Protein 4IB2 (pdb70)

Foldseek 3Di:
DVLVLQEAEEEEAPPPTVVLVVLLQVVSVVVRHHYHYDHDLADQVRQVCQQVVVGFWYWYFFPLSVVLCCVVVVGQKDFLAFWWAFKKFKFFFLAQAPVPQAAAFEEEWEARQQRNVVVVVQCVVVVQWPFAPPCPRRNDPVRTDGHPRNYHYHYDHQLCQLVCSHPGGIYIHTLSSCVVSPHACVPTGNGIDDCPDPSVVGTTIGIMHGPPSSPRPSNNSSNCSSLDPSSQVVQCVPRVRRMHTDD/DQEAEEEEAPPPTVVLVVLLQVVSVVVRHHYHYDHDLADQVRVVCQQVVVGQWYWYFFVLSVVLNCVVPVADKDFLAFWKAFKKFKFFALAQAPVPQAAAFEEEWEARQQRRLVVVVQCVVVVQFPFAPPQPSRHDPVRTDGHPRNYHYHYDHQLCQLVRSHPGRIYIHTLSSCVVSVHACVPTGNGIDDCPDVSRVRTGIGIIHGPPSSVPPSNVSSNCSSLDPSSQVVQCVPRVRRMHTDD

Solvent-accessible surface area: 21381 Å² total

Organism: Mediterraneibacter gnavus (strain ATCC 29149 / DSM 114966 / JCM 6515 / VPI C7-9) (NCBI:txid411470)

B-factor: mean 30.31, std 15.54, range [9.0, 122.21]

Radius of gyration: 25.21 Å; Cα contacts (8 Å, |Δi|>4): 1062; chains: 2; bounding box: 42×81×56 Å

InterPro domains:
  IPR004872 Lipoprotein NlpA family [PF03180] (39-276)
  IPR004872 Lipoprotein NlpA family [PIRSF002854] (3-276)
  IPR004872 Lipoprotein NlpA family [PTHR30429] (1-276)

Nearest PDB structures (foldseek):
  4ib2-assembly2_B  TM=1.004E+00  e=1.049E-55  Mediterraneibacter gnavus ATCC 29149
  4k3f-assembly1_A  TM=9.818E-01  e=2.567E-34  Pseudomonas aeruginosa PAO1
  1xs5-assembly1_A  TM=9.576E-01  e=7.263E-31  Treponema pallidum
  1p99-assembly1_A  TM=9.564E-01  e=8.613E-27  Staphylococcus aureus subsp. aureus Mu50
  4ntl-assembly1_A-2  TM=8.405E-01  e=6.505E-29  Enterococcus faecalis V583

Sequence (490 aa):
SSEDAKTTIKVAASATPHAEILEQAKSILKKEGYQLEVTVFDDDYVQPNEEVVESGEFDANYFQHVPYLESSFNEEKGTHLVDAGDIHYEPFGIYPGTKKSLDEISEGDKIAVPNDTTNEARALLLLQDDNGIITLKDGAGLNATVNDIEEENPYNVEIVELLEAAQVARVTGETAYVVLNGNYALEAGYSVAKDALAYEKSDSEAAKTYVNIIAVKEGNEKEEKIQALVKALKSDEEIKEYIEKTYDGAVIPFEAKTIKVAASATPHAEILEQAKSILLKKEGYQLEVTVFDDYVQQPNEVVESGEFDANYFQHVPYLESSFFNEEKGTHLVDAGDIHYEPFGIYPGTKKKSSLDEEISEGDKIAVPNDTTNEARALLLLQDNGIITLKDGAAGGLNATVNDIEENPYNVEIVELEAAQVARVTGETAYVVLNGNYALEAGYSVAKDALAYEKSDSEAAKTYVNIIAVKEGNEKEEEKIQALVKALKSDEIKEYIEKTYDGAVIPFE

Structure (mmCIF, N/CA/C/O backbone):
data_4IB2
#
_entry.id   4IB2
#
_cell.length_a   40.099
_cell.length_b   52.454
_cell.length_c   54.908
_cell.angle_alpha   99.810
_cell.angle_beta   87.500
_cell.angle_gamma   94.960
#
_symmetry.space_group_name_H-M   'P 1'
#
loop_
_entity.id
_entity.type
_entity.pdbx_description
1 polymer 'Putative Lipoprotein'
2 non-polymer 'CHLORIDE ION'
3 non-polymer METHIONINE
4 non-polymer GLYCEROL
5 water water
#
loop_
_atom_site.group_PDB
_atom_site.id
_atom_site.type_symbol
_atom_site.label_atom_id
_atom_site.label_alt_id
_atom_site.label_comp_id
_atom_site.label_asym_id
_atom_site.label_entity_id
_atom_site.label_seq_id
_atom_site.pdbx_PDB_ins_code
_atom_site.Cartn_x
_atom_site.Cartn_y
_atom_site.Cartn_z
_atom_site.occupancy
_atom_site.B_iso_or_equiv
_atom_site.auth_seq_id
_atom_site.auth_comp_id
_atom_site.auth_asym_id
_atom_site.auth_atom_id
_atom_site.pdbx_PDB_model_num
ATOM 1 N N . SER A 1 6 ? 17.387 39.332 46.091 1.00 42.55 32 SER A N 1
ATOM 2 C CA . SER A 1 6 ? 17.693 38.041 45.489 1.00 40.91 32 SER A CA 1
ATOM 3 C C . SER A 1 6 ? 19.226 37.831 45.261 1.00 44.90 32 SER A C 1
ATOM 4 O O . SER A 1 6 ? 19.604 36.767 44.770 1.00 42.24 32 SER A O 1
ATOM 7 N N . SER A 1 7 ? 20.100 38.816 45.623 1.00 42.95 33 SER A N 1
ATOM 8 C CA . SER A 1 7 ? 21.561 38.675 45.446 1.00 43.28 33 SER A CA 1
ATOM 9 C C . SER A 1 7 ? 22.118 37.509 46.276 1.00 47.34 33 SER A C 1
ATOM 10 O O . SER A 1 7 ? 22.968 36.776 45.777 1.00 46.54 33 SER A O 1
ATOM 13 N N . GLU A 1 8 ? 21.631 37.336 47.528 1.00 44.15 34 GLU A N 1
ATOM 14 C CA . GLU A 1 8 ? 22.038 36.221 48.384 1.00 44.67 34 GLU A CA 1
ATOM 15 C C . GLU A 1 8 ? 21.453 34.919 47.821 1.00 48.47 34 GLU A C 1
ATOM 16 O O . GLU A 1 8 ? 22.131 33.889 47.849 1.00 48.28 34 GLU A O 1
ATOM 22 N N . ASP A 1 9 ? 20.207 34.984 47.284 1.00 44.26 35 ASP A N 1
ATOM 23 C CA . ASP A 1 9 ? 19.511 33.859 46.661 1.00 43.46 35 ASP A CA 1
ATOM 24 C C . ASP A 1 9 ? 20.293 33.363 45.466 1.00 44.49 35 ASP A C 1
ATOM 25 O O . ASP A 1 9 ? 20.453 32.150 45.324 1.00 43.84 35 ASP A O 1
ATOM 30 N N . ALA A 1 10 ? 20.834 34.303 44.638 1.00 38.44 36 ALA A N 1
ATOM 31 C CA . ALA A 1 10 ? 21.595 33.995 43.423 1.00 36.86 36 ALA A CA 1
ATOM 32 C C . ALA A 1 10 ? 22.834 33.125 43.698 1.00 36.85 36 ALA A C 1
ATOM 33 O O . ALA A 1 10 ? 23.271 32.418 42.798 1.00 36.24 36 ALA A O 1
ATOM 35 N N . LYS A 1 11 ? 23.403 33.191 44.914 1.00 30.83 37 LYS A N 1
ATOM 36 C CA . LYS A 1 11 ? 24.601 32.432 45.264 1.00 30.76 37 LYS A CA 1
ATOM 37 C C . LYS A 1 11 ? 24.295 31.143 46.044 1.00 30.09 37 LYS A C 1
ATOM 38 O O . LYS A 1 11 ? 25.181 30.309 46.196 1.00 30.61 37 LYS A O 1
ATOM 40 N N . THR A 1 12 ? 23.059 30.982 46.532 1.00 23.05 38 THR A N 1
ATOM 41 C CA A THR A 1 12 ? 22.709 29.803 47.319 0.50 21.48 38 THR A CA 1
ATOM 42 C CA B THR A 1 12 ? 22.642 29.846 47.344 0.50 21.30 38 THR A CA 1
ATOM 43 C C . THR A 1 12 ? 21.861 28.834 46.483 1.00 21.95 38 THR A C 1
ATOM 44 O O . THR A 1 12 ? 21.035 29.247 45.666 1.00 20.03 38 THR A O 1
ATOM 51 N N . ILE A 1 13 ? 22.120 27.526 46.656 1.00 16.88 39 ILE A N 1
ATOM 52 C CA . ILE A 1 13 ? 21.353 26.500 45.928 1.00 16.57 39 ILE A CA 1
ATOM 53 C C . ILE A 1 13 ? 20.778 25.560 46.995 1.00 18.45 39 ILE A C 1
ATOM 54 O O . ILE A 1 13 ? 21.525 24.783 47.584 1.00 16.95 39 ILE A O 1
ATOM 59 N N . LYS A 1 14 ? 19.464 25.654 47.264 1.00 15.47 40 LYS A N 1
ATOM 60 C CA . LYS A 1 14 ? 18.800 24.838 48.285 1.00 16.36 40 LYS A CA 1
ATOM 61 C C . LYS A 1 14 ? 18.220 23.592 47.608 1.00 16.21 40 LYS A C 1
ATOM 62 O O . LYS A 1 14 ? 17.361 23.710 46.738 1.00 13.93 40 LYS A O 1
ATOM 68 N N . VAL A 1 15 ? 18.717 22.413 47.974 1.00 11.91 41 VAL A N 1
ATOM 69 C CA . VAL A 1 15 ? 18.305 21.146 47.332 1.00 11.09 41 VAL A CA 1
ATOM 70 C C . VAL A 1 15 ? 17.735 20.145 48.352 1.00 17.74 41 VAL A C 1
ATOM 71 O O . VAL A 1 15 ? 18.369 19.840 49.367 1.00 15.94 41 VAL A O 1
ATOM 75 N N . ALA A 1 16 ? 16.511 19.641 48.057 1.00 15.48 42 ALA A N 1
ATOM 76 C CA . ALA A 1 16 ? 15.809 18.613 48.811 1.00 14.76 42 ALA A CA 1
ATOM 77 C C . ALA A 1 16 ? 16.251 17.254 48.223 1.00 16.19 42 ALA A C 1
ATOM 78 O O . ALA A 1 16 ? 16.192 17.070 47.014 1.00 15.28 42 ALA A O 1
ATOM 80 N N . ALA A 1 17 ? 16.701 16.317 49.045 1.00 12.21 43 ALA A N 1
ATOM 81 C CA . ALA A 1 17 ? 17.224 15.064 48.474 1.00 10.78 43 ALA A CA 1
ATOM 82 C C . ALA A 1 17 ? 17.006 13.854 49.338 1.00 15.19 43 ALA A C 1
ATOM 83 O O . ALA A 1 17 ? 16.836 13.980 50.550 1.00 15.99 43 ALA A O 1
ATOM 85 N N . SER A 1 18 ? 17.100 12.652 48.719 1.00 11.94 44 SER A N 1
ATOM 86 C CA . SER A 1 18 ? 17.101 11.381 49.443 1.00 11.50 44 SER A CA 1
ATOM 87 C C . SER A 1 18 ? 18.418 11.254 50.189 1.00 14.87 44 SER A C 1
ATOM 88 O O . SER A 1 18 ? 19.412 11.892 49.800 1.00 15.08 44 SER A O 1
ATOM 91 N N . ALA A 1 19 ? 18.446 10.425 51.241 1.00 13.79 45 ALA A N 1
ATOM 92 C CA . ALA A 1 19 ? 19.636 10.278 52.091 1.00 15.81 45 ALA A CA 1
ATOM 93 C C . ALA A 1 19 ? 20.831 9.675 51.364 1.00 18.05 45 ALA A C 1
ATOM 94 O O . ALA A 1 19 ? 21.962 10.136 51.547 1.00 18.04 45 ALA A O 1
ATOM 96 N N . THR A 1 20 ? 20.603 8.594 50.627 1.00 16.58 46 THR A N 1
ATOM 97 C CA . THR A 1 20 ? 21.661 7.861 49.925 1.00 16.30 46 THR A CA 1
ATOM 98 C C . THR A 1 20 ? 21.090 7.298 48.622 1.00 17.22 46 THR A C 1
ATOM 99 O O . THR A 1 20 ? 20.000 6.711 48.635 1.00 15.96 46 THR A O 1
ATOM 103 N N . PRO A 1 21 ? 21.761 7.495 47.475 1.00 11.73 47 PRO A N 1
ATOM 104 C CA . PRO A 1 21 ? 23.064 8.166 47.315 1.00 11.63 47 PRO A CA 1
ATOM 105 C C . PRO A 1 21 ? 22.984 9.704 47.239 1.00 14.51 47 PRO A C 1
ATOM 106 O O . PRO A 1 21 ? 24.009 10.353 47.309 1.00 14.76 47 PRO A O 1
ATOM 110 N N . HIS A 1 22 ? 21.796 10.249 46.958 1.00 13.45 48 HIS A N 1
ATOM 111 C CA . HIS A 1 22 ? 21.564 11.655 46.578 1.00 12.94 48 HIS A CA 1
ATOM 112 C C . HIS A 1 22 ? 22.254 12.678 47.478 1.00 19.02 48 HIS A C 1
ATOM 113 O O . HIS A 1 22 ? 23.057 13.460 46.967 1.00 17.84 48 HIS A O 1
ATOM 120 N N . ALA A 1 23 ? 22.040 12.630 48.808 1.00 14.90 49 ALA A N 1
ATOM 121 C CA . ALA A 1 23 ? 22.667 13.622 49.683 1.00 14.89 49 ALA A CA 1
ATOM 122 C C . ALA A 1 23 ? 24.190 13.430 49.779 1.00 18.35 49 ALA A C 1
ATOM 123 O O . ALA A 1 23 ? 24.905 14.406 49.967 1.00 18.05 49 ALA A O 1
ATOM 125 N N . GLU A 1 24 ? 24.673 12.170 49.669 1.00 15.96 50 GLU A N 1
ATOM 126 C CA . GLU A 1 24 ? 26.100 11.856 49.713 1.00 14.96 50 GLU A CA 1
ATOM 127 C C . GLU A 1 24 ? 26.766 12.393 48.454 1.00 17.69 50 GLU A C 1
ATOM 128 O O . GLU A 1 24 ? 27.835 12.995 48.538 1.00 17.25 50 GLU A O 1
ATOM 134 N N . ILE A 1 25 ? 26.103 12.230 47.304 1.00 13.40 51 ILE A N 1
ATOM 135 C CA . ILE A 1 25 ? 26.613 12.754 46.040 1.00 13.53 51 ILE A CA 1
ATOM 136 C C . ILE A 1 25 ? 26.663 14.294 46.115 1.00 17.11 51 ILE A C 1
ATOM 137 O O . ILE A 1 25 ? 27.693 14.889 45.801 1.00 16.10 51 ILE A O 1
ATOM 142 N N . LEU A 1 26 ? 25.592 14.913 46.610 1.00 14.27 52 LEU A N 1
ATOM 143 C CA . LEU A 1 26 ? 25.535 16.380 46.754 1.00 14.62 52 LEU A CA 1
ATOM 144 C C . LEU A 1 26 ? 26.622 16.902 47.694 1.00 19.41 52 LEU A C 1
ATOM 145 O O . LEU A 1 26 ? 27.222 17.925 47.392 1.00 20.62 52 LEU A O 1
ATOM 150 N N . GLU A 1 27 ? 26.934 16.165 48.785 1.00 15.87 53 GLU A N 1
ATOM 151 C CA . GLU A 1 27 ? 27.987 16.552 49.731 1.00 16.96 53 GLU A CA 1
ATOM 152 C C . GLU A 1 27 ? 29.346 16.649 49.004 1.00 21.60 53 GLU A C 1
ATOM 153 O O . GLU A 1 27 ? 30.109 17.577 49.266 1.00 21.64 53 GLU A O 1
ATOM 159 N N . GLN A 1 28 ? 29.636 15.708 48.084 1.00 18.06 54 GLN A N 1
ATOM 160 C CA . GLN A 1 28 ? 30.870 15.701 47.293 1.00 18.88 54 GLN A CA 1
ATOM 161 C C . GLN A 1 28 ? 30.894 16.876 46.314 1.00 23.17 54 GLN A C 1
ATOM 162 O O . GLN A 1 28 ? 31.946 17.472 46.085 1.00 23.99 54 GLN A O 1
ATOM 168 N N . ALA A 1 29 ? 29.729 17.216 45.758 1.00 18.30 55 ALA A N 1
ATOM 169 C CA . ALA A 1 29 ? 29.594 18.337 44.809 1.00 17.80 55 ALA A CA 1
ATOM 170 C C . ALA A 1 29 ? 29.686 19.709 45.496 1.00 21.34 55 ALA A C 1
ATOM 171 O O . ALA A 1 29 ? 29.937 20.690 44.813 1.00 18.41 55 ALA A O 1
ATOM 173 N N . LYS A 1 30 ? 29.478 19.785 46.829 1.00 18.82 56 LYS A N 1
ATOM 174 C CA . LYS A 1 30 ? 29.525 21.050 47.578 1.00 19.58 56 LYS A CA 1
ATOM 175 C C . LYS A 1 30 ? 30.844 21.805 47.347 1.00 23.71 56 LYS A C 1
ATOM 176 O O . LYS A 1 30 ? 30.809 23.021 47.139 1.00 23.92 56 LYS A O 1
ATOM 182 N N . SER A 1 31 ? 31.981 21.089 47.326 1.00 21.03 57 SER A N 1
ATOM 183 C CA . SER A 1 31 ? 33.305 21.731 47.132 1.00 23.60 57 SER A CA 1
ATOM 184 C C . SER A 1 31 ? 33.460 22.257 45.699 1.00 26.35 57 SER A C 1
ATOM 185 O O . SER A 1 31 ? 34.070 23.306 45.508 1.00 24.85 57 SER A O 1
ATOM 188 N N . ILE A 1 32 ? 32.915 21.517 44.699 1.00 23.57 58 ILE A N 1
ATOM 189 C CA . ILE A 1 32 ? 32.912 21.938 43.286 1.00 22.41 58 ILE A CA 1
ATOM 190 C C . ILE A 1 32 ? 32.168 23.279 43.151 1.00 25.18 58 ILE A C 1
ATOM 191 O O . ILE A 1 32 ? 32.701 24.234 42.583 1.00 24.30 58 ILE A O 1
ATOM 196 N N . LEU A 1 33 ? 30.935 23.337 43.696 1.00 19.97 59 LEU A N 1
ATOM 197 C CA . LEU A 1 33 ? 30.102 24.516 43.604 1.00 18.86 59 LEU A CA 1
ATOM 198 C C . LEU A 1 33 ? 30.657 25.696 44.410 1.00 21.61 59 LEU A C 1
ATOM 199 O O . LEU A 1 33 ? 30.557 26.829 43.940 1.00 19.51 59 LEU A O 1
ATOM 204 N N . LYS A 1 34 ? 31.298 25.425 45.572 1.00 20.59 60 LYS A N 1
ATOM 205 C CA . LYS A 1 34 ? 31.929 26.468 46.407 1.00 21.26 60 LYS A CA 1
ATOM 206 C C . LYS A 1 34 ? 33.008 27.213 45.607 1.00 25.45 60 LYS A C 1
ATOM 207 O O . LYS A 1 34 ? 32.992 28.445 45.579 1.00 24.66 60 LYS A O 1
ATOM 213 N N . LYS A 1 35 ? 33.873 26.468 44.886 1.00 23.70 61 LYS A N 1
ATOM 214 C CA . LYS A 1 35 ? 34.952 27.023 44.044 1.00 25.37 61 LYS A CA 1
ATOM 215 C C . LYS A 1 35 ? 34.383 27.931 42.928 1.00 28.86 61 LYS A C 1
ATOM 216 O O . LYS A 1 35 ? 35.062 28.844 42.481 1.00 29.82 61 LYS A O 1
ATOM 222 N N . GLU A 1 36 ? 33.115 27.710 42.543 1.00 24.19 62 GLU A N 1
ATOM 223 C CA . GLU A 1 36 ? 32.397 28.473 41.515 1.00 23.60 62 GLU A CA 1
ATOM 224 C C . GLU A 1 36 ? 31.560 29.630 42.097 1.00 26.33 62 GLU A C 1
ATOM 225 O O . GLU A 1 36 ? 30.905 30.344 41.339 1.00 27.23 62 GLU A O 1
ATOM 231 N N . GLY A 1 37 ? 31.613 29.820 43.419 1.00 22.85 63 GLY A N 1
ATOM 232 C CA . GLY A 1 37 ? 30.912 30.900 44.110 1.00 22.24 63 GLY A CA 1
ATOM 233 C C . GLY A 1 37 ? 29.498 30.556 44.560 1.00 25.07 63 GLY A C 1
ATOM 234 O O . GLY A 1 37 ? 28.719 31.457 44.888 1.00 24.59 63 GLY A O 1
ATOM 235 N N . TYR A 1 38 ? 29.140 29.261 44.563 1.00 21.26 64 TYR A N 1
ATOM 236 C CA . TYR A 1 38 ? 27.803 28.846 44.996 1.00 20.00 64 TYR A CA 1
ATOM 237 C C . TYR A 1 38 ? 27.844 28.154 46.347 1.00 25.93 64 TYR A C 1
ATOM 238 O O . TYR A 1 38 ? 28.763 27.382 46.604 1.00 26.76 64 TYR A O 1
ATOM 247 N N . GLN A 1 39 ? 26.798 28.354 47.154 1.00 21.60 65 GLN A N 1
ATOM 248 C CA . GLN A 1 39 ? 26.665 27.712 48.458 1.00 21.76 65 GLN A CA 1
ATOM 249 C C . GLN A 1 39 ? 25.555 26.673 48.377 1.00 22.96 65 GLN A C 1
ATOM 250 O O . GLN A 1 39 ? 24.369 27.028 48.399 1.00 20.83 65 GLN A O 1
ATOM 256 N N . LEU A 1 40 ? 25.944 25.395 48.234 1.00 19.11 66 LEU A N 1
ATOM 257 C CA . LEU A 1 40 ? 24.993 24.277 48.146 1.00 18.13 66 LEU A CA 1
ATOM 258 C C . LEU A 1 40 ? 24.507 23.893 49.552 1.00 20.01 66 LEU A C 1
ATOM 259 O O . LEU A 1 40 ? 25.318 23.596 50.423 1.00 21.46 66 LEU A O 1
ATOM 264 N N . GLU A 1 41 ? 23.178 23.878 49.758 1.00 16.48 67 GLU A N 1
ATOM 265 C CA . GLU A 1 41 ? 22.554 23.571 51.046 1.00 16.55 67 GLU A CA 1
ATOM 266 C C . GLU A 1 41 ? 21.608 22.420 50.836 1.00 20.68 67 GLU A C 1
ATOM 267 O O . GLU A 1 41 ? 20.674 22.517 50.050 1.00 21.79 67 GLU A O 1
ATOM 273 N N . VAL A 1 42 ? 21.909 21.300 51.480 1.00 15.31 68 VAL A N 1
ATOM 274 C CA . VAL A 1 42 ? 21.150 20.071 51.278 1.00 14.79 68 VAL A CA 1
ATOM 275 C C . VAL A 1 42 ? 20.261 19.765 52.476 1.00 17.56 68 VAL A C 1
ATOM 276 O O . VAL A 1 42 ? 20.735 19.758 53.611 1.00 18.16 68 VAL A O 1
ATOM 280 N N . THR A 1 43 ? 18.977 19.445 52.202 1.00 14.03 69 THR A N 1
ATOM 281 C CA . THR A 1 43 ? 18.048 18.995 53.241 1.00 14.66 69 THR A CA 1
ATOM 282 C C . THR A 1 43 ? 17.660 17.562 52.837 1.00 15.57 69 THR A C 1
ATOM 283 O O . THR A 1 43 ? 17.289 17.324 51.682 1.00 15.98 69 THR A O 1
ATOM 287 N N . VAL A 1 44 ? 17.797 16.617 53.767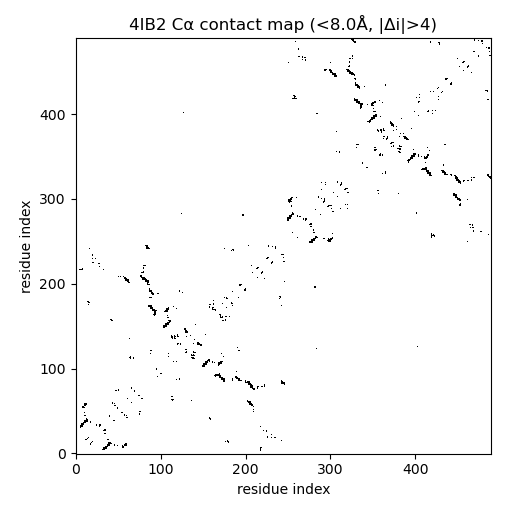 1.00 14.09 70 VAL A N 1
ATOM 288 C CA . VAL A 1 44 ? 17.501 15.212 53.510 1.00 13.43 70 VAL A CA 1
ATOM 289 C C . VAL A 1 44 ? 16.033 14.920 53.866 1.00 18.58 70 VAL A C 1
ATOM 290 O O . VAL A 1 44 ? 15.594 15.236 54.975 1.00 17.89 70 VAL A O 1
ATOM 294 N N . PHE A 1 45 ? 15.315 14.278 52.934 1.00 14.25 71 PHE A N 1
ATOM 295 C CA . PHE A 1 45 ? 13.931 13.802 53.120 1.00 14.92 71 PHE A CA 1
ATOM 296 C C . PHE A 1 45 ? 13.899 12.276 53.083 1.00 21.63 71 PHE A C 1
ATOM 297 O O . PHE A 1 45 ? 14.684 11.668 52.352 1.00 22.26 71 PHE A O 1
ATOM 305 N N . ASP A 1 46 ? 12.973 11.661 53.841 1.00 18.09 72 ASP A N 1
ATOM 306 C CA A ASP A 1 46 ? 12.804 10.202 53.956 0.50 17.50 72 ASP A CA 1
ATOM 307 C CA B ASP A 1 46 ? 12.902 10.199 53.858 0.50 18.07 72 ASP A CA 1
ATOM 308 C C . ASP A 1 46 ? 11.756 9.657 52.993 1.00 22.13 72 ASP A C 1
ATOM 309 O O . ASP A 1 46 ? 11.551 8.448 52.940 1.00 24.18 72 ASP A O 1
ATOM 318 N N . ASP A 1 47 ? 11.038 10.535 52.278 1.00 15.93 73 ASP A N 1
ATOM 319 C CA . ASP A 1 47 ? 9.909 10.108 51.467 1.00 15.43 73 ASP A CA 1
ATOM 320 C C . ASP A 1 47 ? 10.019 10.588 50.019 1.00 18.04 73 ASP A C 1
ATOM 321 O O . ASP A 1 47 ? 10.982 11.271 49.672 1.00 19.15 73 ASP A O 1
ATOM 326 N N . TYR A 1 48 ? 9.021 10.260 49.198 1.00 13.22 74 TYR A N 1
ATOM 327 C CA . TYR A 1 48 ? 9.004 10.626 47.769 1.00 12.58 74 TYR A CA 1
ATOM 328 C C . TYR A 1 48 ? 8.011 11.752 47.460 1.00 18.19 74 TYR A C 1
ATOM 329 O O . TYR A 1 48 ? 7.861 12.108 46.289 1.00 16.41 74 TYR A O 1
ATOM 338 N N . VAL A 1 49 ? 7.306 12.280 48.477 1.00 16.40 75 VAL A N 1
ATOM 339 C CA . VAL A 1 49 ? 6.269 13.282 48.241 1.00 16.19 75 VAL A CA 1
ATOM 340 C C . VAL A 1 49 ? 6.755 14.675 48.592 1.00 19.49 75 VAL A C 1
ATOM 341 O O . VAL A 1 49 ? 6.630 15.589 47.766 1.00 17.74 75 VAL A O 1
ATOM 345 N N . GLN A 1 50 ? 7.264 14.872 49.833 1.00 14.30 76 GLN A N 1
ATOM 346 C CA . GLN A 1 50 ? 7.682 16.212 50.265 1.00 12.98 76 GLN A CA 1
ATOM 347 C C . GLN A 1 50 ? 8.791 16.842 49.375 1.00 15.11 76 GLN A C 1
ATOM 348 O O . GLN A 1 50 ? 8.673 18.045 49.127 1.00 16.19 76 GLN A O 1
ATOM 354 N N . PRO A 1 51 ? 9.792 16.122 48.819 1.00 13.48 77 PRO A N 1
ATOM 355 C CA . PRO A 1 51 ? 10.811 16.810 47.979 1.00 13.40 77 PRO A CA 1
ATOM 356 C C . PRO A 1 51 ? 10.219 17.581 46.788 1.00 17.57 77 PRO A C 1
ATOM 357 O O . PRO A 1 51 ? 10.702 18.668 46.507 1.00 16.42 77 PRO A O 1
ATOM 361 N N . ASN A 1 52 ? 9.140 17.067 46.139 1.00 14.10 78 ASN A N 1
ATOM 362 C CA . ASN A 1 52 ? 8.479 17.832 45.070 1.00 14.92 78 ASN A CA 1
ATOM 363 C C . ASN A 1 52 ? 7.629 18.970 45.645 1.00 18.03 78 ASN A C 1
ATOM 364 O O . ASN A 1 52 ? 7.598 20.039 45.059 1.00 16.48 78 ASN A O 1
ATOM 369 N N . GLU A 1 53 ? 6.911 18.735 46.781 1.00 14.81 79 GLU A N 1
ATOM 370 C CA A GLU A 1 53 ? 6.065 19.781 47.350 0.50 14.53 79 GLU A CA 1
ATOM 371 C CA B GLU A 1 53 ? 6.069 19.772 47.374 0.50 14.12 79 GLU A CA 1
ATOM 372 C C . GLU A 1 53 ? 6.893 20.983 47.787 1.00 18.47 79 GLU A C 1
ATOM 373 O O . GLU A 1 53 ? 6.444 22.115 47.593 1.00 17.26 79 GLU A O 1
ATOM 384 N N . VAL A 1 54 ? 8.095 20.756 48.360 1.00 15.10 80 VAL A N 1
ATOM 385 C CA . VAL A 1 54 ? 8.948 21.865 48.854 1.00 15.03 80 VAL A CA 1
ATOM 386 C C . VAL A 1 54 ? 9.658 22.639 47.708 1.00 18.52 80 VAL A C 1
ATOM 387 O O . VAL A 1 54 ? 10.156 23.740 47.947 1.00 17.38 80 VAL A O 1
ATOM 391 N N . VAL A 1 55 ? 9.690 22.081 46.472 1.00 13.67 81 VAL A N 1
ATOM 392 C CA . VAL A 1 55 ? 10.243 22.798 45.310 1.00 13.22 81 VAL A CA 1
ATOM 393 C C . VAL A 1 55 ? 9.086 23.545 44.676 1.00 14.97 81 VAL A C 1
ATOM 394 O O . VAL A 1 55 ? 9.204 24.733 44.403 1.00 15.17 81 VAL A O 1
ATOM 398 N N . GLU A 1 56 ? 7.903 22.878 44.588 1.00 14.06 82 GLU A N 1
ATOM 399 C CA . GLU A 1 56 ? 6.730 23.544 43.992 1.00 14.03 82 GLU A CA 1
ATOM 400 C C . GLU A 1 56 ? 6.354 24.843 44.777 1.00 16.12 82 GLU A C 1
ATOM 401 O O . GLU A 1 56 ? 5.959 25.851 44.174 1.00 15.85 82 GLU A O 1
ATOM 407 N N . SER A 1 57 ? 6.494 24.808 46.125 1.00 14.54 83 SER A N 1
ATOM 408 C CA . SER A 1 57 ? 6.185 25.943 47.016 1.00 14.27 83 SER A CA 1
ATOM 409 C C . SER A 1 57 ? 7.209 27.077 46.915 1.00 19.50 83 SER A C 1
ATOM 410 O O . SER A 1 57 ? 6.972 28.162 47.452 1.00 19.54 83 SER A O 1
ATOM 413 N N . GLY A 1 58 ? 8.371 26.782 46.330 1.00 16.93 84 GLY A N 1
ATOM 414 C CA . GLY A 1 58 ? 9.461 27.736 46.176 1.00 17.02 84 GLY A CA 1
ATOM 415 C C . GLY A 1 58 ? 10.397 27.776 47.354 1.00 20.04 84 GLY A C 1
ATOM 416 O O . GLY A 1 58 ? 11.316 28.588 47.364 1.00 18.47 84 GLY A O 1
ATOM 417 N N . GLU A 1 59 ? 10.206 26.887 48.347 1.00 17.06 85 GLU A N 1
ATOM 418 C CA . GLU A 1 59 ? 11.087 26.856 49.514 1.00 16.29 85 GLU A CA 1
ATOM 419 C C . GLU A 1 59 ? 12.511 26.437 49.092 1.00 19.81 85 GLU A C 1
ATOM 420 O O . GLU A 1 59 ? 13.501 27.000 49.586 1.00 19.59 85 GLU A O 1
ATOM 426 N N . PHE A 1 60 ? 12.591 25.429 48.215 1.00 13.73 86 PHE A N 1
ATOM 427 C CA . PHE A 1 60 ? 13.838 24.920 47.673 1.00 12.16 86 PHE A CA 1
ATOM 428 C C . PHE A 1 60 ? 13.976 25.274 46.221 1.00 14.47 86 PHE A C 1
ATOM 429 O O . PHE A 1 60 ? 12.999 25.317 45.503 1.00 17.41 86 PHE A O 1
ATOM 437 N N . ASP A 1 61 ? 15.220 25.453 45.770 1.00 10.54 87 ASP A N 1
ATOM 438 C CA . ASP A 1 61 ? 15.490 25.716 44.372 1.00 10.85 87 ASP A CA 1
ATOM 439 C C . ASP A 1 61 ? 15.291 24.482 43.543 1.00 14.78 87 ASP A C 1
ATOM 440 O O . ASP A 1 61 ? 14.858 24.580 42.401 1.00 14.34 87 ASP A O 1
ATOM 445 N N . ALA A 1 62 ? 15.668 23.314 44.083 1.00 12.79 88 ALA A N 1
ATOM 446 C CA . ALA A 1 62 ? 15.632 22.077 43.315 1.00 11.54 88 ALA A CA 1
ATOM 447 C C . ALA A 1 62 ? 15.517 20.875 44.213 1.00 13.83 88 ALA A C 1
ATOM 448 O O . ALA A 1 62 ? 15.647 21.007 45.446 1.00 11.99 88 ALA A O 1
ATOM 450 N N . ASN A 1 63 ? 15.303 19.692 43.602 1.00 11.11 89 ASN A N 1
ATOM 451 C CA . ASN A 1 63 ? 15.340 18.447 44.377 1.00 11.69 89 ASN A CA 1
ATOM 452 C C . ASN A 1 63 ? 16.130 17.431 43.571 1.00 13.96 89 ASN A C 1
ATOM 453 O O . ASN A 1 63 ? 16.248 17.550 42.342 1.00 14.20 89 ASN A O 1
ATOM 458 N N . TYR A 1 64 ? 16.641 16.408 44.256 1.00 13.33 90 TYR A N 1
ATOM 459 C CA . TYR A 1 64 ? 17.441 15.366 43.648 1.00 12.88 90 TYR A CA 1
ATOM 460 C C . TYR A 1 64 ? 17.055 14.085 44.331 1.00 15.40 90 TYR A C 1
ATOM 461 O O . TYR A 1 64 ? 17.536 13.808 45.431 1.00 12.63 90 TYR A O 1
ATOM 470 N N . PHE A 1 65 ? 16.043 13.387 43.766 1.00 13.21 91 PHE A N 1
ATOM 471 C CA . PHE A 1 65 ? 15.516 12.165 44.400 1.00 13.03 91 PHE A CA 1
ATOM 472 C C . PHE A 1 65 ? 14.709 11.284 43.464 1.00 14.71 91 PHE A C 1
ATOM 473 O O . PHE A 1 65 ? 14.503 10.142 43.825 1.00 13.96 91 PHE A O 1
ATOM 481 N N . GLN A 1 66 ? 14.190 11.803 42.337 1.00 12.32 92 GLN A N 1
ATOM 482 C CA . GLN A 1 66 ? 13.245 11.073 41.487 1.00 13.73 92 GLN A CA 1
ATOM 483 C C . GLN A 1 66 ? 13.703 10.847 40.055 1.00 15.94 92 GLN A C 1
ATOM 484 O O . GLN A 1 66 ? 14.618 11.507 39.571 1.00 16.94 92 GLN A O 1
ATOM 490 N N . HIS A 1 67 ? 13.035 9.900 39.391 1.00 12.47 93 HIS A N 1
ATOM 491 C CA . HIS A 1 67 ? 13.291 9.641 37.980 1.00 11.12 93 HIS A CA 1
ATOM 492 C C . HIS A 1 67 ? 12.226 10.347 37.151 1.00 15.59 93 HIS A C 1
ATOM 493 O O . HIS A 1 67 ? 11.253 10.863 37.696 1.00 16.08 93 HIS A O 1
ATOM 500 N N . VAL A 1 68 ? 12.447 10.404 35.839 1.00 12.71 94 VAL A N 1
ATOM 501 C CA . VAL A 1 68 ? 11.608 11.131 34.882 1.00 13.65 94 VAL A CA 1
ATOM 502 C C . VAL A 1 68 ? 10.162 10.578 34.936 1.00 15.76 94 VAL A C 1
ATOM 503 O O . VAL A 1 68 ? 9.267 11.390 35.039 1.00 13.74 94 VAL A O 1
ATOM 507 N N . PRO A 1 69 ? 9.893 9.256 34.854 1.00 12.69 95 PRO A N 1
ATOM 508 C CA . PRO A 1 69 ? 8.487 8.785 34.911 1.00 12.48 95 PRO A CA 1
ATOM 509 C C . PRO A 1 69 ? 7.791 9.237 36.200 1.00 16.36 95 PRO A C 1
ATOM 510 O O . PRO A 1 69 ? 6.629 9.646 36.137 1.00 17.02 95 PRO A O 1
ATOM 514 N N . TYR A 1 70 ? 8.517 9.199 37.352 1.00 11.87 96 TYR A N 1
ATOM 515 C CA . TYR A 1 70 ? 7.961 9.644 38.623 1.00 12.23 96 TYR A CA 1
ATOM 516 C C . TYR A 1 70 ? 7.559 11.125 38.559 1.00 15.37 96 TYR A C 1
ATOM 517 O O . TYR A 1 70 ? 6.474 11.470 38.990 1.00 15.09 96 TYR A O 1
ATOM 526 N N . LEU A 1 71 ? 8.442 11.988 38.057 1.00 12.92 97 LEU A N 1
ATOM 527 C CA . LEU A 1 71 ? 8.131 13.424 37.923 1.00 12.31 97 LEU A CA 1
ATOM 528 C C . LEU A 1 71 ? 6.888 13.645 37.070 1.00 18.52 97 LEU A C 1
ATOM 529 O O . LEU A 1 71 ? 6.015 14.399 37.487 1.00 19.85 97 LEU A O 1
ATOM 534 N N . GLU A 1 72 ? 6.807 12.991 35.875 1.00 16.92 98 GLU A N 1
ATOM 535 C CA . GLU A 1 72 ? 5.652 13.166 34.960 1.00 18.13 98 GLU A CA 1
ATOM 536 C C . GLU A 1 72 ? 4.340 12.774 35.646 1.00 19.25 98 GLU A C 1
ATOM 537 O O . GLU A 1 72 ? 3.336 13.485 35.534 1.00 19.10 98 GLU A O 1
ATOM 543 N N . SER A 1 73 ? 4.363 11.646 36.353 1.00 16.23 99 SER A N 1
ATOM 544 C CA A SER A 1 73 ? 3.195 11.140 37.071 0.50 16.25 99 SER A CA 1
ATOM 545 C CA B SER A 1 73 ? 3.186 11.152 37.065 0.50 15.76 99 SER A CA 1
ATOM 546 C C . SER A 1 73 ? 2.860 12.056 38.252 1.00 18.08 99 SER A C 1
ATOM 547 O O . SER A 1 73 ? 1.705 12.258 38.526 1.00 20.38 99 SER A O 1
ATOM 552 N N . PHE A 1 74 ? 3.886 12.619 38.939 1.00 15.56 100 PHE A N 1
ATOM 553 C CA . PHE A 1 74 ? 3.657 13.512 40.078 1.00 14.67 100 PHE A CA 1
ATOM 554 C C . PHE A 1 74 ? 3.010 14.832 39.575 1.00 20.74 100 PHE A C 1
ATOM 555 O O . PHE A 1 74 ? 2.040 15.309 40.188 1.00 19.92 100 PHE A O 1
ATOM 563 N N . ASN A 1 75 ? 3.510 15.392 38.441 1.00 17.78 101 ASN A N 1
ATOM 564 C CA . ASN A 1 75 ? 2.913 16.607 37.824 1.00 17.13 101 ASN A CA 1
ATOM 565 C C . ASN A 1 75 ? 1.421 16.359 37.486 1.00 20.92 101 ASN A C 1
ATOM 566 O O . ASN A 1 75 ? 0.586 17.220 37.748 1.00 20.72 101 ASN A O 1
ATOM 571 N N . GLU A 1 76 ? 1.084 15.177 36.959 1.00 18.48 102 GLU A N 1
ATOM 572 C CA . GLU A 1 76 ? -0.317 14.834 36.626 1.00 19.84 102 GLU A CA 1
ATOM 573 C C . GLU A 1 76 ? -1.185 14.530 37.846 1.00 23.47 102 GLU A C 1
ATOM 574 O O . GLU A 1 76 ? -2.331 14.986 37.910 1.00 24.33 102 GLU A O 1
ATOM 580 N N . GLU A 1 77 ? -0.684 13.682 38.763 1.00 19.82 103 GLU A N 1
ATOM 581 C CA . GLU A 1 77 ? -1.434 13.220 39.942 1.00 18.74 103 GLU A CA 1
ATOM 582 C C . GLU A 1 77 ? -1.481 14.208 41.093 1.00 21.84 103 GLU A C 1
ATOM 583 O O . GLU A 1 77 ? -2.398 14.111 41.911 1.00 20.15 103 GLU A O 1
ATOM 589 N N . LYS A 1 78 ? -0.511 15.147 41.187 1.00 18.36 104 LYS A N 1
ATOM 590 C CA . LYS A 1 78 ? -0.477 16.082 42.310 1.00 18.05 104 LYS A CA 1
ATOM 591 C C . LYS A 1 78 ? -0.602 17.552 41.903 1.00 21.48 104 LYS A C 1
ATOM 592 O O . LYS A 1 78 ? -0.634 18.399 42.779 1.00 22.36 104 LYS A O 1
ATOM 598 N N . GLY A 1 79 ? -0.696 17.839 40.604 1.00 17.73 105 GLY A N 1
ATOM 599 C CA . GLY A 1 79 ? -0.838 19.203 40.112 1.00 18.07 105 GLY A CA 1
ATOM 600 C C . GLY A 1 79 ? 0.388 20.094 40.204 1.00 20.71 105 GLY A C 1
ATOM 601 O O . GLY A 1 79 ? 0.247 21.313 40.136 1.00 24.41 105 GLY A O 1
ATOM 602 N N . THR A 1 80 ? 1.589 19.515 40.326 1.00 16.87 106 THR A N 1
ATOM 603 C CA . THR A 1 80 ? 2.840 20.286 40.340 1.00 15.39 106 THR A CA 1
ATOM 604 C C . THR A 1 80 ? 3.187 20.635 38.877 1.00 19.92 106 THR A C 1
ATOM 605 O O . THR A 1 80 ? 2.573 20.089 37.951 1.00 20.41 106 THR A O 1
ATOM 609 N N . HIS A 1 81 ? 4.141 21.572 38.677 1.00 15.83 107 HIS A N 1
ATOM 610 C CA . HIS A 1 81 ? 4.567 22.021 37.361 1.00 15.41 107 HIS A CA 1
ATOM 611 C C . HIS A 1 81 ? 6.094 21.964 37.315 1.00 17.76 107 HIS A C 1
ATOM 612 O O . HIS A 1 81 ? 6.760 22.950 37.031 1.00 17.66 107 HIS A O 1
ATOM 619 N N . LEU A 1 82 ? 6.660 20.815 37.680 1.00 15.68 108 LEU A N 1
ATOM 620 C CA . LEU A 1 82 ? 8.103 20.748 37.802 1.00 15.13 108 LEU A CA 1
ATOM 621 C C . LEU A 1 82 ? 8.731 20.215 36.521 1.00 16.85 108 LEU A C 1
ATOM 622 O O . LEU A 1 82 ? 8.094 19.527 35.744 1.00 18.14 108 LEU A O 1
ATOM 627 N N . VAL A 1 83 ? 10.001 20.562 36.312 1.00 14.14 109 VAL A N 1
ATOM 628 C CA . VAL A 1 83 ? 10.749 20.258 35.085 1.00 15.26 109 VAL A CA 1
ATOM 629 C C . VAL A 1 83 ? 12.079 19.597 35.398 1.00 17.88 109 VAL A C 1
ATOM 630 O O . VAL A 1 83 ? 12.727 19.920 36.395 1.00 15.93 109 VAL A O 1
ATOM 634 N N . ASP A 1 84 ? 12.491 18.696 34.508 1.00 15.83 110 ASP A N 1
ATOM 635 C CA . ASP A 1 84 ? 13.754 17.996 34.590 1.00 14.10 110 ASP A CA 1
ATOM 636 C C . ASP A 1 84 ? 14.850 18.949 34.056 1.00 16.18 110 ASP A C 1
ATOM 637 O O . ASP A 1 84 ? 14.899 19.255 32.845 1.00 15.85 110 ASP A O 1
ATOM 642 N N . ALA A 1 85 ? 15.730 19.402 34.955 1.00 14.89 111 ALA A N 1
ATOM 643 C CA . ALA A 1 85 ? 16.819 20.306 34.624 1.00 16.24 111 ALA A CA 1
ATOM 644 C C . ALA A 1 85 ? 18.139 19.567 34.351 1.00 17.84 111 ALA A C 1
ATOM 645 O O . ALA A 1 85 ? 19.113 20.192 33.931 1.00 18.16 111 ALA A O 1
ATOM 647 N N . GLY A 1 86 ? 18.172 18.252 34.567 1.00 16.01 112 GLY A N 1
ATOM 648 C CA . GLY A 1 86 ? 19.405 17.509 34.308 1.00 15.97 112 GLY A CA 1
ATOM 649 C C . GLY A 1 86 ? 19.319 16.052 34.705 1.00 17.21 112 GLY A C 1
ATOM 650 O O . GLY A 1 86 ? 18.821 15.735 35.787 1.00 16.33 112 GLY A O 1
ATOM 651 N N . ASP A 1 87 ? 19.792 15.163 33.819 1.00 14.68 113 ASP A N 1
ATOM 652 C CA . ASP A 1 87 ? 19.761 13.705 34.000 1.00 13.97 113 ASP A CA 1
ATOM 653 C C . ASP A 1 87 ? 21.067 13.256 34.580 1.00 16.38 113 ASP A C 1
ATOM 654 O O . ASP A 1 87 ? 22.120 13.457 33.951 1.00 15.90 113 ASP A O 1
ATOM 659 N N . ILE A 1 88 ? 21.023 12.667 35.795 1.00 13.92 114 ILE A N 1
ATOM 660 C CA . ILE A 1 88 ? 22.258 12.435 36.545 1.00 13.32 114 ILE A CA 1
ATOM 661 C C . ILE A 1 88 ? 22.688 10.988 36.698 1.00 15.26 114 ILE A C 1
ATOM 662 O O . ILE A 1 88 ? 23.878 10.701 36.531 1.00 14.00 114 ILE A O 1
ATOM 667 N N . HIS A 1 89 ? 21.794 10.110 37.127 1.00 12.11 115 HIS A N 1
ATOM 668 C CA . HIS A 1 89 ? 22.257 8.750 37.412 1.00 10.87 115 HIS A CA 1
ATOM 669 C C . HIS A 1 89 ? 21.129 7.775 37.373 1.00 14.32 115 HIS A C 1
ATOM 670 O O . HIS A 1 89 ? 19.980 8.179 37.434 1.00 15.35 115 HIS A O 1
ATOM 677 N N . TYR A 1 90 ? 21.463 6.475 37.361 1.00 10.14 116 TYR A N 1
ATOM 678 C CA . TYR A 1 90 ? 20.437 5.446 37.340 1.00 10.89 116 TYR A CA 1
ATOM 679 C C . TYR A 1 90 ? 20.713 4.429 38.480 1.00 16.11 116 TYR A C 1
ATOM 680 O O . TYR A 1 90 ? 21.871 4.204 38.859 1.00 15.15 116 TYR A O 1
ATOM 689 N N . GLU A 1 91 ? 19.637 3.916 39.092 1.00 12.63 117 GLU A N 1
ATOM 690 C CA . GLU A 1 91 ? 19.743 2.938 40.166 1.00 10.60 117 GLU A CA 1
ATOM 691 C C . GLU A 1 91 ? 19.066 1.629 39.800 1.00 14.71 117 GLU A C 1
ATOM 692 O O . GLU A 1 91 ? 17.825 1.578 39.833 1.00 12.49 117 GLU A O 1
ATOM 698 N N . PRO A 1 92 ? 19.801 0.513 39.609 1.00 12.88 118 PRO A N 1
ATOM 699 C CA . PRO A 1 92 ? 19.107 -0.756 39.313 1.00 11.11 118 PRO A CA 1
ATOM 700 C C . PRO A 1 92 ? 18.102 -1.152 40.400 1.00 13.47 118 PRO A C 1
ATOM 701 O O . PRO A 1 92 ? 18.426 -1.183 41.585 1.00 15.27 118 PRO A O 1
ATOM 705 N N . PHE A 1 93 ? 16.862 -1.384 39.993 1.00 12.67 119 PHE A N 1
ATOM 706 C CA . PHE A 1 93 ? 15.746 -1.816 40.848 1.00 12.15 119 PHE A CA 1
ATOM 707 C C . PHE A 1 93 ? 15.922 -3.312 41.080 1.00 16.94 119 PHE A C 1
ATOM 708 O O . PHE A 1 93 ? 16.339 -4.009 40.168 1.00 15.27 119 PHE A O 1
ATOM 716 N N . GLY A 1 94 ? 15.632 -3.790 42.276 1.00 12.48 120 GLY A N 1
ATOM 717 C CA . GLY A 1 94 ? 15.852 -5.203 42.565 1.00 11.92 120 GLY A CA 1
ATOM 718 C C . GLY A 1 94 ? 14.778 -5.880 43.390 1.00 16.52 120 GLY A C 1
ATOM 719 O O . GLY A 1 94 ? 14.014 -5.218 44.092 1.00 13.27 120 GLY A O 1
ATOM 720 N N . ILE A 1 95 ? 14.709 -7.224 43.245 1.00 14.74 121 ILE A N 1
ATOM 721 C CA . ILE A 1 95 ? 13.901 -8.119 44.048 1.00 15.32 121 ILE A CA 1
ATOM 722 C C . ILE A 1 95 ? 14.871 -8.616 45.095 1.00 19.03 121 ILE A C 1
ATOM 723 O O . ILE A 1 95 ? 15.912 -9.177 44.748 1.00 18.45 121 ILE A O 1
ATOM 728 N N . TYR A 1 96 ? 14.536 -8.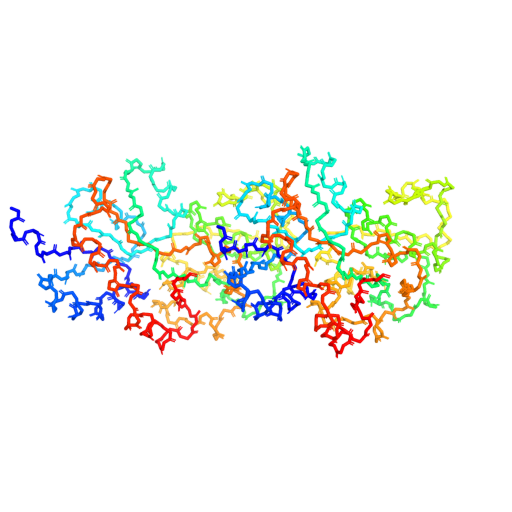414 46.349 1.00 16.55 122 TYR A N 1
ATOM 729 C CA . TYR A 1 96 ? 15.352 -8.800 47.486 1.00 15.60 122 TYR A CA 1
ATOM 730 C C . TYR A 1 96 ? 14.627 -9.838 48.327 1.00 19.59 122 TYR A C 1
ATOM 731 O O . TYR A 1 96 ? 13.395 -9.911 48.315 1.00 18.18 122 TYR A O 1
ATOM 740 N N . PRO A 1 97 ? 15.373 -10.625 49.119 1.00 17.56 123 PRO A N 1
ATOM 741 C CA . PRO A 1 97 ? 14.697 -11.624 49.945 1.00 17.96 123 PRO A CA 1
ATOM 742 C C . PRO A 1 97 ? 13.836 -11.004 51.054 1.00 21.22 123 PRO A C 1
ATOM 743 O O . PRO A 1 97 ? 14.153 -9.941 51.596 1.00 20.59 123 PRO A O 1
ATOM 747 N N . GLY A 1 98 ? 12.703 -11.647 51.317 1.00 17.73 124 GLY A N 1
ATOM 748 C CA . GLY A 1 98 ? 11.823 -11.342 52.443 1.00 17.23 124 GLY A CA 1
ATOM 749 C C . GLY A 1 98 ? 11.946 -12.547 53.344 1.00 21.23 124 GLY A C 1
ATOM 750 O O . GLY A 1 98 ? 13.062 -12.911 53.710 1.00 21.06 124 GLY A O 1
ATOM 751 N N . THR A 1 99 ? 10.834 -13.229 53.631 1.00 15.69 125 THR A N 1
ATOM 752 C CA . THR A 1 99 ? 10.895 -14.479 54.423 1.00 16.71 125 THR A CA 1
ATOM 753 C C . THR A 1 99 ? 11.509 -15.639 53.569 1.00 21.70 125 THR A C 1
ATOM 754 O O . THR A 1 99 ? 11.896 -16.669 54.131 1.00 22.57 125 THR A O 1
ATOM 758 N N . LYS A 1 100 ? 11.597 -15.481 52.217 1.00 17.78 126 LYS A N 1
ATOM 759 C CA . LYS A 1 100 ? 12.205 -16.485 51.322 1.00 17.08 126 LYS A CA 1
ATOM 760 C C . LYS A 1 100 ? 13.531 -15.925 50.823 1.00 20.98 126 LYS A C 1
ATOM 761 O O . LYS A 1 100 ? 13.601 -14.742 50.490 1.00 20.66 126 LYS A O 1
ATOM 767 N N . LYS A 1 101 ? 14.586 -16.747 50.810 1.00 17.47 127 LYS A N 1
ATOM 768 C CA . LYS A 1 101 ? 15.919 -16.259 50.442 1.00 18.08 127 LYS A CA 1
ATOM 769 C C . LYS A 1 101 ? 16.304 -16.506 49.001 1.00 21.60 127 LYS A C 1
ATOM 770 O O . LYS A 1 101 ? 17.367 -16.034 48.581 1.00 22.83 127 LYS A O 1
ATOM 776 N N . SER A 1 102 ? 15.463 -17.203 48.239 1.00 15.50 128 SER A N 1
ATOM 777 C CA . SER A 1 102 ? 15.727 -17.544 46.837 1.00 14.35 128 SER A CA 1
ATOM 778 C C . SER A 1 102 ? 14.452 -17.456 46.014 1.00 17.83 128 SER A C 1
ATOM 779 O O . SER A 1 102 ? 13.406 -17.867 46.498 1.00 16.57 128 SER A O 1
ATOM 782 N N . LEU A 1 103 ? 14.534 -17.010 44.746 1.00 16.85 129 LEU A N 1
ATOM 783 C CA . LEU A 1 103 ? 13.366 -17.043 43.863 1.00 17.94 129 LEU A CA 1
ATOM 784 C C . LEU A 1 103 ? 12.967 -18.493 43.513 1.00 21.49 129 LEU A C 1
ATOM 785 O O . LEU A 1 103 ? 11.799 -18.752 43.191 1.00 21.38 129 LEU A O 1
ATOM 790 N N . ASP A 1 104 ? 13.900 -19.449 43.655 1.00 18.34 130 ASP A N 1
ATOM 791 C CA . ASP A 1 104 ? 13.579 -20.867 43.424 1.00 18.31 130 ASP A CA 1
ATOM 792 C C . ASP A 1 104 ? 12.582 -21.401 44.464 1.00 20.21 130 ASP A C 1
ATOM 793 O O . ASP A 1 104 ? 12.038 -22.489 44.292 1.00 20.15 130 ASP A O 1
ATOM 798 N N . GLU A 1 105 ? 12.391 -20.634 45.573 1.00 17.34 131 GLU A N 1
ATOM 799 C CA . GLU A 1 105 ? 11.508 -21.041 46.666 1.00 16.15 131 GLU A CA 1
ATOM 800 C C . GLU A 1 105 ? 10.080 -20.531 46.515 1.00 18.91 131 GLU A C 1
ATOM 801 O O . GLU A 1 105 ? 9.221 -20.851 47.342 1.00 19.66 131 GLU A O 1
ATOM 807 N N . ILE A 1 106 ? 9.825 -19.726 45.481 1.00 17.80 132 ILE A N 1
ATOM 808 C CA . ILE A 1 106 ? 8.503 -19.139 45.229 1.00 18.42 132 ILE A CA 1
ATOM 809 C C . ILE A 1 106 ? 7.442 -20.245 45.162 1.00 21.57 132 ILE A C 1
ATOM 810 O O . ILE A 1 106 ? 7.671 -21.314 44.583 1.00 22.23 132 ILE A O 1
ATOM 815 N N . SER A 1 107 ? 6.338 -20.011 45.846 1.00 19.45 133 SER A N 1
ATOM 816 C CA . SER A 1 107 ? 5.233 -20.978 45.889 1.00 20.54 133 SER A CA 1
ATOM 817 C C . SER A 1 107 ? 3.904 -20.229 45.959 1.00 23.49 133 SER A C 1
ATOM 818 O O . SER A 1 107 ? 3.883 -19.013 46.161 1.00 23.96 133 SER A O 1
ATOM 821 N N . GLU A 1 108 ? 2.801 -20.961 45.756 1.00 22.37 134 GLU A N 1
ATOM 822 C CA . GLU A 1 108 ? 1.449 -20.429 45.694 1.00 22.26 134 GLU A CA 1
ATOM 823 C C . GLU A 1 108 ? 1.118 -19.482 46.864 1.00 24.00 134 GLU A C 1
ATOM 824 O O . GLU A 1 108 ? 1.361 -19.796 48.030 1.00 22.74 134 GLU A O 1
ATOM 830 N N . GLY A 1 109 ? 0.573 -18.317 46.513 1.00 20.55 135 GLY A N 1
ATOM 831 C CA . GLY A 1 109 ? 0.118 -17.325 47.472 1.00 20.07 135 GLY A CA 1
ATOM 832 C C . GLY A 1 109 ? 1.173 -16.429 48.094 1.00 21.89 135 GLY A C 1
ATOM 833 O O . GLY A 1 109 ? 0.833 -15.638 48.976 1.00 23.06 135 GLY A O 1
ATOM 834 N N . ASP A 1 110 ? 2.457 -16.525 47.649 1.00 16.83 136 ASP A N 1
ATOM 835 C CA . ASP A 1 110 ? 3.507 -15.696 48.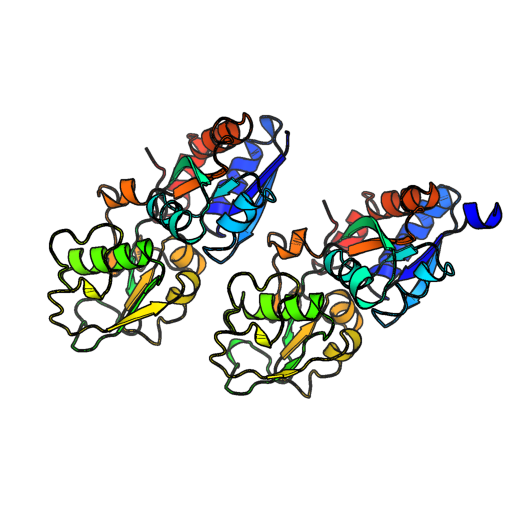212 1.00 15.16 136 ASP A CA 1
ATOM 836 C C . ASP A 1 110 ? 3.190 -14.211 48.078 1.00 19.47 136 ASP A C 1
ATOM 837 O O . ASP A 1 110 ? 2.672 -13.767 47.049 1.00 18.30 136 ASP A O 1
ATOM 842 N N . LYS A 1 111 ? 3.459 -13.466 49.146 1.00 14.81 137 LYS A N 1
ATOM 843 C CA . LYS A 1 111 ? 3.279 -12.012 49.134 1.00 13.65 137 LYS A CA 1
ATOM 844 C C . LYS A 1 111 ? 4.542 -11.343 48.606 1.00 17.01 137 LYS A C 1
ATOM 845 O O . LYS A 1 111 ? 5.648 -11.712 49.001 1.00 15.40 137 LYS A O 1
ATOM 851 N N . ILE A 1 112 ? 4.378 -10.319 47.731 1.00 11.79 138 ILE A N 1
ATOM 852 C CA . ILE A 1 112 ? 5.541 -9.587 47.238 1.00 11.30 138 ILE A CA 1
ATOM 853 C C . ILE A 1 112 ? 5.305 -8.118 47.551 1.00 16.07 138 ILE A C 1
ATOM 854 O O . ILE A 1 112 ? 4.328 -7.546 47.068 1.00 17.37 138 ILE A O 1
ATOM 859 N N . ALA A 1 113 ? 6.182 -7.515 48.380 1.00 12.89 139 ALA A N 1
ATOM 860 C CA . ALA A 1 113 ? 6.061 -6.091 48.715 1.00 14.98 139 ALA A CA 1
ATOM 861 C C . ALA A 1 113 ? 6.638 -5.243 47.603 1.00 17.60 139 ALA A C 1
ATOM 862 O O . ALA A 1 113 ? 7.759 -5.482 47.121 1.00 15.55 139 ALA A O 1
ATOM 864 N N . VAL A 1 114 ? 5.884 -4.210 47.209 1.00 16.85 140 VAL A N 1
ATOM 865 C CA . VAL A 1 114 ? 6.316 -3.348 46.118 1.00 14.85 140 VAL A CA 1
ATOM 866 C C . VAL A 1 114 ? 5.974 -1.888 46.469 1.00 17.69 140 VAL A C 1
ATOM 867 O O . VAL A 1 114 ? 4.992 -1.678 47.199 1.00 15.55 140 VAL A O 1
ATOM 871 N N . PRO A 1 115 ? 6.685 -0.893 45.878 1.00 15.15 141 PRO A N 1
ATOM 872 C CA . PRO A 1 115 ? 6.274 0.525 46.061 1.00 15.07 141 PRO A CA 1
ATOM 873 C C . PRO A 1 115 ? 4.852 0.757 45.523 1.00 19.67 141 PRO A C 1
ATOM 874 O O . PRO A 1 115 ? 4.440 0.088 44.563 1.00 18.80 141 PRO A O 1
ATOM 878 N N . ASN A 1 116 ? 4.092 1.679 46.137 1.00 18.28 142 ASN A N 1
ATOM 879 C CA . ASN A 1 116 ? 2.678 1.866 45.783 1.00 18.31 142 ASN A CA 1
ATOM 880 C C . ASN A 1 116 ? 2.432 3.089 44.884 1.00 19.60 142 ASN A C 1
ATOM 881 O O . ASN A 1 116 ? 1.278 3.378 44.585 1.00 18.28 142 ASN A O 1
ATOM 886 N N . ASP A 1 117 ? 3.482 3.818 44.489 1.00 15.01 143 ASP A N 1
ATOM 887 C CA . ASP A 1 117 ? 3.259 4.961 43.583 1.00 15.76 143 ASP A CA 1
ATOM 888 C C . ASP A 1 117 ? 3.180 4.397 42.155 1.00 17.64 143 ASP A C 1
ATOM 889 O O . ASP A 1 117 ? 3.779 3.363 41.882 1.00 16.23 143 ASP A O 1
ATOM 894 N N . THR A 1 118 ? 2.477 5.090 41.254 1.00 15.12 144 THR A N 1
ATOM 895 C CA . THR A 1 118 ? 2.206 4.628 39.896 1.00 15.24 144 THR A CA 1
ATOM 896 C C . THR A 1 118 ? 3.402 4.020 39.172 1.00 17.54 144 THR A C 1
ATOM 897 O O . THR A 1 118 ? 3.340 2.848 38.764 1.00 17.73 144 THR A O 1
ATOM 901 N N . THR A 1 119 ? 4.501 4.807 39.021 1.00 13.98 145 THR A N 1
ATOM 902 C CA . THR A 1 119 ? 5.610 4.382 38.176 1.00 14.74 145 THR A CA 1
ATOM 903 C C . THR A 1 119 ? 6.521 3.379 38.851 1.00 17.52 145 THR A C 1
ATOM 904 O O . THR A 1 119 ? 7.045 2.519 38.141 1.00 16.64 145 THR A O 1
ATOM 908 N N . ASN A 1 120 ? 6.706 3.460 40.180 1.00 12.59 146 ASN A N 1
ATOM 909 C CA . ASN A 1 120 ? 7.561 2.465 40.836 1.00 12.84 146 ASN A CA 1
ATOM 910 C C . ASN A 1 120 ? 6.824 1.139 41.033 1.00 16.53 146 ASN A C 1
ATOM 911 O O . ASN A 1 120 ? 7.450 0.069 40.992 1.00 15.79 146 ASN A O 1
ATOM 916 N N . GLU A 1 121 ? 5.490 1.181 41.185 1.00 13.56 147 GLU A N 1
ATOM 917 C CA . GLU A 1 121 ? 4.703 -0.052 41.228 1.00 12.85 147 GLU A CA 1
ATOM 918 C C . GLU A 1 121 ? 4.761 -0.726 39.859 1.00 14.60 147 GLU A C 1
ATOM 919 O O . GLU A 1 121 ? 5.063 -1.923 39.769 1.00 14.50 147 GLU A O 1
ATOM 925 N N . ALA A 1 122 ? 4.533 0.067 38.784 1.00 12.14 148 ALA A N 1
ATOM 926 C CA . ALA A 1 122 ? 4.611 -0.437 37.429 1.00 13.06 148 ALA A CA 1
ATOM 927 C C . ALA A 1 122 ? 5.963 -1.055 37.176 1.00 16.39 148 ALA A C 1
ATOM 928 O O . ALA A 1 122 ? 6.044 -2.176 36.650 1.00 15.72 148 ALA A O 1
ATOM 930 N N . ARG A 1 123 ? 7.022 -0.361 37.623 1.00 13.46 149 ARG A N 1
ATOM 931 C CA . ARG A 1 123 ? 8.407 -0.829 37.491 1.00 12.21 149 ARG A CA 1
ATOM 932 C C . ARG A 1 123 ? 8.609 -2.204 38.170 1.00 14.45 149 ARG A C 1
ATOM 933 O O . ARG A 1 123 ? 9.299 -3.069 37.608 1.00 13.79 149 ARG A O 1
ATOM 941 N N . ALA A 1 124 ? 8.022 -2.386 39.373 1.00 13.26 150 ALA A N 1
ATOM 942 C CA . ALA A 1 124 ? 8.088 -3.657 40.127 1.00 12.96 150 ALA A CA 1
ATOM 943 C C . ALA A 1 124 ? 7.388 -4.780 39.348 1.00 16.77 150 ALA A C 1
ATOM 944 O O . ALA A 1 124 ? 7.942 -5.877 39.217 1.00 16.61 150 ALA A O 1
ATOM 946 N N . LEU A 1 125 ? 6.194 -4.498 38.792 1.00 14.92 151 LEU A N 1
ATOM 947 C CA . LEU A 1 125 ? 5.443 -5.480 37.993 1.00 16.20 151 LEU A CA 1
ATOM 948 C C . LEU A 1 125 ? 6.205 -5.884 36.724 1.00 19.33 151 LEU A C 1
ATOM 949 O O . LEU A 1 125 ? 6.225 -7.056 36.358 1.00 17.70 151 LEU A O 1
ATOM 954 N N . LEU A 1 126 ? 6.878 -4.921 36.101 1.00 17.34 152 LEU A N 1
ATOM 955 C CA . LEU A 1 126 ? 7.701 -5.150 34.904 1.00 17.11 152 LEU A CA 1
ATOM 956 C C . LEU A 1 126 ? 8.930 -6.006 35.261 1.00 19.69 152 LEU A C 1
ATOM 957 O O . LEU A 1 126 ? 9.260 -6.915 34.493 1.00 16.28 152 LEU A O 1
ATOM 962 N N . LEU A 1 127 ? 9.539 -5.788 36.465 1.00 17.27 153 LEU A N 1
ATOM 963 C CA . LEU A 1 127 ? 10.685 -6.577 36.936 1.00 16.14 153 LEU A CA 1
ATOM 964 C C . LEU A 1 127 ? 10.243 -8.027 37.255 1.00 17.85 153 LEU A C 1
ATOM 965 O O . LEU A 1 127 ? 10.964 -8.966 36.911 1.00 19.38 153 LEU A O 1
ATOM 970 N N . LEU A 1 128 ? 9.037 -8.205 37.844 1.00 14.13 154 LEU A N 1
ATOM 971 C CA . LEU A 1 128 ? 8.464 -9.540 38.096 1.00 14.82 154 LEU A CA 1
ATOM 972 C C . LEU A 1 128 ? 8.213 -10.269 36.760 1.00 18.15 154 LEU A C 1
ATOM 973 O O . LEU A 1 128 ? 8.515 -11.467 36.630 1.00 17.25 154 LEU A O 1
ATOM 978 N N . GLN A 1 129 ? 7.695 -9.521 35.747 1.00 15.17 155 GLN A N 1
ATOM 979 C CA . GLN A 1 129 ? 7.462 -10.083 34.417 1.00 15.76 155 GLN A CA 1
ATOM 980 C C . GLN A 1 129 ? 8.782 -10.535 33.793 1.00 21.83 155 GLN A C 1
ATOM 981 O O . GLN A 1 129 ? 8.850 -11.672 33.285 1.00 21.13 155 GLN A O 1
ATOM 987 N N . ASP A 1 130 ? 9.841 -9.676 33.882 1.00 19.69 156 ASP A N 1
ATOM 988 C CA A ASP A 1 130 ? 11.174 -9.983 33.322 0.50 20.18 156 ASP A CA 1
ATOM 989 C CA B ASP A 1 130 ? 11.151 -10.000 33.302 0.50 20.29 156 ASP A CA 1
ATOM 990 C C . ASP A 1 130 ? 11.770 -11.232 33.986 1.00 25.43 156 ASP A C 1
ATOM 991 O O . ASP A 1 130 ? 12.622 -11.905 33.390 1.00 25.19 156 ASP A O 1
ATOM 1000 N N . ASN A 1 131 ? 11.296 -11.566 35.208 1.00 21.13 157 ASN A N 1
ATOM 1001 C CA . ASN A 1 131 ? 11.788 -12.739 35.935 1.00 21.22 157 ASN A CA 1
ATOM 1002 C C . ASN A 1 131 ? 10.798 -13.922 35.902 1.00 26.99 157 ASN A C 1
ATOM 1003 O O . ASN A 1 131 ? 10.946 -14.868 36.677 1.00 27.18 157 ASN A O 1
ATOM 1008 N N . GLY A 1 132 ? 9.856 -13.875 34.960 1.00 23.54 158 GLY A N 1
ATOM 1009 C CA . GLY A 1 132 ? 8.862 -14.924 34.690 1.00 24.03 158 GLY A CA 1
ATOM 1010 C C . GLY A 1 132 ? 7.881 -15.254 35.803 1.00 26.01 158 GLY A C 1
ATOM 1011 O O . GLY A 1 132 ? 7.351 -16.366 35.844 1.00 26.92 158 GLY A O 1
ATOM 1012 N N . ILE A 1 133 ? 7.618 -14.311 36.706 1.00 19.90 159 ILE A N 1
ATOM 1013 C CA . ILE A 1 133 ? 6.714 -14.533 37.845 1.00 19.79 159 ILE A CA 1
ATOM 1014 C C . ILE A 1 133 ? 5.275 -14.228 37.429 1.00 22.09 159 ILE A C 1
ATOM 1015 O O . ILE A 1 133 ? 4.362 -14.876 37.913 1.00 23.28 159 ILE A O 1
ATOM 1020 N N . ILE A 1 134 ? 5.084 -13.210 36.596 1.00 19.61 160 ILE A N 1
ATOM 1021 C CA . ILE A 1 134 ? 3.779 -12.778 36.074 1.00 18.93 160 ILE A CA 1
ATOM 1022 C C . ILE A 1 134 ? 3.932 -12.365 34.624 1.00 23.14 160 ILE A C 1
ATOM 1023 O O . ILE A 1 134 ? 5.053 -12.188 34.142 1.00 19.95 160 ILE A O 1
ATOM 1028 N N . THR A 1 135 ? 2.798 -12.159 33.944 1.00 22.56 161 THR A N 1
ATOM 1029 C CA . THR A 1 135 ? 2.812 -11.550 32.609 1.00 23.63 161 THR A CA 1
ATOM 1030 C C . THR A 1 135 ? 1.818 -10.386 32.643 1.00 27.58 161 THR A C 1
ATOM 1031 O O . THR A 1 135 ? 0.774 -10.472 33.302 1.00 27.35 161 THR A O 1
ATOM 1035 N N . LEU A 1 136 ? 2.118 -9.332 31.911 1.00 24.84 162 LEU A N 1
ATOM 1036 C CA . LEU A 1 136 ? 1.239 -8.168 31.860 1.00 25.85 162 LEU A CA 1
ATOM 1037 C C . LEU A 1 136 ? 0.637 -8.019 30.479 1.00 32.26 162 LEU A C 1
ATOM 1038 O O . LEU A 1 136 ? 1.250 -8.469 29.508 1.00 30.86 162 LEU A O 1
ATOM 1043 N N . LYS A 1 137 ? -0.539 -7.355 30.387 1.00 31.34 163 LYS A N 1
ATOM 1044 C CA . LYS A 1 137 ? -1.214 -7.051 29.112 1.00 33.78 163 LYS A CA 1
ATOM 1045 C C . LYS A 1 137 ? -0.275 -6.264 28.190 1.00 38.76 163 LYS A C 1
ATOM 1046 O O . LYS A 1 137 ? 0.504 -5.438 28.674 1.00 37.64 163 LYS A O 1
ATOM 1052 N N . ASP A 1 138 ? -0.332 -6.525 26.869 1.00 36.60 164 ASP A N 1
ATOM 1053 C CA . ASP A 1 138 ? 0.497 -5.801 25.901 1.00 36.05 164 ASP A CA 1
ATOM 1054 C C . ASP A 1 138 ? 0.133 -4.320 25.989 1.00 37.06 164 ASP A C 1
ATOM 1055 O O . ASP A 1 138 ? -1.049 -3.984 26.061 1.00 37.00 164 ASP A O 1
ATOM 1060 N N . GLY A 1 139 ? 1.146 -3.475 26.094 1.00 32.72 165 GLY A N 1
ATOM 1061 C CA . GLY A 1 139 ? 0.954 -2.031 26.191 1.00 32.84 165 GLY A CA 1
ATOM 1062 C C . GLY A 1 139 ? 0.710 -1.474 27.585 1.00 35.45 165 GLY A C 1
ATOM 1063 O O . GLY A 1 139 ? 0.413 -0.288 27.711 1.00 35.78 165 GLY A O 1
ATOM 1064 N N . ALA A 1 140 ? 0.813 -2.317 28.635 1.00 32.02 166 ALA A N 1
ATOM 1065 C CA . ALA A 1 140 ? 0.661 -1.911 30.044 1.00 31.11 166 ALA A CA 1
ATOM 1066 C C . ALA A 1 140 ? 1.603 -0.713 30.343 1.00 34.72 166 ALA A C 1
ATOM 1067 O O . ALA A 1 140 ? 1.160 0.368 30.771 1.00 34.76 166 ALA A O 1
ATOM 1069 N N . GLY A 1 141 ? 2.871 -0.890 30.001 1.00 29.86 167 GLY A N 1
ATOM 1070 C CA . GLY A 1 141 ? 3.875 0.162 30.059 1.00 28.72 167 GLY A CA 1
ATOM 1071 C C . GLY A 1 141 ? 4.290 0.679 31.418 1.00 29.11 167 GLY A C 1
ATOM 1072 O O . GLY A 1 141 ? 4.270 -0.050 32.419 1.00 27.98 167 GLY A O 1
ATOM 1073 N N . LEU A 1 142 ? 4.695 1.961 31.433 1.00 25.36 168 LEU A N 1
ATOM 1074 C CA . LEU A 1 142 ? 5.247 2.663 32.581 1.00 23.85 168 LEU A CA 1
ATOM 1075 C C . LEU A 1 142 ? 4.220 2.960 33.681 1.00 24.89 168 LEU A C 1
ATOM 1076 O O . LEU A 1 142 ? 4.634 3.299 34.802 1.00 24.02 168 LEU A O 1
ATOM 1081 N N . ASN A 1 143 ? 2.910 2.813 33.395 1.00 21.58 169 ASN A N 1
ATOM 1082 C CA . ASN A 1 143 ? 1.858 3.035 34.393 1.00 22.03 169 ASN A CA 1
ATOM 1083 C C . ASN A 1 143 ? 1.049 1.742 34.620 1.00 26.21 169 ASN A C 1
ATOM 1084 O O . ASN A 1 143 ? -0.108 1.802 35.053 1.00 25.70 169 ASN A O 1
ATOM 1089 N N . ALA A 1 144 ? 1.668 0.575 34.332 1.00 22.75 170 ALA A N 1
ATOM 1090 C CA . ALA A 1 144 ? 1.071 -0.739 34.544 1.00 23.53 170 ALA A CA 1
ATOM 1091 C C . ALA A 1 144 ? 0.595 -0.895 36.000 1.00 25.69 170 ALA A C 1
ATOM 1092 O O . ALA A 1 144 ? 1.315 -0.512 36.919 1.00 23.26 170 ALA A O 1
ATOM 1094 N N . THR A 1 145 ? -0.622 -1.428 36.194 1.00 23.34 171 THR A N 1
ATOM 1095 C CA . THR A 1 145 ? -1.206 -1.670 37.517 1.00 23.62 171 THR A CA 1
ATOM 1096 C C . THR A 1 145 ? -1.443 -3.179 37.701 1.00 29.13 171 THR A C 1
ATOM 1097 O O . THR A 1 145 ? -1.270 -3.948 36.753 1.00 27.98 171 THR A O 1
ATOM 1101 N N . VAL A 1 146 ? -1.855 -3.596 38.915 1.00 25.96 172 VAL A N 1
ATOM 1102 C CA . VAL A 1 146 ? -2.132 -5.001 39.215 1.00 26.83 172 VAL A CA 1
ATOM 1103 C C . VAL A 1 146 ? -3.297 -5.526 38.324 1.00 31.91 172 VAL A C 1
ATOM 1104 O O . VAL A 1 146 ? -3.364 -6.722 38.049 1.00 30.37 172 VAL A O 1
ATOM 1108 N N . ASN A 1 147 ? -4.155 -4.613 37.816 1.00 28.74 173 ASN A N 1
ATOM 1109 C CA . ASN A 1 147 ? -5.261 -4.940 36.916 1.00 29.94 173 ASN A CA 1
ATOM 1110 C C . ASN A 1 147 ? -4.735 -5.298 35.510 1.00 31.04 173 ASN A C 1
ATOM 1111 O O . ASN A 1 147 ? -5.485 -5.848 34.696 1.00 31.81 173 ASN A O 1
ATOM 1116 N N . ASP A 1 148 ? -3.442 -5.003 35.233 1.00 24.92 174 ASP A N 1
ATOM 1117 C CA . ASP A 1 148 ? -2.825 -5.352 33.958 1.00 24.49 174 ASP A CA 1
ATOM 1118 C C . ASP A 1 148 ? -2.216 -6.763 34.002 1.00 27.27 174 ASP A C 1
ATOM 1119 O O . ASP A 1 148 ? -1.734 -7.242 32.978 1.00 27.59 174 ASP A O 1
ATOM 1124 N N . ILE A 1 149 ? -2.241 -7.426 35.171 1.00 23.45 175 ILE A N 1
ATOM 1125 C CA . ILE A 1 149 ? -1.694 -8.780 35.308 1.00 22.62 175 ILE A CA 1
ATOM 1126 C C . ILE A 1 149 ? -2.594 -9.756 34.545 1.00 30.24 175 ILE A C 1
ATOM 1127 O O . ILE A 1 149 ? -3.786 -9.861 34.848 1.00 30.72 175 ILE A O 1
ATOM 1132 N N . GLU A 1 150 ? -2.004 -10.444 33.549 1.00 28.71 176 GLU A N 1
ATOM 1133 C CA A GLU A 1 150 ? -2.690 -11.451 32.731 0.50 30.39 176 GLU A CA 1
ATOM 1134 C CA B GLU A 1 150 ? -2.699 -11.443 32.735 0.50 30.31 176 GLU A CA 1
ATOM 1135 C C . GLU A 1 150 ? -2.467 -12.831 33.337 1.00 34.33 176 GLU A C 1
ATOM 1136 O O . GLU A 1 150 ? -3.422 -13.504 33.732 1.00 39.25 176 GLU A O 1
ATOM 1147 N N . GLU A 1 151 ? -1.210 -13.253 33.411 1.00 27.16 177 GLU A N 1
ATOM 1148 C CA . GLU A 1 151 ? -0.821 -14.547 33.975 1.00 26.78 177 GLU A CA 1
ATOM 1149 C C . GLU A 1 151 ? -0.188 -14.335 35.352 1.00 29.69 177 GLU A C 1
ATOM 1150 O O . GLU A 1 151 ? 0.618 -13.423 35.538 1.00 26.44 177 GLU A O 1
ATOM 1156 N N . ASN A 1 152 ? -0.563 -15.187 36.306 1.00 26.93 178 ASN A N 1
ATOM 1157 C CA . ASN A 1 152 ? -0.031 -15.168 37.664 1.00 25.19 178 ASN A CA 1
ATOM 1158 C C . ASN A 1 152 ? 0.026 -16.634 38.107 1.00 28.02 178 ASN A C 1
ATOM 1159 O O . ASN A 1 152 ? -0.854 -17.067 38.853 1.00 28.52 178 ASN A O 1
ATOM 1164 N N . PRO A 1 153 ? 1.007 -17.424 37.596 1.00 25.19 179 PRO A N 1
ATOM 1165 C CA . PRO A 1 153 ? 1.012 -18.876 37.864 1.00 25.69 179 PRO A CA 1
ATOM 1166 C C . PRO A 1 153 ? 1.132 -19.263 39.339 1.00 29.09 179 PRO A C 1
ATOM 1167 O O . PRO A 1 153 ? 0.556 -20.285 39.734 1.00 28.53 179 PRO A O 1
ATOM 1171 N N . TYR A 1 154 ? 1.850 -18.457 40.147 1.00 24.51 180 TYR A N 1
ATOM 1172 C CA . TYR A 1 154 ? 2.017 -18.739 41.578 1.00 23.63 180 TYR A CA 1
ATOM 1173 C C . TYR A 1 154 ? 0.969 -18.037 42.439 1.00 26.50 180 TYR A C 1
ATOM 1174 O O . TYR A 1 154 ? 1.029 -18.138 43.662 1.00 25.96 180 TYR A O 1
ATOM 1183 N N . ASN A 1 155 ? 0.003 -17.336 41.811 1.00 23.88 181 ASN A N 1
ATOM 1184 C CA . ASN A 1 155 ? -1.050 -16.576 42.506 1.00 22.68 181 ASN A CA 1
ATOM 1185 C C . ASN A 1 155 ? -0.445 -15.697 43.599 1.00 24.24 181 ASN A C 1
ATOM 1186 O O . ASN A 1 155 ? -0.914 -15.682 44.745 1.00 23.49 181 ASN A O 1
ATOM 1191 N N . VAL A 1 156 ? 0.643 -14.983 43.236 1.00 20.15 182 VAL A N 1
ATOM 1192 C CA . VAL A 1 156 ? 1.323 -14.080 44.153 1.00 18.39 182 VAL A CA 1
ATOM 1193 C C . VAL A 1 156 ? 0.378 -12.949 44.537 1.00 22.23 182 VAL A C 1
ATOM 1194 O O . VAL A 1 156 ? -0.489 -12.565 43.750 1.00 21.35 182 VAL A O 1
ATOM 1198 N N . GLU A 1 157 ? 0.536 -12.455 45.768 1.00 21.06 183 GLU A N 1
ATOM 1199 C CA . GLU A 1 157 ? -0.225 -11.323 46.277 1.00 21.17 183 GLU A CA 1
ATOM 1200 C C . GLU A 1 157 ? 0.689 -10.110 46.290 1.00 23.60 183 GLU A C 1
ATOM 1201 O O . GLU A 1 157 ? 1.700 -10.116 46.995 1.00 20.98 183 GLU A O 1
ATOM 1207 N N . ILE A 1 158 ? 0.347 -9.087 45.500 1.00 19.68 184 ILE A N 1
ATOM 1208 C CA . ILE A 1 158 ? 1.103 -7.846 45.435 1.00 19.78 184 ILE A CA 1
ATOM 1209 C C . ILE A 1 158 ? 0.681 -7.008 46.635 1.00 22.76 184 ILE A C 1
ATOM 1210 O O . ILE A 1 158 ? -0.503 -6.715 46.808 1.00 22.11 184 ILE A O 1
ATOM 1215 N N . VAL A 1 159 ? 1.639 -6.723 47.509 1.00 18.57 185 VAL A N 1
ATOM 1216 C CA . VAL A 1 159 ? 1.398 -5.947 48.728 1.00 18.87 185 VAL A CA 1
ATOM 1217 C C . VAL A 1 159 ? 1.984 -4.566 48.474 1.00 21.14 185 VAL A C 1
ATOM 1218 O O . VAL A 1 159 ? 3.205 -4.403 48.403 1.00 19.09 185 VAL A O 1
ATOM 1222 N N . GLU A 1 160 ? 1.110 -3.590 48.249 1.00 19.91 186 GLU A N 1
ATOM 1223 C CA . GLU A 1 160 ? 1.518 -2.220 47.906 1.00 19.77 186 GLU A CA 1
ATOM 1224 C C . GLU A 1 160 ? 1.735 -1.360 49.141 1.00 23.35 186 GLU A C 1
ATOM 1225 O O . GLU A 1 160 ? 0.808 -1.197 49.939 1.00 23.77 186 GLU A O 1
ATOM 1231 N N . LEU A 1 161 ? 2.957 -0.799 49.290 1.00 19.79 187 LEU A N 1
ATOM 1232 C CA A LEU A 1 161 ? 3.289 0.075 50.416 0.50 20.61 187 LEU A CA 1
ATOM 1233 C CA B LEU A 1 161 ? 3.331 0.067 50.421 0.50 20.95 187 LEU A CA 1
ATOM 1234 C C . LEU A 1 161 ? 4.076 1.291 49.943 1.00 21.54 187 LEU A C 1
ATOM 1235 O O . LEU A 1 161 ? 4.596 1.291 48.831 1.00 18.28 187 LEU A O 1
ATOM 1244 N N . GLU A 1 162 ? 4.217 2.304 50.813 1.00 18.53 188 GLU A N 1
ATOM 1245 C CA . GLU A 1 162 ? 5.019 3.480 50.471 1.00 17.11 188 GLU A CA 1
ATOM 1246 C C . GLU A 1 162 ? 6.449 2.965 50.230 1.00 18.72 188 GLU A C 1
ATOM 1247 O O . GLU A 1 162 ? 6.900 2.090 50.975 1.00 17.10 188 GLU A O 1
ATOM 1253 N N . ALA A 1 163 ? 7.113 3.409 49.156 1.00 16.55 189 ALA A N 1
ATOM 1254 C CA . ALA A 1 163 ? 8.466 2.943 48.805 1.00 16.02 189 ALA A CA 1
ATOM 1255 C C . ALA A 1 163 ? 9.439 2.887 50.004 1.00 20.05 189 ALA A C 1
ATOM 1256 O O . ALA A 1 163 ? 10.147 1.881 50.142 1.00 19.17 189 ALA A O 1
ATOM 1258 N N . ALA A 1 164 ? 9.428 3.903 50.897 1.00 17.28 190 ALA A N 1
ATOM 1259 C CA . ALA A 1 164 ? 10.285 3.963 52.078 1.00 17.09 190 ALA A CA 1
ATOM 1260 C C . ALA A 1 164 ? 10.029 2.844 53.083 1.00 21.58 190 ALA A C 1
ATOM 1261 O O . ALA A 1 164 ? 10.900 2.591 53.900 1.00 23.39 190 ALA A O 1
ATOM 1263 N N . GLN A 1 165 ? 8.836 2.232 53.072 1.00 16.72 191 GLN A N 1
ATOM 1264 C CA . GLN A 1 165 ? 8.401 1.216 54.030 1.00 18.38 191 GLN A CA 1
ATOM 1265 C C . GLN A 1 165 ? 8.645 -0.200 53.541 1.00 19.78 191 GLN A C 1
ATOM 1266 O O . GLN A 1 165 ? 8.567 -1.124 54.343 1.00 20.39 191 GLN A O 1
ATOM 1272 N N . VAL A 1 166 ? 8.888 -0.379 52.223 1.00 14.77 192 VAL A N 1
ATOM 1273 C CA . VAL A 1 166 ? 9.039 -1.716 51.646 1.00 15.53 192 VAL A CA 1
ATOM 1274 C C . VAL A 1 166 ? 10.188 -2.504 52.316 1.00 20.80 192 VAL A C 1
ATOM 1275 O O . VAL A 1 166 ? 10.001 -3.683 52.593 1.00 20.03 192 VAL A O 1
ATOM 1279 N N . ALA A 1 167 ? 11.333 -1.860 52.643 1.00 18.09 193 ALA A N 1
ATOM 1280 C CA . ALA A 1 167 ? 12.450 -2.587 53.279 1.00 19.53 193 ALA A CA 1
ATOM 1281 C C . ALA A 1 167 ? 12.122 -3.042 54.720 1.00 24.04 193 ALA A C 1
ATOM 1282 O O . ALA A 1 167 ? 12.758 -3.974 55.231 1.00 25.74 193 ALA A O 1
ATOM 1284 N N . ARG A 1 168 ? 11.101 -2.437 55.343 1.00 20.04 194 ARG A N 1
ATOM 1285 C CA . ARG A 1 168 ? 10.684 -2.765 56.721 1.00 20.38 194 ARG A CA 1
ATOM 1286 C C . ARG A 1 168 ? 9.668 -3.919 56.789 1.00 23.70 194 ARG A C 1
ATOM 1287 O O . ARG A 1 168 ? 9.234 -4.243 57.886 1.00 24.47 194 ARG A O 1
ATOM 1295 N N . VAL A 1 169 ? 9.265 -4.540 55.649 1.00 19.62 195 VAL A N 1
ATOM 1296 C CA . VAL A 1 169 ? 8.280 -5.635 55.702 1.00 19.33 195 VAL A CA 1
ATOM 1297 C C . VAL A 1 169 ? 8.906 -6.981 55.260 1.00 21.82 195 VAL A C 1
ATOM 1298 O O . VAL A 1 169 ? 8.186 -7.909 54.890 1.00 19.81 195 VAL A O 1
ATOM 1302 N N . THR A 1 170 ? 10.234 -7.113 55.402 1.00 19.87 196 THR A N 1
ATOM 1303 C CA . THR A 1 170 ? 10.986 -8.328 55.038 1.00 18.37 196 THR A CA 1
ATOM 1304 C C . THR A 1 170 ? 10.650 -9.559 55.920 1.00 23.46 196 THR A C 1
ATOM 1305 O O . THR A 1 170 ? 11.077 -10.673 55.588 1.00 21.37 196 THR A O 1
ATOM 1309 N N . GLY A 1 171 ? 9.894 -9.364 57.015 1.00 21.86 197 GLY A N 1
ATOM 1310 C CA . GLY A 1 171 ? 9.435 -10.452 57.870 1.00 22.56 197 GLY A CA 1
ATOM 1311 C C . GLY A 1 171 ? 7.955 -10.744 57.700 1.00 25.73 197 GLY A C 1
ATOM 1312 O O . GLY A 1 171 ? 7.411 -11.603 58.387 1.00 24.58 197 GLY A O 1
ATOM 1313 N N . GLU A 1 172 ? 7.295 -10.045 56.759 1.00 21.38 198 GLU A N 1
ATOM 1314 C CA . GLU A 1 172 ? 5.850 -10.112 56.492 1.00 21.40 198 GLU A CA 1
ATOM 1315 C C . GLU A 1 172 ? 5.513 -10.574 55.082 1.00 23.60 198 GLU A C 1
ATOM 1316 O O . GLU A 1 172 ? 4.342 -10.842 54.797 1.00 24.13 198 GLU A O 1
ATOM 1322 N N . THR A 1 173 ? 6.484 -10.547 54.178 1.00 17.60 199 THR A N 1
ATOM 1323 C CA . THR A 1 173 ? 6.272 -10.905 52.766 1.00 16.91 199 THR A CA 1
ATOM 1324 C C . THR A 1 173 ? 7.403 -11.811 52.308 1.00 21.06 199 THR A C 1
ATOM 1325 O O . THR A 1 173 ? 8.491 -11.763 52.884 1.00 20.85 199 THR A O 1
ATOM 1329 N N . ALA A 1 174 ? 7.148 -12.653 51.288 1.00 19.66 200 ALA A N 1
ATOM 1330 C CA . ALA A 1 174 ? 8.160 -13.590 50.797 1.00 17.98 200 ALA A CA 1
ATOM 1331 C C . ALA A 1 174 ? 9.344 -12.859 50.149 1.00 19.32 200 ALA A C 1
ATOM 1332 O O . ALA A 1 174 ? 10.483 -13.274 50.321 1.00 16.79 200 ALA A O 1
ATOM 1334 N N . TYR A 1 175 ? 9.060 -11.777 49.389 1.00 14.18 201 TYR A N 1
ATOM 1335 C CA . TYR A 1 175 ? 10.070 -11.006 48.697 1.00 12.74 201 TYR A CA 1
ATOM 1336 C C . TYR A 1 175 ? 9.690 -9.558 48.736 1.00 15.44 201 TYR A C 1
ATOM 1337 O O . TYR A 1 175 ? 8.506 -9.235 48.896 1.00 15.85 201 TYR A O 1
ATOM 1346 N N . VAL A 1 176 ? 10.678 -8.703 48.591 1.00 12.68 202 VAL A N 1
ATOM 1347 C CA . VAL A 1 176 ? 10.443 -7.248 48.578 1.00 12.31 202 VAL A CA 1
ATOM 1348 C C . VAL A 1 176 ? 11.124 -6.645 47.337 1.00 16.80 202 VAL A C 1
ATOM 1349 O O . VAL A 1 176 ? 12.207 -7.101 46.933 1.00 17.58 202 VAL A O 1
ATOM 1353 N N . VAL A 1 177 ? 10.484 -5.617 46.733 1.00 14.25 203 VAL A N 1
ATOM 1354 C CA . VAL A 1 177 ? 11.025 -4.995 45.515 1.00 13.85 203 VAL A CA 1
ATOM 1355 C C . VAL A 1 177 ? 11.376 -3.576 45.921 1.00 17.56 203 VAL A C 1
ATOM 1356 O O . VAL A 1 177 ? 10.479 -2.809 46.260 1.00 17.23 203 VAL A O 1
ATOM 1360 N N . LEU A 1 178 ? 12.680 -3.264 45.919 1.00 13.02 204 LEU A N 1
ATOM 1361 C CA . LEU A 1 178 ? 13.202 -2.022 46.452 1.00 14.22 204 LEU A CA 1
ATOM 1362 C C . LEU A 1 178 ? 13.857 -1.083 45.461 1.00 16.69 204 LEU A C 1
ATOM 1363 O O . LEU A 1 178 ? 14.661 -1.504 44.617 1.00 15.91 204 LEU A O 1
ATOM 1368 N N . ASN A 1 179 ? 13.587 0.214 45.651 1.00 14.39 205 ASN A N 1
ATOM 1369 C CA . ASN A 1 179 ? 14.279 1.264 44.914 1.00 13.61 205 ASN A CA 1
ATOM 1370 C C . ASN A 1 179 ? 15.703 1.274 45.417 1.00 16.22 205 ASN A C 1
ATOM 1371 O O . ASN A 1 179 ? 15.904 1.051 46.617 1.00 15.30 205 ASN A O 1
ATOM 1376 N N . GLY A 1 180 ? 16.664 1.464 44.522 1.00 13.09 206 GLY A N 1
ATOM 1377 C CA . GLY A 1 180 ? 18.075 1.515 44.914 1.00 13.65 206 GLY A CA 1
ATOM 1378 C C . GLY A 1 180 ? 18.389 2.382 46.131 1.00 14.35 206 GLY A C 1
ATOM 1379 O O . GLY A 1 180 ? 19.103 1.956 47.043 1.00 13.00 206 GLY A O 1
ATOM 1380 N N . ASN A 1 181 ? 17.883 3.608 46.152 1.00 10.60 207 ASN A N 1
ATOM 1381 C CA . ASN A 1 181 ? 18.137 4.525 47.264 1.00 12.00 207 ASN A CA 1
ATOM 1382 C C . ASN A 1 181 ? 17.666 3.928 48.619 1.00 15.70 207 ASN A C 1
ATOM 1383 O O . ASN A 1 181 ? 18.374 4.070 49.611 1.00 14.60 207 ASN A O 1
ATOM 1388 N N . TYR A 1 182 ? 16.481 3.248 48.650 1.00 14.17 208 TYR A N 1
ATOM 1389 C CA . TYR A 1 182 ? 15.987 2.679 49.904 1.00 13.24 208 TYR A CA 1
ATOM 1390 C C . TYR A 1 182 ? 16.718 1.388 50.257 1.00 15.33 208 TYR A C 1
ATOM 1391 O O . TYR A 1 182 ? 16.924 1.137 51.454 1.00 15.15 208 TYR A O 1
ATOM 1400 N N . ALA A 1 183 ? 17.168 0.619 49.257 1.00 13.10 209 ALA A N 1
ATOM 1401 C CA . ALA A 1 183 ? 17.960 -0.593 49.490 1.00 13.14 209 ALA A CA 1
ATOM 1402 C C . ALA A 1 183 ? 19.293 -0.178 50.159 1.00 18.51 209 ALA A C 1
ATOM 1403 O O . ALA A 1 183 ? 19.656 -0.708 51.212 1.00 17.79 209 ALA A O 1
ATOM 1405 N N . LEU A 1 184 ? 19.958 0.863 49.608 1.00 16.93 210 LEU A N 1
ATOM 1406 C CA . LEU A 1 184 ? 21.209 1.396 50.178 1.00 17.46 210 LEU A CA 1
ATOM 1407 C C . LEU A 1 184 ? 20.984 1.922 51.604 1.00 20.45 210 LEU A C 1
ATOM 1408 O O . LEU A 1 184 ? 21.777 1.632 52.495 1.00 21.21 210 LEU A O 1
ATOM 1413 N N . GLU A 1 185 ? 19.882 2.678 51.808 1.00 17.55 211 GLU A N 1
ATOM 1414 C CA . GLU A 1 185 ? 19.527 3.230 53.130 1.00 17.93 211 GLU A CA 1
ATOM 1415 C C . GLU A 1 185 ? 19.323 2.123 54.159 1.00 22.46 211 GLU A C 1
ATOM 1416 O O . GLU A 1 185 ? 19.710 2.306 55.312 1.00 21.66 211 GLU A O 1
ATOM 1422 N N . ALA A 1 186 ? 18.751 0.973 53.736 1.00 19.62 212 ALA A N 1
ATOM 1423 C CA . ALA A 1 186 ? 18.479 -0.187 54.591 1.00 18.90 212 ALA A CA 1
ATOM 1424 C C . ALA A 1 186 ? 19.697 -1.120 54.708 1.00 24.34 212 ALA A C 1
ATOM 1425 O O . ALA A 1 186 ? 19.634 -2.081 55.471 1.00 24.88 212 ALA A O 1
ATOM 1427 N N . GLY A 1 187 ? 20.796 -0.797 54.029 1.00 18.95 213 GLY A N 1
ATOM 1428 C CA . GLY A 1 187 ? 22.036 -1.556 54.116 1.00 18.44 213 GLY A CA 1
ATOM 1429 C C . GLY A 1 187 ? 22.192 -2.695 53.135 1.00 21.79 213 GLY A C 1
ATOM 1430 O O . GLY A 1 187 ? 23.118 -3.504 53.281 1.00 21.37 213 GLY A O 1
ATOM 1431 N N . TYR A 1 188 ? 21.330 -2.765 52.123 1.00 19.15 214 TYR A N 1
ATOM 1432 C CA . TYR A 1 188 ? 21.458 -3.783 51.082 1.00 19.96 214 TYR A CA 1
ATOM 1433 C C . TYR A 1 188 ? 22.378 -3.283 49.999 1.00 27.06 214 TYR A C 1
ATOM 1434 O O . TYR A 1 188 ? 22.464 -2.078 49.767 1.00 27.08 214 TYR A O 1
ATOM 1443 N N . SER A 1 189 ? 22.996 -4.224 49.287 1.00 26.12 215 SER A N 1
ATOM 1444 C CA . SER A 1 189 ? 23.814 -4.011 48.108 1.00 26.41 215 SER A CA 1
ATOM 1445 C C . SER A 1 189 ? 23.120 -4.757 46.933 1.00 25.54 215 SER A C 1
ATOM 1446 O O . SER A 1 189 ? 23.009 -5.975 47.032 1.00 24.04 215 SER A O 1
ATOM 1449 N N . VAL A 1 190 ? 22.611 -4.053 45.864 1.00 21.45 216 VAL A N 1
ATOM 1450 C CA . VAL A 1 190 ? 21.959 -4.717 44.715 1.00 21.05 216 VAL A CA 1
ATOM 1451 C C . VAL A 1 190 ? 22.861 -5.882 44.200 1.00 24.04 216 VAL A C 1
ATOM 1452 O O . VAL A 1 190 ? 22.367 -6.991 44.022 1.00 20.40 216 VAL A O 1
ATOM 1456 N N . ALA A 1 191 ? 24.188 -5.645 44.067 1.00 21.83 217 ALA A N 1
ATOM 1457 C CA . ALA A 1 191 ? 25.132 -6.620 43.515 1.00 22.76 217 ALA A CA 1
ATOM 1458 C C . ALA A 1 191 ? 25.307 -7.873 44.365 1.00 27.85 217 ALA A C 1
ATOM 1459 O O . ALA A 1 191 ? 25.516 -8.952 43.804 1.00 29.01 217 ALA A O 1
ATOM 1461 N N . LYS A 1 192 ? 25.258 -7.749 45.683 1.00 23.34 218 LYS A N 1
ATOM 1462 C CA . LYS A 1 192 ? 25.477 -8.895 46.548 1.00 24.10 218 LYS A CA 1
ATOM 1463 C C . LYS A 1 192 ? 24.192 -9.531 47.051 1.00 26.17 218 LYS A C 1
ATOM 1464 O O . LYS A 1 192 ? 24.155 -10.747 47.246 1.00 25.66 218 LYS A O 1
ATOM 1470 N N . ASP A 1 193 ? 23.157 -8.713 47.282 1.00 20.42 219 ASP A N 1
ATOM 1471 C CA . ASP A 1 193 ? 21.947 -9.184 47.962 1.00 19.54 219 ASP A CA 1
ATOM 1472 C C . ASP A 1 193 ? 20.719 -9.379 47.123 1.00 22.02 219 ASP A C 1
ATOM 1473 O O . ASP A 1 193 ? 19.856 -10.165 47.533 1.00 20.82 219 ASP A O 1
ATOM 1478 N N . ALA A 1 194 ? 20.558 -8.616 46.034 1.00 19.41 220 ALA A N 1
ATOM 1479 C CA . ALA A 1 194 ? 19.363 -8.779 45.207 1.00 18.73 220 ALA A CA 1
ATOM 1480 C C . ALA A 1 194 ? 19.326 -10.174 44.574 1.00 20.85 220 ALA A C 1
ATOM 1481 O O . ALA A 1 194 ? 20.348 -10.715 44.153 1.00 17.75 220 ALA A O 1
ATOM 1483 N N . LEU A 1 195 ? 18.128 -10.750 44.511 1.00 15.11 221 LEU A N 1
ATOM 1484 C CA . LEU A 1 195 ? 17.919 -12.049 43.866 1.00 14.47 221 LEU A CA 1
ATOM 1485 C C . LEU A 1 195 ? 17.845 -11.860 42.352 1.00 18.26 221 LEU A C 1
ATOM 1486 O O . LEU A 1 195 ? 18.201 -12.740 41.588 1.00 17.09 221 LEU A O 1
ATOM 1491 N N . ALA A 1 196 ? 17.301 -10.709 41.934 1.00 15.93 222 ALA A N 1
ATOM 1492 C CA . ALA A 1 196 ? 17.179 -10.339 40.528 1.00 15.01 222 ALA A CA 1
ATOM 1493 C C . ALA A 1 196 ? 17.136 -8.828 40.468 1.00 19.18 222 ALA A C 1
ATOM 1494 O O . ALA A 1 196 ? 16.579 -8.208 41.373 1.00 17.00 222 ALA A O 1
ATOM 1496 N N . TYR A 1 197 ? 17.716 -8.236 39.413 1.00 16.36 223 TYR A N 1
ATOM 1497 C CA . TYR A 1 197 ? 17.688 -6.777 39.298 1.00 15.16 223 TYR A CA 1
ATOM 1498 C C . TYR A 1 197 ? 17.799 -6.342 37.849 1.00 16.65 223 TYR A C 1
ATOM 1499 O O . TYR A 1 197 ? 18.142 -7.138 36.987 1.00 15.08 223 TYR A O 1
ATOM 1508 N N . GLU A 1 198 ? 17.425 -5.064 37.574 1.00 13.47 224 GLU A N 1
ATOM 1509 C CA . GLU A 1 198 ? 17.465 -4.557 36.219 1.00 11.54 224 GLU A CA 1
ATOM 1510 C C . GLU A 1 198 ? 18.922 -4.469 35.769 1.00 17.42 224 GLU A C 1
ATOM 1511 O O . GLU A 1 198 ? 19.805 -4.092 36.558 1.00 17.11 224 GLU A O 1
ATOM 1517 N N . LYS A 1 199 ? 19.169 -4.851 34.529 1.00 16.29 225 LYS A N 1
ATOM 1518 C CA . LYS A 1 199 ? 20.507 -4.830 33.944 1.00 17.95 225 LYS A CA 1
ATOM 1519 C C . LYS A 1 199 ? 20.863 -3.414 33.499 1.00 21.75 225 LYS A C 1
ATOM 1520 O O . LYS A 1 199 ? 19.988 -2.606 33.163 1.00 19.92 225 LYS A O 1
ATOM 1526 N N . SER A 1 200 ? 22.169 -3.100 33.478 1.00 19.12 226 SER A N 1
ATOM 1527 C CA . SER A 1 200 ? 22.638 -1.775 33.109 1.00 19.19 226 SER A CA 1
ATOM 1528 C C . SER A 1 200 ? 22.420 -1.478 31.592 1.00 21.26 226 SER A C 1
ATOM 1529 O O . SER A 1 200 ? 22.530 -0.320 31.194 1.00 21.25 226 SER A O 1
ATOM 1532 N N . ASP A 1 201 ? 22.136 -2.521 30.764 1.00 17.75 227 ASP A N 1
ATOM 1533 C CA . ASP A 1 201 ? 21.890 -2.331 29.332 1.00 18.93 227 ASP A CA 1
ATOM 1534 C C . ASP A 1 201 ? 20.390 -2.524 29.001 1.00 22.62 227 ASP A C 1
ATOM 1535 O O . ASP A 1 201 ? 20.016 -2.629 27.843 1.00 23.89 227 ASP A O 1
ATOM 1540 N N . SER A 1 202 ? 19.546 -2.514 30.036 1.00 17.90 228 SER A N 1
ATOM 1541 C CA . SER A 1 202 ? 18.106 -2.690 29.899 1.00 17.70 228 SER A CA 1
ATOM 1542 C C . SER A 1 202 ? 17.409 -1.392 29.516 1.00 19.74 228 SER A C 1
ATOM 1543 O O . SER A 1 202 ? 17.990 -0.304 29.620 1.00 15.51 228 SER A O 1
ATOM 1546 N N . GLU A 1 203 ? 16.103 -1.510 29.149 1.00 19.60 229 GLU A N 1
ATOM 1547 C CA . GLU A 1 203 ? 15.280 -0.340 28.873 1.00 19.59 229 GLU A CA 1
ATOM 1548 C C . GLU A 1 203 ? 15.117 0.510 30.153 1.00 20.40 229 GLU A C 1
ATOM 1549 O O . GLU A 1 203 ? 15.052 1.731 30.078 1.00 19.48 229 GLU A O 1
ATOM 1555 N N . ALA A 1 204 ? 15.062 -0.130 31.316 1.00 17.70 230 ALA A N 1
ATOM 1556 C CA . ALA A 1 204 ? 14.923 0.614 32.582 1.00 15.04 230 ALA A CA 1
ATOM 1557 C C . ALA A 1 204 ? 16.115 1.516 32.808 1.00 19.18 230 ALA A C 1
ATOM 1558 O O . ALA A 1 204 ? 15.942 2.626 33.312 1.00 18.44 230 ALA A O 1
ATOM 1560 N N . ALA A 1 205 ? 17.315 1.062 32.401 1.00 17.42 231 ALA A N 1
ATOM 1561 C CA . ALA A 1 205 ? 18.560 1.839 32.553 1.00 17.94 231 ALA A CA 1
ATOM 1562 C C . ALA A 1 205 ? 18.538 3.187 31.820 1.00 23.28 231 ALA A C 1
ATOM 1563 O O . ALA A 1 205 ? 19.216 4.122 32.256 1.00 22.58 231 ALA A O 1
ATOM 1565 N N . LYS A 1 206 ? 17.750 3.307 30.732 1.00 23.09 232 LYS A N 1
ATOM 1566 C CA . LYS A 1 206 ? 17.657 4.572 29.995 1.00 24.00 232 LYS A CA 1
ATOM 1567 C C . LYS A 1 206 ? 16.325 5.291 30.269 1.00 25.48 232 LYS A C 1
ATOM 1568 O O . LYS A 1 206 ? 16.102 6.379 29.744 1.00 26.13 232 LYS A O 1
ATOM 1574 N N . THR A 1 207 ? 15.453 4.684 31.081 1.00 20.54 233 THR A N 1
ATOM 1575 C CA . THR A 1 207 ? 14.130 5.211 31.437 1.00 17.98 233 THR A CA 1
ATOM 1576 C C . THR A 1 207 ? 14.104 5.841 32.860 1.00 17.49 233 THR A C 1
ATOM 1577 O O . THR A 1 207 ? 13.642 6.971 33.007 1.00 16.85 233 THR A O 1
ATOM 1581 N N . TYR A 1 208 ? 14.574 5.122 33.880 1.00 12.56 234 TYR A N 1
ATOM 1582 C CA . TYR A 1 208 ? 14.485 5.590 35.258 1.00 12.61 234 TYR A CA 1
ATOM 1583 C C . TYR A 1 208 ? 15.729 6.363 35.670 1.00 16.68 234 TYR A C 1
ATOM 1584 O O . TYR A 1 208 ? 16.292 6.122 36.739 1.00 15.06 234 TYR A O 1
ATOM 1593 N N . VAL A 1 209 ? 16.037 7.417 34.901 1.00 15.73 235 VAL A N 1
ATOM 1594 C CA . VAL A 1 209 ? 17.212 8.239 35.208 1.00 15.52 235 VAL A CA 1
ATOM 1595 C C . VAL A 1 209 ? 16.813 9.239 36.277 1.00 16.93 235 VAL A C 1
ATOM 1596 O O . VAL A 1 209 ? 15.761 9.871 36.148 1.00 14.81 235 VAL A O 1
ATOM 1600 N N . ASN A 1 210 ? 17.636 9.367 37.341 1.00 15.78 236 ASN A N 1
ATOM 1601 C CA . ASN A 1 210 ? 17.392 10.346 38.423 1.00 14.76 236 ASN A CA 1
ATOM 1602 C C . ASN A 1 210 ? 17.808 11.714 37.964 1.00 17.60 236 ASN A C 1
ATOM 1603 O O . ASN A 1 210 ? 18.829 11.884 37.287 1.00 15.83 236 ASN A O 1
ATOM 1608 N N . ILE A 1 211 ? 17.012 12.696 38.356 1.00 12.48 237 ILE A N 1
ATOM 1609 C CA . ILE A 1 211 ? 17.162 14.056 37.850 1.00 13.38 237 ILE A CA 1
ATOM 1610 C C . ILE A 1 211 ? 17.274 15.127 38.920 1.00 15.68 237 ILE A C 1
ATOM 1611 O O . ILE A 1 211 ? 17.011 14.905 40.107 1.00 15.30 237 ILE A O 1
ATOM 1616 N N . ILE A 1 212 ? 17.582 16.333 38.439 1.00 13.34 238 ILE A N 1
ATOM 1617 C CA . ILE A 1 212 ? 17.503 17.596 39.167 1.00 12.58 238 ILE A CA 1
ATOM 1618 C C . ILE A 1 212 ? 16.215 18.188 38.690 1.00 14.78 238 ILE A C 1
ATOM 1619 O O . ILE A 1 212 ? 16.089 18.408 37.475 1.00 13.29 238 ILE A O 1
ATOM 1624 N N . ALA A 1 213 ? 15.222 18.323 39.576 1.00 13.16 239 ALA A N 1
ATOM 1625 C CA . ALA A 1 213 ? 13.946 18.914 39.188 1.00 12.25 239 ALA A CA 1
ATOM 1626 C C . ALA A 1 213 ? 13.799 20.287 39.807 1.00 13.42 239 ALA A C 1
ATOM 1627 O O . ALA A 1 213 ? 14.169 20.500 40.947 1.00 11.85 239 ALA A O 1
ATOM 1629 N N . VAL A 1 214 ? 13.204 21.191 39.067 1.00 11.95 240 VAL A N 1
ATOM 1630 C CA . VAL A 1 214 ? 12.969 22.578 39.491 1.00 12.47 240 VAL A CA 1
ATOM 1631 C C . VAL A 1 214 ? 11.585 22.996 39.073 1.00 16.40 240 VAL A C 1
ATOM 1632 O O . VAL A 1 214 ? 10.958 22.304 38.265 1.00 14.56 240 VAL A O 1
ATOM 1636 N N . LYS A 1 215 ? 11.151 24.181 39.525 1.00 13.59 241 LYS A N 1
ATOM 1637 C CA . LYS A 1 215 ? 9.893 24.750 39.066 1.00 13.25 241 LYS A CA 1
ATOM 1638 C C . LYS A 1 215 ? 10.040 25.164 37.627 1.00 16.69 241 LYS A C 1
ATOM 1639 O O . LYS A 1 215 ? 11.130 25.601 37.234 1.00 16.51 241 LYS A O 1
ATOM 1645 N N . GLU A 1 216 ? 8.965 25.063 36.845 1.00 16.24 242 GLU A N 1
ATOM 1646 C CA . GLU A 1 216 ? 9.004 25.495 35.447 1.00 17.62 242 GLU A CA 1
ATOM 1647 C C . GLU A 1 216 ? 9.416 26.984 35.356 1.00 20.14 242 GLU A C 1
ATOM 1648 O O . GLU A 1 216 ? 8.922 27.832 36.119 1.00 17.26 242 GLU A O 1
ATOM 1654 N N . GLY A 1 217 ? 10.352 27.265 34.462 1.00 18.03 243 GLY A N 1
ATOM 1655 C CA . GLY A 1 217 ? 10.884 28.608 34.271 1.00 18.35 243 GLY A CA 1
ATOM 1656 C C . GLY A 1 217 ? 12.215 28.787 34.978 1.00 21.82 243 GLY A C 1
ATOM 1657 O O . GLY A 1 217 ? 12.849 29.818 34.803 1.00 23.64 243 GLY A O 1
ATOM 1658 N N . ASN A 1 218 ? 12.671 27.766 35.759 1.00 16.70 244 ASN A N 1
ATOM 1659 C CA . ASN A 1 218 ? 13.947 27.830 36.479 1.00 16.00 244 ASN A CA 1
ATOM 1660 C C . ASN A 1 218 ? 14.999 26.859 35.954 1.00 17.74 244 ASN A C 1
ATOM 1661 O O . ASN A 1 218 ? 16.138 26.877 36.457 1.00 17.44 244 ASN A O 1
ATOM 1666 N N . GLU A 1 219 ? 14.648 26.040 34.953 1.00 15.49 245 GLU A N 1
ATOM 1667 C CA . GLU A 1 219 ? 15.534 24.962 34.470 1.00 15.53 245 GLU A CA 1
ATOM 1668 C C . GLU A 1 219 ? 16.813 25.477 33.810 1.00 19.61 245 GLU A C 1
ATOM 1669 O O . GLU A 1 219 ? 17.756 24.692 33.688 1.00 20.83 245 GLU A O 1
ATOM 1675 N N . LYS A 1 220 ? 16.839 26.754 33.359 1.00 15.67 246 LYS A N 1
ATOM 1676 C CA . LYS A 1 220 ? 18.056 27.333 32.754 1.00 15.09 246 LYS A CA 1
ATOM 1677 C C . LYS A 1 220 ? 18.749 28.353 33.670 1.00 18.30 246 LYS A C 1
ATOM 1678 O O . LYS A 1 220 ? 19.716 28.981 33.232 1.00 18.70 246 LYS A O 1
ATOM 1684 N N . GLU A 1 221 ? 18.327 28.476 34.959 1.00 16.81 247 GLU A N 1
ATOM 1685 C CA . GLU A 1 221 ? 19.010 29.380 35.901 1.00 17.80 247 GLU A CA 1
ATOM 1686 C C . GLU A 1 221 ? 20.481 29.028 35.940 1.00 20.75 247 GLU A C 1
ATOM 1687 O O . GLU A 1 221 ? 20.824 27.827 35.951 1.00 21.44 247 GLU A O 1
ATOM 1693 N N . GLU A 1 222 ? 21.336 30.051 35.986 1.00 18.59 248 GLU A N 1
ATOM 1694 C CA . GLU A 1 222 ? 22.794 29.855 36.043 1.00 18.62 248 GLU A CA 1
ATOM 1695 C C . GLU A 1 222 ? 23.214 28.871 37.142 1.00 20.48 248 GLU A C 1
ATOM 1696 O O . GLU A 1 222 ? 23.958 27.931 36.862 1.00 19.95 248 GLU A O 1
ATOM 1702 N N . LYS A 1 223 ? 22.682 29.054 38.362 1.00 15.94 249 LYS A N 1
ATOM 1703 C CA . LYS A 1 223 ? 23.024 28.199 39.516 1.00 15.78 249 LYS A CA 1
ATOM 1704 C C . LYS A 1 223 ? 22.540 26.752 39.333 1.00 18.56 249 LYS A C 1
ATOM 1705 O O . LYS A 1 223 ? 23.219 25.830 39.797 1.00 17.21 249 LYS A O 1
ATOM 1711 N N . ILE A 1 224 ? 21.376 26.555 38.679 1.00 15.46 250 ILE A N 1
ATOM 1712 C CA . ILE A 1 224 ? 20.850 25.207 38.397 1.00 14.02 250 ILE A CA 1
ATOM 1713 C C . ILE A 1 224 ? 21.760 24.542 37.360 1.00 16.96 250 ILE A C 1
ATOM 1714 O O . ILE A 1 224 ? 22.127 23.373 37.503 1.00 15.61 250 ILE A O 1
ATOM 1719 N N . GLN A 1 225 ? 22.130 25.283 36.314 1.00 18.18 251 GLN A N 1
ATOM 1720 C CA . GLN A 1 225 ? 23.020 24.756 35.283 1.00 18.34 251 GLN A CA 1
ATOM 1721 C C . GLN A 1 225 ? 24.381 24.377 35.915 1.00 22.05 251 GLN A C 1
ATOM 1722 O O . GLN A 1 225 ? 24.908 23.302 35.618 1.00 20.74 251 GLN A O 1
ATOM 1728 N N . ALA A 1 226 ? 24.865 25.192 36.870 1.00 20.17 252 ALA A N 1
ATOM 1729 C CA . ALA A 1 226 ? 26.125 24.933 37.586 1.00 19.77 252 ALA A CA 1
ATOM 1730 C C . ALA A 1 226 ? 26.011 23.670 38.424 1.00 21.28 252 ALA A C 1
ATOM 1731 O O . ALA A 1 226 ? 26.915 22.828 38.369 1.00 20.05 252 ALA A O 1
ATOM 1733 N N . LEU A 1 227 ? 24.856 23.489 39.134 1.00 16.93 253 LEU A N 1
ATOM 1734 C CA . LEU A 1 227 ? 24.615 22.285 39.915 1.00 14.86 253 LEU A CA 1
ATOM 1735 C C . LEU A 1 227 ? 24.611 21.042 39.011 1.00 19.00 253 LEU A C 1
ATOM 1736 O O . LEU A 1 227 ? 25.276 20.059 39.325 1.00 17.55 253 LEU A O 1
ATOM 1741 N N . VAL A 1 228 ? 23.872 21.092 37.890 1.00 16.39 254 VAL A N 1
ATOM 1742 C CA . VAL A 1 228 ? 23.762 19.959 36.946 1.00 15.91 254 VAL A CA 1
ATOM 1743 C C . VAL A 1 228 ? 25.154 19.623 36.354 1.00 20.81 254 VAL A C 1
ATOM 1744 O O . VAL A 1 228 ? 25.570 18.449 36.379 1.00 20.70 254 VAL A O 1
ATOM 1748 N N . LYS A 1 229 ? 25.906 20.641 35.936 1.00 19.72 255 LYS A N 1
ATOM 1749 C CA . LYS A 1 229 ? 27.252 20.433 35.389 1.00 19.56 255 LYS A CA 1
ATOM 1750 C C . LYS A 1 229 ? 28.160 19.761 36.417 1.00 22.28 255 LYS A C 1
ATOM 1751 O O . LYS A 1 229 ? 28.847 18.813 36.050 1.00 21.58 255 LYS A O 1
ATOM 1757 N N . ALA A 1 230 ? 28.092 20.170 37.709 1.00 19.45 256 ALA A N 1
ATOM 1758 C CA . ALA A 1 230 ? 28.896 19.564 38.786 1.00 19.28 256 ALA A CA 1
ATOM 1759 C C . ALA A 1 230 ? 28.561 18.068 38.949 1.00 20.39 256 ALA A C 1
ATOM 1760 O O . ALA A 1 230 ? 29.464 17.247 39.021 1.00 20.45 256 ALA A O 1
ATOM 1762 N N . LEU A 1 231 ? 27.248 17.718 38.973 1.00 16.04 257 LEU A N 1
ATOM 1763 C CA . LEU A 1 231 ? 26.771 16.367 39.147 1.00 15.13 257 LEU A CA 1
ATOM 1764 C C . LEU A 1 231 ? 27.084 15.458 37.953 1.00 20.42 257 LEU A C 1
ATOM 1765 O O . LEU A 1 231 ? 27.150 14.246 38.132 1.00 18.27 257 LEU A O 1
ATOM 1770 N N . LYS A 1 232 ? 27.312 16.036 36.772 1.00 16.97 258 LYS A N 1
ATOM 1771 C CA . LYS A 1 232 ? 27.653 15.293 35.546 1.00 18.28 258 LYS A CA 1
ATOM 1772 C C . LYS A 1 232 ? 29.178 15.362 35.257 1.00 24.26 258 LYS A C 1
ATOM 1773 O O . LYS A 1 232 ? 29.640 14.866 34.218 1.00 24.03 258 LYS A O 1
ATOM 1779 N N . SER A 1 233 ? 29.957 15.949 36.179 1.00 20.90 259 SER A N 1
ATOM 1780 C CA . SER A 1 233 ? 31.419 16.101 35.991 1.00 21.59 259 SER A CA 1
ATOM 1781 C C . SER A 1 233 ? 32.140 14.770 36.204 1.00 26.73 259 SER A C 1
ATOM 1782 O O . SER A 1 233 ? 31.584 13.863 36.823 1.00 24.08 259 SER A O 1
ATOM 1785 N N . ASP A 1 234 ? 33.397 14.669 35.733 1.00 24.04 260 ASP A N 1
ATOM 1786 C CA . ASP A 1 234 ? 34.201 13.471 35.913 1.00 24.43 260 ASP A CA 1
ATOM 1787 C C . ASP A 1 234 ? 34.440 13.188 37.412 1.00 27.22 260 ASP A C 1
ATOM 1788 O O . ASP A 1 234 ? 34.475 12.019 37.787 1.00 27.71 260 ASP A O 1
ATOM 1793 N N . GLU A 1 235 ? 34.584 14.242 38.264 1.00 21.91 261 GLU A N 1
ATOM 1794 C CA A GLU A 1 235 ? 34.783 14.049 39.707 0.50 21.96 261 GLU A CA 1
ATOM 1795 C CA B GLU A 1 235 ? 34.757 14.094 39.720 0.50 21.13 261 GLU A CA 1
ATOM 1796 C C . GLU A 1 235 ? 33.557 13.359 40.335 1.00 23.57 261 GLU A C 1
ATOM 1797 O O . GLU A 1 235 ? 33.726 12.412 41.106 1.00 23.33 261 GLU A O 1
ATOM 1808 N N . ILE A 1 236 ? 32.349 13.796 39.996 1.00 19.40 262 ILE A N 1
ATOM 1809 C CA . ILE A 1 236 ? 31.136 13.172 40.579 1.00 17.98 262 ILE A CA 1
ATOM 1810 C C . ILE A 1 236 ? 30.884 11.773 39.964 1.00 23.12 262 ILE A C 1
ATOM 1811 O O . ILE A 1 236 ? 30.591 10.825 40.700 1.00 23.34 262 ILE A O 1
ATOM 1816 N N . LYS A 1 237 ? 31.027 11.630 38.648 1.00 21.13 263 LYS A N 1
ATOM 1817 C CA . LYS A 1 237 ? 30.869 10.313 37.998 1.00 20.96 263 LYS A CA 1
ATOM 1818 C C . LYS A 1 237 ? 31.836 9.280 38.596 1.00 25.41 263 LYS A C 1
ATOM 1819 O O . LYS A 1 237 ? 31.433 8.140 38.841 1.00 23.08 263 LYS A O 1
ATOM 1825 N N . GLU A 1 238 ? 33.113 9.666 38.822 1.00 23.02 264 GLU A N 1
ATOM 1826 C CA . GLU A 1 238 ? 34.097 8.764 39.407 1.00 23.36 264 GLU A CA 1
ATOM 1827 C C . GLU A 1 238 ? 33.739 8.444 40.875 1.00 24.26 264 GLU A C 1
ATOM 1828 O O . GLU A 1 238 ? 33.900 7.299 41.291 1.00 24.33 264 GLU A O 1
ATOM 1834 N N . TYR A 1 239 ? 33.272 9.438 41.640 1.00 19.74 265 TYR A N 1
ATOM 1835 C CA . TYR A 1 239 ? 32.820 9.218 43.018 1.00 19.18 265 TYR A CA 1
ATOM 1836 C C . TYR A 1 239 ? 31.680 8.191 43.027 1.00 21.48 265 TYR A C 1
ATOM 1837 O O . TYR A 1 239 ? 31.705 7.266 43.838 1.00 19.96 265 TYR A O 1
ATOM 1846 N N . ILE A 1 240 ? 30.699 8.351 42.132 1.00 18.63 266 ILE A N 1
ATOM 1847 C CA . ILE A 1 240 ? 29.551 7.417 42.055 1.00 17.84 266 ILE A CA 1
ATOM 1848 C C . ILE A 1 240 ? 30.050 5.967 41.767 1.00 24.89 266 ILE A C 1
ATOM 1849 O O . ILE A 1 240 ? 29.697 5.036 42.493 1.00 25.03 266 ILE A O 1
ATOM 1854 N N . GLU A 1 241 ? 30.904 5.808 40.744 1.00 23.44 267 GLU A N 1
ATOM 1855 C CA . GLU A 1 241 ? 31.443 4.522 40.296 1.00 23.80 267 GLU A CA 1
ATOM 1856 C C . GLU A 1 241 ? 32.254 3.820 41.381 1.00 29.25 267 GLU A C 1
ATOM 1857 O O . GLU A 1 241 ? 32.104 2.615 41.559 1.00 27.69 267 GLU A O 1
ATOM 1863 N N . LYS A 1 242 ? 33.114 4.571 42.091 1.00 27.85 268 LYS A N 1
ATOM 1864 C CA . LYS A 1 242 ? 34.006 4.052 43.129 1.00 28.48 26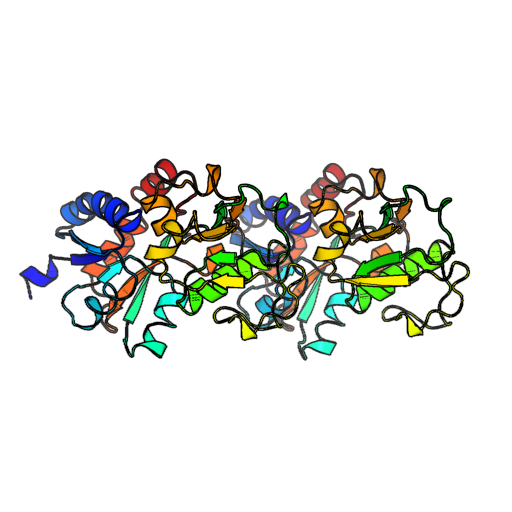8 LYS A CA 1
ATOM 1865 C C . LYS A 1 242 ? 33.296 3.756 44.464 1.00 31.44 268 LYS A C 1
ATOM 1866 O O . LYS A 1 242 ? 33.793 2.947 45.257 1.00 32.43 268 LYS A O 1
ATOM 1872 N N . THR A 1 243 ? 32.150 4.385 44.708 1.00 25.28 269 THR A N 1
ATOM 1873 C CA . THR A 1 243 ? 31.477 4.271 45.996 1.00 24.22 269 THR A CA 1
ATOM 1874 C C . THR A 1 243 ? 30.341 3.256 46.055 1.00 25.40 269 THR A C 1
ATOM 1875 O O . THR A 1 243 ? 30.162 2.638 47.106 1.00 24.58 269 THR A O 1
ATOM 1879 N N . TYR A 1 244 ? 29.536 3.127 44.996 1.00 21.50 270 TYR A N 1
ATOM 1880 C CA . TYR A 1 244 ? 28.291 2.370 45.106 1.00 19.08 270 TYR A CA 1
ATOM 1881 C C . TYR A 1 244 ? 28.254 0.948 44.496 1.00 23.63 270 TYR A C 1
ATOM 1882 O O . TYR A 1 244 ? 27.180 0.351 44.494 1.00 22.46 270 TYR A O 1
ATOM 1891 N N . ASP A 1 245 ? 29.390 0.397 44.031 1.00 22.03 271 ASP A N 1
ATOM 1892 C CA . ASP A 1 245 ? 29.501 -0.992 43.518 1.00 22.68 271 ASP A CA 1
ATOM 1893 C C . ASP A 1 245 ? 28.329 -1.376 42.559 1.00 25.24 271 ASP A C 1
ATOM 1894 O O . ASP A 1 245 ? 27.696 -2.423 42.722 1.00 24.38 271 ASP A O 1
ATOM 1899 N N . GLY A 1 246 ? 28.042 -0.504 41.586 1.00 20.66 272 GLY A N 1
ATOM 1900 C CA . GLY A 1 246 ? 27.007 -0.774 40.594 1.00 20.06 272 GLY A CA 1
ATOM 1901 C C . GLY A 1 246 ? 25.579 -0.541 41.033 1.00 21.52 272 GLY A C 1
ATOM 1902 O O . GLY A 1 246 ? 24.667 -0.741 40.232 1.00 22.34 272 GLY A O 1
ATOM 1903 N N . ALA A 1 247 ? 25.353 -0.116 42.296 1.00 18.12 273 ALA A N 1
ATOM 1904 C CA . ALA A 1 247 ? 23.994 0.186 42.767 1.00 15.28 273 ALA A CA 1
ATOM 1905 C C . ALA A 1 247 ? 23.569 1.558 42.237 1.00 16.59 273 ALA A C 1
ATOM 1906 O O . ALA A 1 247 ? 22.391 1.878 42.241 1.00 12.30 273 ALA A O 1
ATOM 1908 N N . VAL A 1 248 ? 24.544 2.400 41.862 1.00 14.82 274 VAL A N 1
ATOM 1909 C CA . VAL A 1 248 ? 24.301 3.765 41.350 1.00 12.57 274 VAL A CA 1
ATOM 1910 C C . VAL A 1 248 ? 25.214 3.911 40.140 1.00 18.17 274 VAL A C 1
ATOM 1911 O O . VAL A 1 248 ? 26.414 3.651 40.246 1.00 17.93 274 VAL A O 1
ATOM 1915 N N . ILE A 1 249 ? 24.633 4.272 38.982 1.00 14.58 275 ILE A N 1
ATOM 1916 C CA . ILE A 1 249 ? 25.381 4.336 37.706 1.00 14.34 275 ILE A CA 1
ATOM 1917 C C . ILE A 1 249 ? 25.248 5.738 37.127 1.00 18.04 275 ILE A C 1
ATOM 1918 O O . ILE A 1 249 ? 24.121 6.191 36.946 1.00 16.29 275 ILE A O 1
ATOM 1923 N N . PRO A 1 250 ? 26.367 6.436 36.816 1.00 15.56 276 PRO A N 1
ATOM 1924 C CA . PRO A 1 250 ? 26.241 7.786 36.234 1.00 14.83 276 PRO A CA 1
ATOM 1925 C C . PRO A 1 250 ? 25.567 7.739 34.860 1.00 19.45 276 PRO A C 1
ATOM 1926 O O . PRO A 1 250 ? 25.719 6.755 34.120 1.00 17.83 276 PRO A O 1
ATOM 1930 N N . PHE A 1 251 ? 24.753 8.748 34.556 1.00 19.25 277 PHE A N 1
ATOM 1931 C CA . PHE A 1 251 ? 24.016 8.753 33.287 1.00 22.93 277 PHE A CA 1
ATOM 1932 C C . PHE A 1 251 ? 24.934 9.223 32.167 1.00 29.63 277 PHE A C 1
ATOM 1933 O O . PHE A 1 251 ? 25.665 10.191 32.350 1.00 30.29 277 PHE A O 1
ATOM 1941 N N . GLU A 1 252 ? 24.863 8.570 31.005 1.00 28.31 278 GLU A N 1
ATOM 1942 C CA . GLU A 1 252 ? 25.673 8.990 29.862 1.00 40.47 278 GLU A CA 1
ATOM 1943 C C . GLU A 1 252 ? 24.888 8.725 28.570 1.00 68.79 278 GLU A C 1
ATOM 1944 O O . GLU A 1 252 ? 24.934 7.590 28.046 1.00 78.31 278 GLU A O 1
ATOM 1951 N N . ALA B 1 10 ? 22.228 12.338 14.216 1.00 74.04 36 ALA B N 1
ATOM 1952 C CA . ALA B 1 10 ? 22.883 11.857 12.999 1.00 72.66 36 ALA B CA 1
ATOM 1953 C C . ALA B 1 10 ? 24.111 10.971 13.296 1.00 73.54 36 ALA B C 1
ATOM 1954 O O . ALA B 1 10 ? 24.478 10.143 12.459 1.00 71.41 36 ALA B O 1
ATOM 1956 N N . LYS B 1 11 ? 24.747 11.163 14.467 1.00 69.70 37 LYS B N 1
ATOM 1957 C CA . LYS B 1 11 ? 25.946 10.430 14.873 1.00 68.00 37 LYS B CA 1
ATOM 1958 C C . LYS B 1 11 ? 25.638 9.260 15.817 1.00 65.42 37 LYS B C 1
ATOM 1959 O O . LYS B 1 11 ? 26.513 8.427 16.041 1.00 63.36 37 LYS B O 1
ATOM 1961 N N . THR B 1 12 ? 24.421 9.198 16.380 1.00 57.80 38 THR B N 1
ATOM 1962 C CA . THR B 1 12 ? 24.066 8.121 17.306 1.00 53.83 38 THR B CA 1
ATOM 1963 C C . THR B 1 12 ? 23.169 7.094 16.613 1.00 49.65 38 THR B C 1
ATOM 1964 O O . THR B 1 12 ? 22.308 7.443 15.800 1.00 47.93 38 THR B O 1
ATOM 1968 N N . ILE B 1 13 ? 23.412 5.821 16.913 1.00 41.92 39 ILE B N 1
ATOM 1969 C CA . ILE B 1 13 ? 22.597 4.730 16.379 1.00 37.82 39 ILE B CA 1
ATOM 1970 C C . ILE B 1 13 ? 22.051 3.956 17.580 1.00 39.44 39 ILE B C 1
ATOM 1971 O O . ILE B 1 13 ? 22.805 3.239 18.240 1.00 38.14 39 ILE B O 1
ATOM 1976 N N . LYS B 1 14 ? 20.756 4.127 17.881 1.00 35.81 40 LYS B N 1
ATOM 1977 C CA . LYS B 1 14 ? 20.114 3.454 19.013 1.00 33.23 40 LYS B CA 1
ATOM 1978 C C . LYS B 1 14 ? 19.475 2.163 18.517 1.00 31.89 40 LYS B C 1
ATOM 1979 O O . LYS B 1 14 ? 18.583 2.204 17.657 1.00 30.24 40 LYS B O 1
ATOM 1985 N N . VAL B 1 15 ? 19.966 1.007 19.019 1.00 26.80 41 VAL B N 1
ATOM 1986 C CA . VAL B 1 15 ? 19.482 -0.306 18.559 1.00 25.36 41 VAL B CA 1
ATOM 1987 C C . VAL B 1 15 ? 18.941 -1.157 19.724 1.00 28.14 41 VAL B C 1
ATOM 1988 O O . VAL B 1 15 ? 19.626 -1.364 20.727 1.00 28.50 41 VAL B O 1
ATOM 1992 N N . ALA B 1 16 ? 17.692 -1.647 19.557 1.00 23.55 42 ALA B N 1
ATOM 1993 C CA . ALA B 1 16 ? 16.985 -2.547 20.473 1.00 20.52 42 ALA B CA 1
ATOM 1994 C C . ALA B 1 16 ? 17.342 -3.975 20.049 1.00 23.35 42 ALA B C 1
ATOM 1995 O O . ALA B 1 16 ? 17.208 -4.301 18.868 1.00 22.19 42 ALA B O 1
ATOM 1997 N N . ALA B 1 17 ? 17.827 -4.815 20.964 1.00 19.67 43 ALA B N 1
ATOM 1998 C CA . ALA B 1 17 ? 18.279 -6.148 20.541 1.00 19.61 43 ALA B CA 1
ATOM 1999 C C . ALA B 1 17 ? 18.055 -7.236 21.560 1.00 21.98 43 ALA B C 1
ATOM 2000 O O . ALA B 1 17 ? 17.918 -6.949 22.753 1.00 22.84 43 ALA B O 1
ATOM 2002 N N . SER B 1 18 ? 18.107 -8.516 21.098 1.00 18.55 44 SER B N 1
ATOM 2003 C CA . SER B 1 18 ? 18.086 -9.660 22.006 1.00 16.94 44 SER B CA 1
ATOM 2004 C C . SER B 1 18 ? 19.446 -9.733 22.707 1.00 22.21 44 SER B C 1
ATOM 2005 O O . SER B 1 18 ? 20.441 -9.204 22.193 1.00 21.19 44 SER B O 1
ATOM 2008 N N . ALA B 1 19 ? 19.512 -10.406 23.856 1.00 19.62 45 ALA B N 1
ATOM 2009 C CA . ALA B 1 19 ? 20.744 -10.472 24.646 1.00 21.17 45 ALA B CA 1
ATOM 2010 C C . ALA B 1 19 ? 21.880 -11.213 23.942 1.00 23.74 45 ALA B C 1
ATOM 2011 O O . ALA B 1 19 ? 23.019 -10.772 23.989 1.00 22.95 45 ALA B O 1
ATOM 2013 N N . THR B 1 20 ? 21.579 -12.386 23.381 1.00 20.96 46 THR B N 1
ATOM 2014 C CA . THR B 1 20 ? 22.570 -13.259 22.763 1.00 21.19 46 THR B CA 1
ATOM 2015 C C . THR B 1 20 ? 21.910 -13.986 21.588 1.00 21.61 46 THR B C 1
ATOM 2016 O O . THR B 1 20 ? 20.807 -14.512 21.726 1.00 20.60 46 THR B O 1
ATOM 2020 N N . PRO B 1 21 ? 22.541 -13.984 20.413 1.00 17.23 47 PRO B N 1
ATOM 2021 C CA . PRO B 1 21 ? 23.857 -13.381 20.095 1.00 18.24 47 PRO B CA 1
ATOM 2022 C C . PRO B 1 21 ? 23.818 -11.867 19.783 1.00 22.49 47 PRO B C 1
ATOM 2023 O O . PRO B 1 21 ? 24.872 -11.232 19.704 1.00 22.92 47 PRO B O 1
ATOM 2027 N N . HIS B 1 22 ? 22.625 -11.311 19.529 1.00 18.63 48 HIS B N 1
ATOM 2028 C CA . HIS B 1 22 ? 22.461 -9.980 18.921 1.00 19.53 48 HIS B CA 1
ATOM 2029 C C . HIS B 1 22 ? 23.217 -8.863 19.612 1.00 24.28 48 HIS B C 1
ATOM 2030 O O . HIS B 1 22 ? 23.996 -8.187 18.928 1.00 23.30 48 HIS B O 1
ATOM 2037 N N . ALA B 1 23 ? 23.044 -8.689 20.944 1.00 20.27 49 ALA B N 1
ATOM 2038 C CA . ALA B 1 23 ? 23.742 -7.607 21.655 1.00 21.80 49 ALA B CA 1
ATOM 2039 C C . ALA B 1 23 ? 25.263 -7.837 21.699 1.00 27.22 49 ALA B C 1
ATOM 2040 O O . ALA B 1 23 ? 26.019 -6.868 21.719 1.00 28.78 49 ALA B O 1
ATOM 2042 N N . GLU B 1 24 ? 25.704 -9.116 21.709 1.00 23.01 50 GLU B N 1
ATOM 2043 C CA . GLU B 1 24 ? 27.123 -9.475 21.710 1.00 23.53 50 GLU B CA 1
ATOM 2044 C C . GLU B 1 24 ? 27.744 -9.133 20.358 1.00 29.53 50 GLU B C 1
ATOM 2045 O O . GLU B 1 24 ? 28.832 -8.551 20.306 1.00 30.53 50 GLU B O 1
ATOM 2051 N N . ILE B 1 25 ? 27.034 -9.449 19.265 1.00 24.07 51 ILE B N 1
ATOM 2052 C CA . ILE B 1 25 ? 27.461 -9.123 17.902 1.00 25.67 51 ILE B CA 1
ATOM 2053 C C . ILE B 1 25 ? 27.532 -7.576 17.763 1.00 29.76 51 ILE B C 1
ATOM 2054 O O . ILE B 1 25 ? 28.524 -7.075 17.237 1.00 31.27 51 ILE B O 1
ATOM 2059 N N . LEU B 1 26 ? 26.529 -6.828 18.306 1.00 26.45 52 LEU B N 1
ATOM 2060 C CA . LEU B 1 26 ? 26.518 -5.353 18.249 1.00 27.35 52 LEU B CA 1
ATOM 2061 C C . LEU B 1 26 ? 27.677 -4.743 19.034 1.00 33.04 52 LEU B C 1
ATOM 2062 O O . LEU B 1 26 ? 28.276 -3.777 18.564 1.00 32.63 52 LEU B O 1
ATOM 2067 N N . GLU B 1 27 ? 28.030 -5.342 20.200 1.00 30.78 53 GLU B N 1
ATOM 2068 C CA . GLU B 1 27 ? 29.146 -4.879 21.024 1.00 32.74 53 GLU B CA 1
ATOM 2069 C C . GLU B 1 27 ? 30.460 -4.917 20.218 1.00 39.60 53 GLU B C 1
ATOM 2070 O O . GLU B 1 27 ? 31.256 -3.985 20.315 1.00 40.60 53 GLU B O 1
ATOM 2076 N N . GLN B 1 28 ? 30.666 -5.975 19.410 1.00 36.68 54 GLN B N 1
ATOM 2077 C CA . GLN B 1 28 ? 31.854 -6.119 18.560 1.00 39.54 54 GLN B CA 1
ATOM 2078 C C . GLN B 1 28 ? 31.857 -5.080 17.431 1.00 46.64 54 GLN B C 1
ATOM 2079 O O . GLN B 1 28 ? 32.910 -4.559 17.062 1.00 49.67 54 GLN B O 1
ATOM 2085 N N . ALA B 1 29 ? 30.676 -4.757 16.912 1.00 41.71 55 ALA B N 1
ATOM 2086 C CA . ALA B 1 29 ? 30.511 -3.771 15.841 1.00 41.74 55 ALA B CA 1
ATOM 2087 C C . ALA B 1 29 ? 30.689 -2.318 16.335 1.00 46.18 55 ALA B C 1
ATOM 2088 O O . ALA B 1 29 ? 30.938 -1.433 15.514 1.00 46.53 55 ALA B O 1
ATOM 2090 N N . LYS B 1 30 ? 30.568 -2.068 17.657 1.00 43.03 56 LYS B N 1
ATOM 2091 C CA . LYS B 1 30 ? 30.705 -0.733 18.247 1.00 44.89 56 LYS B CA 1
ATOM 2092 C C . LYS B 1 30 ? 32.027 -0.056 17.850 1.00 51.55 56 LYS B C 1
ATOM 2093 O O . LYS B 1 30 ? 32.011 1.133 17.508 1.00 52.47 56 LYS B O 1
ATOM 2099 N N . SER B 1 31 ? 33.152 -0.812 17.843 1.00 48.78 57 SER B N 1
ATOM 2100 C CA . SER B 1 31 ? 34.469 -0.254 17.486 1.00 52.50 57 SER B CA 1
ATOM 2101 C C . SER B 1 31 ? 34.553 0.137 16.007 1.00 55.48 57 SER B C 1
ATOM 2102 O O . SER B 1 31 ? 35.195 1.143 15.697 1.00 58.15 57 SER B O 1
ATOM 2105 N N . ILE B 1 32 ? 33.911 -0.641 15.102 1.00 48.49 58 ILE B N 1
ATOM 2106 C CA . ILE B 1 32 ? 33.889 -0.334 13.658 1.00 48.89 58 ILE B CA 1
ATOM 2107 C C . ILE B 1 32 ? 33.142 0.970 13.451 1.00 51.88 58 ILE B C 1
ATOM 2108 O O . ILE B 1 32 ? 33.632 1.840 12.732 1.00 54.69 58 ILE B O 1
ATOM 2113 N N . LEU B 1 33 ? 31.950 1.091 14.086 1.00 45.17 59 LEU B N 1
ATOM 2114 C CA A LEU B 1 33 ? 31.123 2.282 13.942 0.50 44.83 59 LEU B CA 1
ATOM 2115 C CA B LEU B 1 33 ? 31.096 2.275 13.990 0.50 44.91 59 LEU B CA 1
ATOM 2116 C C . LEU B 1 33 ? 31.797 3.514 14.555 1.00 51.72 59 LEU B C 1
ATOM 2117 O O . LEU B 1 33 ? 31.708 4.592 13.965 1.00 51.48 59 LEU B O 1
ATOM 2126 N N . LYS B 1 34 ? 32.498 3.358 15.705 1.00 50.62 60 LYS B N 1
ATOM 2127 C CA . LYS B 1 34 ? 33.209 4.457 16.383 1.00 54.00 60 LYS B CA 1
ATOM 2128 C C . LYS B 1 34 ? 34.248 5.080 15.454 1.00 62.40 60 LYS B C 1
ATOM 2129 O O . LYS B 1 34 ? 34.264 6.309 15.307 1.00 64.65 60 LYS B O 1
ATOM 2135 N N . LYS B 1 35 ? 35.065 4.237 14.778 1.00 59.57 61 LYS B N 1
ATOM 2136 C CA . LYS B 1 35 ? 36.100 4.685 13.830 1.00 62.85 61 LYS B CA 1
ATOM 2137 C C . LYS B 1 35 ? 35.501 5.478 12.657 1.00 67.62 61 LYS B C 1
ATOM 2138 O O . LYS B 1 35 ? 36.187 6.327 12.085 1.00 71.47 61 LYS B O 1
ATOM 2144 N N . GLU B 1 36 ? 34.213 5.231 12.342 1.00 60.80 62 GLU B N 1
ATOM 2145 C CA . GLU B 1 36 ? 33.461 5.877 11.266 1.00 59.87 62 GLU B CA 1
ATOM 2146 C C . GLU B 1 36 ? 32.677 7.122 11.752 1.00 65.76 62 GLU B C 1
ATOM 2147 O O . GLU B 1 36 ? 32.002 7.769 10.950 1.00 65.36 62 GLU B O 1
ATOM 2153 N N . GLY B 1 37 ? 32.798 7.457 13.038 1.00 64.17 63 GLY B N 1
ATOM 2154 C CA . GLY B 1 37 ? 32.147 8.620 13.635 1.00 64.97 63 GLY B CA 1
ATOM 2155 C C . GLY B 1 37 ? 30.753 8.373 14.179 1.00 65.87 63 GLY B C 1
ATOM 2156 O O . GLY B 1 37 ? 30.016 9.331 14.426 1.00 67.11 63 GLY B O 1
ATOM 2157 N N . TYR B 1 38 ? 30.370 7.094 14.372 1.00 57.07 64 TYR B N 1
ATOM 2158 C CA . TYR B 1 38 ? 29.053 6.761 14.914 1.00 52.76 64 TYR B CA 1
ATOM 2159 C C . TYR B 1 38 ? 29.145 6.241 16.341 1.00 56.19 64 TYR B C 1
ATOM 2160 O O . TYR B 1 38 ? 30.075 5.504 16.675 1.00 56.73 64 TYR B O 1
ATOM 2169 N N . GLN B 1 39 ? 28.146 6.582 17.163 1.00 50.46 65 GLN B N 1
ATOM 2170 C CA . GLN B 1 39 ? 28.047 6.110 18.538 1.00 48.47 65 GLN B CA 1
ATOM 2171 C C . GLN B 1 39 ? 26.907 5.097 18.623 1.00 46.70 65 GLN B C 1
ATOM 2172 O O . GLN B 1 39 ? 25.736 5.485 18.651 1.00 45.64 65 GLN B O 1
ATOM 2178 N N . LEU B 1 40 ? 27.256 3.798 18.615 1.00 40.50 66 LEU B N 1
ATOM 2179 C CA . LEU B 1 40 ? 26.289 2.710 18.713 1.00 36.71 66 LEU B CA 1
ATOM 2180 C C . LEU B 1 40 ? 25.867 2.527 20.175 1.00 37.67 66 LEU B C 1
ATOM 2181 O O . LEU B 1 40 ? 26.727 2.308 21.036 1.00 37.42 66 LEU B O 1
ATOM 2186 N N . GLU B 1 41 ? 24.551 2.663 20.455 1.00 33.37 67 GLU B N 1
ATOM 2187 C CA . GLU B 1 41 ? 23.986 2.500 21.816 1.00 32.46 67 GLU B CA 1
ATOM 2188 C C . GLU B 1 41 ? 22.986 1.371 21.794 1.00 33.74 67 GLU B C 1
ATOM 2189 O O . GLU B 1 41 ? 21.958 1.471 21.120 1.00 34.41 67 GLU B O 1
ATOM 2195 N N . VAL B 1 42 ? 23.292 0.283 22.514 1.00 28.46 68 VAL B N 1
ATOM 2196 C CA . VAL B 1 42 ? 22.488 -0.935 22.502 1.00 26.11 68 VAL B CA 1
ATOM 2197 C C . VAL B 1 42 ? 21.651 -1.070 23.775 1.00 29.40 68 VAL B C 1
ATOM 2198 O O . VAL B 1 42 ? 22.189 -0.978 24.881 1.00 30.05 68 VAL B O 1
ATOM 2202 N N . THR B 1 43 ? 20.351 -1.369 23.600 1.00 25.54 69 THR B N 1
ATOM 2203 C CA . THR B 1 43 ? 19.452 -1.669 24.712 1.00 25.83 69 THR B CA 1
ATOM 2204 C C . THR B 1 43 ? 18.989 -3.113 24.509 1.00 28.04 69 THR B C 1
ATOM 2205 O O . THR B 1 43 ? 18.543 -3.473 23.418 1.00 25.95 69 THR B O 1
ATOM 2209 N N . VAL B 1 44 ? 19.144 -3.943 25.545 1.00 23.77 70 VAL B N 1
ATOM 2210 C CA . VAL B 1 44 ? 18.784 -5.351 25.483 1.00 23.00 70 VAL B CA 1
ATOM 2211 C C . VAL B 1 44 ? 17.331 -5.539 25.949 1.00 26.91 70 VAL B C 1
ATOM 2212 O O . VAL B 1 44 ? 16.956 -5.060 27.026 1.00 25.62 70 VAL B O 1
ATOM 2216 N N . PHE B 1 45 ? 16.536 -6.251 25.137 1.00 21.77 71 PHE B N 1
ATOM 2217 C CA . PHE B 1 45 ? 15.154 -6.639 25.449 1.00 21.53 71 PHE B CA 1
ATOM 2218 C C . PHE B 1 45 ? 15.075 -8.162 25.596 1.00 27.42 71 PHE B C 1
ATOM 2219 O O . PHE B 1 45 ? 15.800 -8.887 24.910 1.00 27.87 71 PHE B O 1
ATOM 2227 N N . ASP B 1 46 ? 14.194 -8.644 26.466 1.00 24.45 72 ASP B N 1
ATOM 2228 C CA . ASP B 1 46 ? 14.102 -10.087 26.689 1.00 25.04 72 ASP B CA 1
ATOM 2229 C C . ASP B 1 46 ? 12.823 -10.686 26.077 1.00 30.00 72 ASP B C 1
ATOM 2230 O O . ASP B 1 46 ? 12.527 -11.866 26.297 1.00 32.45 72 ASP B O 1
ATOM 2235 N N . ASP B 1 47 ? 12.126 -9.912 25.240 1.00 24.09 73 ASP B N 1
ATOM 2236 C CA . ASP B 1 47 ? 10.909 -10.389 24.587 1.00 23.24 73 ASP B CA 1
ATOM 2237 C C . ASP B 1 47 ? 10.983 -10.120 23.067 1.00 25.04 73 ASP B C 1
ATOM 2238 O O . ASP B 1 47 ? 11.942 -9.510 22.591 1.00 25.62 73 ASP B O 1
ATOM 2243 N N . TYR B 1 48 ? 9.957 -10.553 22.323 1.00 19.57 74 TYR B N 1
ATOM 2244 C CA . TYR B 1 48 ? 9.887 -10.361 20.869 1.00 18.33 74 TYR B CA 1
ATOM 2245 C C . TYR B 1 48 ? 8.917 -9.236 20.444 1.00 24.61 74 TYR B C 1
ATOM 2246 O O . TYR B 1 48 ? 8.737 -8.995 19.255 1.00 22.58 74 TYR B O 1
ATOM 2255 N N . VAL B 1 49 ? 8.248 -8.589 21.400 1.00 26.90 75 VAL B N 1
ATOM 2256 C CA . VAL B 1 49 ? 7.228 -7.579 21.063 1.00 29.17 75 VAL B CA 1
ATOM 2257 C C . VAL B 1 49 ? 7.758 -6.140 21.174 1.00 28.87 75 VAL B C 1
ATOM 2258 O O . VAL B 1 49 ? 7.595 -5.344 20.238 1.00 28.35 75 VAL B O 1
ATOM 2262 N N . GLN B 1 50 ? 8.371 -5.812 22.316 1.00 24.82 76 GLN B N 1
ATOM 2263 C CA A GLN B 1 50 ? 8.872 -4.470 22.598 0.50 24.70 76 GLN B CA 1
ATOM 2264 C CA B GLN B 1 50 ? 8.859 -4.460 22.582 0.50 24.51 76 GLN B CA 1
ATOM 2265 C C . GLN B 1 50 ? 9.901 -3.968 21.559 1.00 26.56 76 GLN B C 1
ATOM 2266 O O . GLN B 1 50 ? 9.804 -2.805 21.158 1.00 25.14 76 GLN B O 1
ATOM 2277 N N . PRO B 1 51 ? 10.874 -4.793 21.069 1.00 21.29 77 PRO B N 1
ATOM 2278 C CA . PRO B 1 51 ? 11.859 -4.251 20.100 1.00 20.32 77 PRO B CA 1
ATOM 2279 C C . PRO B 1 51 ? 11.236 -3.601 18.854 1.00 23.75 77 PRO B C 1
ATOM 2280 O O . PRO B 1 51 ? 11.750 -2.575 18.420 1.00 22.55 77 PRO B O 1
ATOM 2284 N N . ASN B 1 52 ? 10.126 -4.149 18.309 1.00 20.19 78 ASN B N 1
ATOM 2285 C CA . ASN B 1 52 ? 9.455 -3.491 17.182 1.00 21.05 78 ASN B CA 1
ATOM 2286 C C . ASN B 1 52 ? 8.652 -2.263 17.642 1.00 26.53 78 ASN B C 1
ATOM 2287 O O . ASN B 1 52 ? 8.623 -1.264 16.929 1.00 26.21 78 ASN B O 1
ATOM 2292 N N . GLU B 1 53 ? 8.000 -2.334 18.817 1.00 23.53 79 GLU B N 1
ATOM 2293 C CA . GLU B 1 53 ? 7.208 -1.194 19.303 1.00 25.32 79 GLU B CA 1
ATOM 2294 C C . GLU B 1 53 ? 8.085 0.049 19.541 1.00 31.84 79 GLU B C 1
ATOM 2295 O O . GLU B 1 53 ? 7.668 1.169 19.218 1.00 34.61 79 GLU B O 1
ATOM 2301 N N . VAL B 1 54 ? 9.309 -0.158 20.063 1.00 27.05 80 VAL B N 1
ATOM 2302 C CA . VAL B 1 54 ? 10.218 0.958 20.380 1.00 27.33 80 VAL B CA 1
ATOM 2303 C C . VAL B 1 54 ? 10.895 1.547 19.102 1.00 30.29 80 VAL B C 1
ATOM 2304 O O . VAL B 1 54 ? 11.452 2.642 19.174 1.00 30.29 80 VAL B O 1
ATOM 2308 N N . VAL B 1 55 ? 10.828 0.846 17.945 1.00 26.22 81 VAL B N 1
ATOM 2309 C CA . VAL B 1 55 ? 11.350 1.366 16.673 1.00 24.56 81 VAL B CA 1
ATOM 2310 C C . VAL B 1 55 ? 10.194 2.102 16.008 1.00 29.36 81 VAL B C 1
ATOM 2311 O O . VAL B 1 55 ? 10.390 3.225 15.556 1.00 29.01 81 VAL B O 1
ATOM 2315 N N . GLU B 1 56 ? 8.958 1.544 16.088 1.00 27.83 82 GLU B N 1
ATOM 2316 C CA . GLU B 1 56 ? 7.748 2.184 15.544 1.00 29.13 82 GLU B CA 1
ATOM 2317 C C . GLU B 1 56 ? 7.509 3.592 16.154 1.00 33.81 82 GLU B C 1
ATOM 2318 O O . GLU B 1 56 ? 7.123 4.541 15.456 1.00 35.59 82 GLU B O 1
ATOM 2324 N N . SER B 1 57 ? 7.755 3.710 17.456 1.00 29.28 83 SER B N 1
ATOM 2325 C CA . SER B 1 57 ? 7.571 4.959 18.183 1.00 30.97 83 SER B CA 1
ATOM 2326 C C . SER B 1 57 ? 8.648 5.993 17.827 1.00 35.85 83 SER B C 1
ATOM 2327 O O . SER B 1 57 ? 8.467 7.174 18.099 1.00 39.95 83 SER B O 1
ATOM 2330 N N . GLY B 1 58 ? 9.758 5.545 17.259 1.00 31.57 84 GLY B N 1
ATOM 2331 C CA . GLY B 1 58 ? 10.888 6.403 16.923 1.00 32.06 84 GLY B CA 1
ATOM 2332 C C . GLY B 1 58 ? 11.874 6.542 18.078 1.00 37.27 84 GLY B C 1
ATOM 2333 O O . GLY B 1 58 ? 12.833 7.312 17.977 1.00 39.36 84 GLY B O 1
ATOM 2334 N N . GLU B 1 59 ? 11.673 5.791 19.196 1.00 31.95 85 GLU B N 1
ATOM 2335 C CA . GLU B 1 59 ? 12.600 5.856 20.329 1.00 32.27 85 GLU B CA 1
ATOM 2336 C C . GLU B 1 59 ? 13.968 5.319 19.918 1.00 35.90 85 GLU B C 1
ATOM 2337 O O . GLU B 1 59 ? 14.993 5.891 20.306 1.00 37.13 85 GLU B O 1
ATOM 2343 N N . PHE B 1 60 ? 13.969 4.226 19.136 1.00 30.66 86 PHE B N 1
ATOM 2344 C CA . PHE B 1 60 ? 15.159 3.578 18.603 1.00 27.63 86 PHE B CA 1
ATOM 2345 C C . PHE B 1 60 ? 15.233 3.737 17.111 1.00 29.74 86 PHE B C 1
ATOM 2346 O O . PHE B 1 60 ? 14.207 3.717 16.440 1.00 29.86 86 PHE B O 1
ATOM 2354 N N . ASP B 1 61 ? 16.447 3.824 16.587 1.00 25.58 87 ASP B N 1
ATOM 2355 C CA . ASP B 1 61 ? 16.662 3.911 15.142 1.00 25.28 87 ASP B CA 1
ATOM 2356 C C . ASP B 1 61 ? 16.368 2.587 14.455 1.00 28.54 87 ASP B C 1
ATOM 2357 O O . ASP B 1 61 ? 15.855 2.556 13.329 1.00 28.76 87 ASP B O 1
ATOM 2362 N N . ALA B 1 62 ? 16.752 1.484 15.121 1.00 23.88 88 ALA B N 1
ATOM 2363 C CA . ALA B 1 62 ? 16.636 0.158 14.541 1.00 21.39 88 ALA B CA 1
ATOM 2364 C C . ALA B 1 62 ? 16.533 -0.905 15.610 1.00 23.69 88 ALA B C 1
ATOM 2365 O O . ALA B 1 62 ? 16.737 -0.611 16.801 1.00 23.33 88 ALA B O 1
ATOM 2367 N N . ASN B 1 63 ? 16.241 -2.142 15.187 1.00 20.18 89 ASN B N 1
ATOM 2368 C CA . ASN B 1 63 ? 16.272 -3.273 16.123 1.00 20.20 89 ASN B CA 1
ATOM 2369 C C . ASN B 1 63 ? 16.985 -4.429 15.427 1.00 21.50 89 ASN B C 1
ATOM 2370 O O . ASN B 1 63 ? 17.067 -4.463 14.192 1.00 21.91 89 ASN B O 1
ATOM 2375 N N . TYR B 1 64 ? 17.486 -5.374 16.214 1.00 18.81 90 TYR B N 1
ATOM 2376 C CA . TYR B 1 64 ? 18.239 -6.517 15.722 1.00 17.13 90 TYR B CA 1
ATOM 2377 C C . TYR B 1 64 ? 17.839 -7.683 16.589 1.00 18.89 90 TYR B C 1
ATOM 2378 O O . TYR B 1 64 ? 18.368 -7.835 17.693 1.00 17.52 90 TYR B O 1
ATOM 2387 N N . PHE B 1 65 ? 16.783 -8.411 16.172 1.00 16.72 91 PHE B N 1
ATOM 2388 C CA . PHE B 1 65 ? 16.248 -9.522 16.984 1.00 15.55 91 PHE B CA 1
ATOM 2389 C C . PHE B 1 65 ? 15.361 -10.497 16.205 1.00 18.02 91 PHE B C 1
ATOM 2390 O O . PHE B 1 65 ? 15.119 -11.573 16.714 1.00 18.31 91 PHE B O 1
ATOM 2398 N N . GLN B 1 66 ? 14.825 -10.119 15.030 1.00 14.92 92 GLN B N 1
ATOM 2399 C CA . GLN B 1 66 ? 13.798 -10.920 14.353 1.00 16.18 92 GLN B CA 1
ATOM 2400 C C . GLN B 1 66 ? 14.128 -11.361 12.928 1.00 18.95 92 GLN B C 1
ATOM 2401 O O . GLN B 1 66 ? 15.022 -10.819 12.301 1.00 19.94 92 GLN B O 1
ATOM 2407 N N . HIS B 1 67 ? 13.355 -12.329 12.417 1.00 15.45 93 HIS B N 1
ATOM 2408 C CA . HIS B 1 67 ? 13.475 -12.779 11.022 1.00 15.76 93 HIS B CA 1
ATOM 2409 C C . HIS B 1 67 ? 12.348 -12.097 10.217 1.00 20.62 93 HIS B C 1
ATOM 2410 O O . HIS B 1 67 ? 11.472 -11.503 10.832 1.00 21.99 93 HIS B O 1
ATOM 2417 N N . VAL B 1 68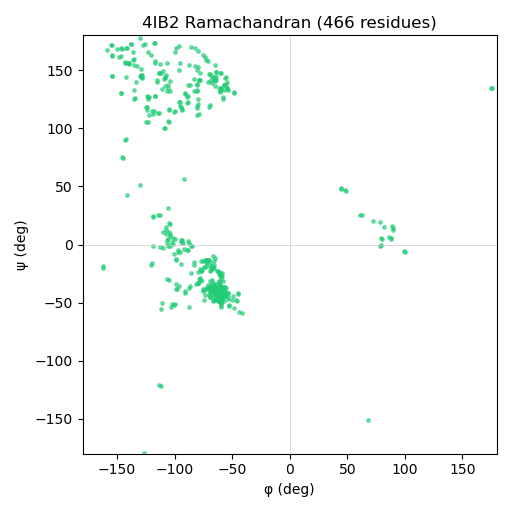 ? 12.397 -12.092 8.874 1.00 17.91 94 VAL B N 1
ATOM 2418 C CA . VAL B 1 68 ? 11.397 -11.416 8.014 1.00 19.54 94 VAL B CA 1
ATOM 2419 C C . VAL B 1 68 ? 9.980 -11.997 8.249 1.00 23.71 94 VAL B C 1
ATOM 2420 O O . VAL B 1 68 ? 9.063 -11.188 8.351 1.00 23.11 94 VAL B O 1
ATOM 2424 N N . PRO B 1 69 ? 9.722 -13.329 8.334 1.00 22.69 95 PRO B N 1
ATOM 2425 C CA . PRO B 1 69 ? 8.335 -13.760 8.594 1.00 22.76 95 PRO B CA 1
ATOM 2426 C C . PRO B 1 69 ? 7.782 -13.125 9.888 1.00 25.32 95 PRO B C 1
ATOM 2427 O O . PRO B 1 69 ? 6.620 -12.691 9.897 1.00 25.42 95 PRO B O 1
ATOM 2431 N N . TYR B 1 70 ? 8.599 -13.035 10.980 1.00 19.38 96 TYR B N 1
ATOM 2432 C CA . TYR B 1 70 ? 8.131 -12.421 12.225 1.00 18.47 96 TYR B CA 1
ATOM 2433 C C . TYR B 1 70 ? 7.799 -10.937 12.000 1.00 21.98 96 TYR B C 1
ATOM 2434 O O . TYR B 1 70 ? 6.745 -10.482 12.445 1.00 22.39 96 TYR B O 1
ATOM 2443 N N . LEU B 1 71 ? 8.694 -10.206 11.324 1.00 19.57 97 LEU B N 1
ATOM 2444 C CA . LEU B 1 71 ? 8.453 -8.791 10.994 1.00 19.17 97 LEU B CA 1
ATOM 2445 C C . LEU B 1 71 ? 7.097 -8.593 10.255 1.00 23.78 97 LEU B C 1
ATOM 2446 O O . LEU B 1 71 ? 6.302 -7.720 10.630 1.00 24.12 97 LEU B O 1
ATOM 2451 N N . GLU B 1 72 ? 6.824 -9.415 9.249 1.00 22.32 98 GLU B N 1
ATOM 2452 C CA . GLU B 1 72 ? 5.602 -9.293 8.452 1.00 24.68 98 GLU B CA 1
ATOM 2453 C C . GLU B 1 72 ? 4.377 -9.562 9.297 1.00 30.33 98 GLU B C 1
ATOM 2454 O O . GLU B 1 72 ? 3.386 -8.825 9.186 1.00 31.32 98 GLU B O 1
ATOM 2460 N N . SER B 1 73 ? 4.458 -10.593 10.165 1.00 28.31 99 SER B N 1
ATOM 2461 C CA A SER B 1 73 ? 3.384 -10.957 11.076 0.50 29.55 99 SER B CA 1
ATOM 2462 C CA B SER B 1 73 ? 3.375 -10.949 11.073 0.50 29.52 99 SER B CA 1
ATOM 2463 C C . SER B 1 73 ? 3.178 -9.846 12.119 1.00 32.65 99 SER B C 1
ATOM 2464 O O . SER B 1 73 ? 2.039 -9.588 12.495 1.00 34.47 99 SER B O 1
ATOM 2469 N N . PHE B 1 74 ? 4.271 -9.159 12.571 1.00 25.71 100 PHE B N 1
ATOM 2470 C CA A PHE B 1 74 ? 4.137 -8.044 13.509 0.50 25.97 100 PHE B CA 1
ATOM 2471 C CA B PHE B 1 74 ? 4.126 -8.029 13.521 0.50 24.01 100 PHE B CA 1
ATOM 2472 C C . PHE B 1 74 ? 3.426 -6.852 12.819 1.00 28.54 100 PHE B C 1
ATOM 2473 O O . PHE B 1 74 ? 2.508 -6.256 13.392 1.00 28.38 100 PHE B O 1
ATOM 2488 N N . ASN B 1 75 ? 3.867 -6.501 11.589 1.00 24.98 101 ASN B N 1
ATOM 2489 C CA . ASN B 1 75 ? 3.267 -5.398 10.812 1.00 25.11 101 ASN B CA 1
ATOM 2490 C C . ASN B 1 75 ? 1.786 -5.666 10.574 1.00 32.03 101 ASN B C 1
ATOM 2491 O O . ASN B 1 75 ? 0.957 -4.759 10.705 1.00 33.93 101 ASN B O 1
ATOM 2496 N N . GLU B 1 76 ? 1.460 -6.922 10.244 1.00 30.39 102 GLU B N 1
ATOM 2497 C CA . GLU B 1 76 ? 0.090 -7.378 10.032 1.00 34.40 102 GLU B CA 1
ATOM 2498 C C . GLU B 1 76 ? -0.749 -7.170 11.311 1.00 38.64 102 GLU B C 1
ATOM 2499 O O . GLU B 1 76 ? -1.741 -6.453 11.270 1.00 37.50 102 GLU B O 1
ATOM 2505 N N . GLU B 1 77 ? -0.277 -7.696 12.453 1.00 35.69 103 GLU B N 1
ATOM 2506 C CA . GLU B 1 77 ? -0.991 -7.651 13.732 1.00 38.69 103 GLU B CA 1
ATOM 2507 C C . GLU B 1 77 ? -1.061 -6.249 14.368 1.00 43.74 103 GLU B C 1
ATOM 2508 O O . GLU B 1 77 ? -2.111 -5.909 14.928 1.00 46.20 103 GLU B O 1
ATOM 2514 N N . LYS B 1 78 ? -0.013 -5.409 14.221 1.00 38.59 104 LYS B N 1
ATOM 2515 C CA . LYS B 1 78 ? -0.002 -4.089 14.862 1.00 39.25 104 LYS B CA 1
ATOM 2516 C C . LYS B 1 78 ? -0.356 -2.906 13.970 1.00 44.91 104 LYS B C 1
ATOM 2517 O O . LYS B 1 78 ? -0.554 -1.803 14.490 1.00 46.57 104 LYS B O 1
ATOM 2523 N N . GLY B 1 79 ? -0.480 -3.122 12.665 1.00 39.80 105 GLY B N 1
ATOM 2524 C CA . GLY B 1 79 ? -0.796 -2.040 11.743 1.00 40.26 105 GLY B CA 1
ATOM 2525 C C . GLY B 1 79 ? 0.418 -1.184 11.423 1.00 41.28 105 GLY B C 1
ATOM 2526 O O . GLY B 1 79 ? 0.280 -0.047 10.953 1.00 42.48 105 GLY B O 1
ATOM 2527 N N . THR B 1 80 ? 1.615 -1.741 11.670 1.00 34.55 106 THR B N 1
ATOM 2528 C CA . THR B 1 80 ? 2.896 -1.073 11.449 1.00 31.30 106 THR B CA 1
ATOM 2529 C C . THR B 1 80 ? 3.478 -1.455 10.081 1.00 30.93 106 THR B C 1
ATOM 2530 O O . THR B 1 80 ? 2.935 -2.308 9.369 1.00 27.91 106 THR B O 1
ATOM 2534 N N . HIS B 1 81 ? 4.548 -0.764 9.695 1.00 27.83 107 HIS B N 1
ATOM 2535 C CA . HIS B 1 81 ? 5.156 -0.938 8.380 1.00 26.25 107 HIS B CA 1
ATOM 2536 C C . HIS B 1 81 ? 6.689 -0.883 8.440 1.00 27.62 107 HIS B C 1
ATOM 2537 O O . HIS B 1 81 ? 7.325 -0.317 7.549 1.00 27.81 107 HIS B O 1
ATOM 2544 N N . LEU B 1 82 ? 7.288 -1.541 9.444 1.00 22.53 108 LEU B N 1
ATOM 2545 C CA . LEU B 1 82 ? 8.742 -1.656 9.566 1.00 21.81 108 LEU B CA 1
ATOM 2546 C C . LEU B 1 82 ? 9.298 -2.459 8.396 1.00 22.69 108 LEU B C 1
ATOM 2547 O O . LEU B 1 82 ? 8.584 -3.276 7.799 1.00 21.96 108 LEU B O 1
ATOM 2552 N N . VAL B 1 83 ? 10.560 -2.211 8.071 1.00 19.24 109 VAL B N 1
ATOM 2553 C CA . VAL B 1 83 ? 11.229 -2.784 6.907 1.00 19.44 109 VAL B CA 1
ATOM 2554 C C . VAL B 1 83 ? 12.560 -3.418 7.250 1.00 22.90 109 VAL B C 1
ATOM 2555 O O . VAL B 1 83 ? 13.248 -3.002 8.181 1.00 23.06 109 VAL B O 1
ATOM 2559 N N . ASP B 1 84 ? 12.919 -4.431 6.460 1.00 19.72 110 ASP B N 1
ATOM 2560 C CA . ASP B 1 84 ? 14.186 -5.119 6.558 1.00 18.52 110 ASP B CA 1
ATOM 2561 C C . ASP B 1 84 ? 15.270 -4.254 5.875 1.00 23.34 110 ASP B C 1
ATOM 2562 O O . ASP B 1 84 ? 15.273 -4.101 4.648 1.00 23.38 110 ASP B O 1
ATOM 2567 N N . ALA B 1 85 ? 16.204 -3.728 6.665 1.00 21.95 111 ALA B N 1
ATOM 2568 C CA . ALA B 1 85 ? 17.285 -2.881 6.162 1.00 22.49 111 ALA B CA 1
ATOM 2569 C C . ALA B 1 85 ? 18.583 -3.672 5.934 1.00 27.52 111 ALA B C 1
ATOM 2570 O O . ALA B 1 85 ? 19.542 -3.118 5.391 1.00 26.85 111 ALA B O 1
ATOM 2572 N N . GLY B 1 86 ? 18.612 -4.949 6.332 1.00 24.61 112 GLY B N 1
ATOM 2573 C CA . GLY B 1 86 ? 19.803 -5.771 6.129 1.00 23.62 112 GLY B CA 1
ATOM 2574 C C . GLY B 1 86 ? 19.701 -7.145 6.744 1.00 24.35 112 GLY B C 1
ATOM 2575 O O . GLY B 1 86 ? 19.262 -7.278 7.881 1.00 22.52 112 GLY B O 1
ATOM 2576 N N . ASP B 1 87 ? 20.107 -8.175 5.994 1.00 22.37 113 ASP B N 1
ATOM 2577 C CA . ASP B 1 87 ? 20.063 -9.595 6.400 1.00 21.13 113 ASP B CA 1
ATOM 2578 C C . ASP B 1 87 ? 21.399 -9.970 6.966 1.00 24.92 113 ASP B C 1
ATOM 2579 O O . ASP B 1 87 ? 22.423 -9.859 6.263 1.00 26.48 113 ASP B O 1
ATOM 2584 N N . ILE B 1 88 ? 21.418 -10.384 8.251 1.00 22.29 114 ILE B N 1
ATOM 2585 C CA . ILE B 1 88 ? 22.676 -10.522 8.971 1.00 21.46 114 ILE B CA 1
ATOM 2586 C C . ILE B 1 88 ? 23.104 -11.945 9.333 1.00 25.05 114 ILE B C 1
ATOM 2587 O O . ILE B 1 88 ? 24.263 -12.293 9.148 1.00 24.87 114 ILE B O 1
ATOM 2592 N N . HIS B 1 89 ? 22.264 -12.679 10.029 1.00 21.77 115 HIS B N 1
ATOM 2593 C CA . HIS B 1 89 ? 22.670 -13.991 10.496 1.00 21.34 115 HIS B CA 1
ATOM 2594 C C . HIS B 1 89 ? 21.480 -14.911 10.586 1.00 23.16 115 HIS B C 1
ATOM 2595 O O . HIS B 1 89 ? 20.337 -14.463 10.594 1.00 20.74 115 HIS B O 1
ATOM 2602 N N . TYR B 1 90 ? 21.766 -16.184 10.771 1.00 19.87 116 TYR B N 1
ATOM 2603 C CA . TYR B 1 90 ? 20.738 -17.201 10.892 1.00 20.41 116 TYR B CA 1
ATOM 2604 C C . TYR B 1 90 ? 20.996 -18.076 12.135 1.00 23.15 116 TYR B C 1
ATOM 2605 O O . TYR B 1 90 ? 22.148 -18.333 12.480 1.00 22.71 116 TYR B O 1
ATOM 2614 N N . GLU B 1 91 ? 19.913 -18.517 12.801 1.00 19.28 117 GLU B N 1
ATOM 2615 C CA . GLU B 1 91 ? 20.020 -19.386 13.976 1.00 19.29 117 GLU B CA 1
ATOM 2616 C C . GLU B 1 91 ? 19.265 -20.679 13.789 1.00 23.95 117 GLU B C 1
ATOM 2617 O O . GLU B 1 91 ? 18.027 -20.643 13.850 1.00 23.49 117 GLU B O 1
ATOM 2623 N N . PRO B 1 92 ? 19.949 -21.852 13.677 1.00 21.64 118 PRO B N 1
ATOM 2624 C CA . PRO B 1 92 ? 19.194 -23.106 13.527 1.00 22.59 118 PRO B CA 1
ATOM 2625 C C . PRO B 1 92 ? 18.219 -23.332 14.702 1.00 23.69 118 PRO B C 1
ATOM 2626 O O . PRO B 1 92 ? 18.586 -23.247 15.872 1.00 21.12 118 PRO B O 1
ATOM 2630 N N . PHE B 1 93 ? 16.949 -23.570 14.363 1.00 22.33 119 PHE B N 1
ATOM 2631 C CA . PHE B 1 93 ? 15.867 -23.871 15.299 1.00 21.05 119 PHE B CA 1
ATOM 2632 C C . PHE B 1 93 ? 16.015 -25.326 15.687 1.00 25.01 119 PHE B C 1
ATOM 2633 O O . PHE B 1 93 ? 16.369 -26.134 14.833 1.00 24.73 119 PHE B O 1
ATOM 2641 N N . GLY B 1 94 ? 15.761 -25.659 16.953 1.00 21.86 120 GLY B N 1
ATOM 2642 C CA . GLY B 1 94 ? 15.956 -27.025 17.396 1.00 21.87 120 GLY B CA 1
ATOM 2643 C C . GLY B 1 94 ? 14.920 -27.570 18.342 1.00 25.09 120 GLY B C 1
ATOM 2644 O O . GLY B 1 94 ? 14.207 -26.803 19.000 1.00 23.75 120 GLY B O 1
ATOM 2645 N N . ILE B 1 95 ? 14.807 -28.921 18.344 1.00 22.67 121 ILE B N 1
ATOM 2646 C CA . ILE B 1 95 ? 14.012 -29.707 19.284 1.00 23.88 121 ILE B CA 1
ATOM 2647 C C . ILE B 1 95 ? 15.012 -30.111 20.331 1.00 28.18 121 ILE B C 1
ATOM 2648 O O . ILE B 1 95 ? 16.017 -30.741 20.000 1.00 28.69 121 ILE B O 1
ATOM 2653 N N . TYR B 1 96 ? 14.747 -29.761 21.569 1.00 24.82 122 TYR B N 1
ATOM 2654 C CA . TYR B 1 96 ? 15.619 -30.028 22.702 1.00 24.28 122 TYR B CA 1
ATOM 2655 C C . TYR B 1 96 ? 14.936 -30.950 23.695 1.00 26.50 122 TYR B C 1
ATOM 2656 O O . TYR B 1 96 ? 13.701 -30.983 23.757 1.00 24.62 122 TYR B O 1
ATOM 2665 N N . PRO B 1 97 ? 15.704 -31.677 24.521 1.00 24.31 123 PRO B N 1
ATOM 2666 C CA . PRO B 1 97 ? 15.056 -32.565 25.498 1.00 23.82 123 PRO B CA 1
ATOM 2667 C C . PRO B 1 97 ? 14.297 -31.789 26.573 1.00 26.40 123 PRO B C 1
ATOM 2668 O O . PRO B 1 97 ? 14.674 -30.670 26.934 1.00 25.12 123 PRO B O 1
ATOM 2672 N N . GLY B 1 98 ? 13.184 -32.369 26.992 1.00 22.84 124 GLY B N 1
ATOM 2673 C CA . GLY B 1 98 ? 12.388 -31.906 28.116 1.00 21.93 124 GLY B CA 1
ATOM 2674 C C . GLY B 1 98 ? 12.519 -33.016 29.158 1.00 24.89 124 GLY B C 1
ATOM 2675 O O . GLY B 1 98 ? 13.633 -33.399 29.532 1.00 23.67 124 GLY B O 1
ATOM 2676 N N . THR B 1 99 ? 11.392 -33.611 29.567 1.00 20.21 125 THR B N 1
ATOM 2677 C CA . THR B 1 99 ? 11.421 -34.749 30.496 1.00 20.97 125 THR B CA 1
ATOM 2678 C C . THR B 1 99 ? 11.919 -36.040 29.774 1.00 27.20 125 THR B C 1
ATOM 2679 O O . THR B 1 99 ? 12.226 -37.030 30.438 1.00 30.10 125 THR B O 1
ATOM 2683 N N . LYS B 1 100 ? 11.984 -36.032 28.421 1.00 25.42 126 LYS B N 1
ATOM 2684 C CA . LYS B 1 100 ? 12.490 -37.161 27.622 1.00 26.45 126 LYS B CA 1
ATOM 2685 C C . LYS B 1 100 ? 13.804 -36.701 27.013 1.00 30.08 126 LYS B C 1
ATOM 2686 O O . LYS B 1 100 ? 13.879 -35.567 26.526 1.00 28.23 126 LYS B O 1
ATOM 2692 N N . LYS B 1 101 ? 14.848 -37.560 27.092 1.00 27.15 127 LYS B N 1
ATOM 2693 C CA A LYS B 1 101 ? 16.196 -37.213 26.638 0.50 27.00 127 LYS B CA 1
ATOM 2694 C CA B LYS B 1 101 ? 16.193 -37.210 26.634 0.50 27.00 127 LYS B CA 1
ATOM 2695 C C . LYS B 1 101 ? 16.447 -37.552 25.157 1.00 31.07 127 LYS B C 1
ATOM 2696 O O . LYS B 1 101 ? 17.471 -37.136 24.616 1.00 31.36 127 LYS B O 1
ATOM 2707 N N . SER B 1 102 ? 15.545 -38.324 24.513 1.00 28.27 128 SER B N 1
ATOM 2708 C CA A SER B 1 102 ? 15.721 -38.687 23.101 0.50 28.06 128 SER B CA 1
ATOM 2709 C CA B SER B 1 102 ? 15.721 -38.730 23.111 0.50 28.68 128 SER B CA 1
ATOM 2710 C C . SER B 1 102 ? 14.392 -38.812 22.392 1.00 32.31 128 SER B C 1
ATOM 2711 O O . SER B 1 102 ? 13.376 -39.165 23.006 1.00 30.04 128 SER B O 1
ATOM 2716 N N . LEU B 1 103 ? 14.402 -38.545 21.076 1.00 30.38 129 LEU B N 1
ATOM 2717 C CA . LEU B 1 103 ? 13.198 -38.652 20.273 1.00 31.44 129 LEU B CA 1
ATOM 2718 C C . LEU B 1 103 ? 12.745 -40.129 20.148 1.00 37.23 129 LEU B C 1
ATOM 2719 O O . LEU B 1 103 ? 11.570 -40.389 19.893 1.00 37.95 129 LEU B O 1
ATOM 2724 N N . ASP B 1 104 ? 13.647 -41.089 20.418 1.00 33.78 130 ASP B N 1
ATOM 2725 C CA . ASP B 1 104 ? 13.301 -42.520 20.336 1.00 36.94 130 ASP B CA 1
ATOM 2726 C C . ASP B 1 104 ? 12.348 -42.907 21.477 1.00 41.61 130 ASP B C 1
ATOM 2727 O O . ASP B 1 104 ? 11.750 -43.994 21.440 1.00 43.63 130 ASP B O 1
ATOM 2732 N N . GLU B 1 105 ? 12.215 -42.006 22.490 1.00 34.55 131 GLU B N 1
ATOM 2733 C CA A GLU B 1 105 ? 11.376 -42.249 23.660 0.50 33.72 131 GLU B CA 1
ATOM 2734 C CA B GLU B 1 105 ? 11.375 -42.251 23.659 0.50 33.54 131 GLU B CA 1
ATOM 2735 C C . GLU B 1 105 ? 9.955 -41.705 23.480 1.00 37.09 131 GLU B C 1
ATOM 2736 O O . GLU B 1 105 ? 9.107 -41.932 24.349 1.00 35.36 131 GLU B O 1
ATOM 2747 N N . ILE B 1 106 ? 9.682 -41.007 22.366 1.00 36.31 132 ILE B N 1
ATOM 2748 C CA . ILE B 1 106 ? 8.371 -40.414 22.104 1.00 37.16 132 ILE B CA 1
ATOM 2749 C C . ILE B 1 106 ? 7.269 -41.467 22.222 1.00 44.95 132 ILE B C 1
ATOM 2750 O O . ILE B 1 106 ? 7.415 -42.603 21.751 1.00 46.52 132 ILE B O 1
ATOM 2755 N N . SER B 1 107 ? 6.206 -41.112 22.939 1.00 41.91 133 SER B N 1
ATOM 2756 C CA . SER B 1 107 ? 5.072 -42.015 23.157 1.00 43.13 133 SER B CA 1
ATOM 2757 C C . SER B 1 107 ? 3.785 -41.199 23.224 1.00 45.54 133 SER B C 1
ATOM 2758 O O . SER B 1 107 ? 3.827 -39.966 23.289 1.00 42.63 133 SER B O 1
ATOM 2761 N N . GLU B 1 108 ? 2.643 -41.899 23.199 1.00 42.75 134 GLU B N 1
ATOM 2762 C CA . GLU B 1 108 ? 1.294 -41.328 23.181 1.00 42.80 134 GLU B CA 1
ATOM 2763 C C . GLU B 1 108 ? 1.091 -40.232 24.245 1.00 44.36 134 GLU B C 1
ATOM 2764 O O . GLU B 1 108 ? 1.420 -40.423 25.420 1.00 43.57 134 GLU B O 1
ATOM 2770 N N . GLY B 1 109 ? 0.558 -39.100 23.800 1.00 40.11 135 GLY B N 1
ATOM 2771 C CA . GLY B 1 109 ? 0.214 -37.971 24.659 1.00 39.16 135 GLY B CA 1
ATOM 2772 C C . GLY B 1 109 ? 1.333 -37.056 25.101 1.00 40.07 135 GLY B C 1
ATOM 2773 O O . GLY B 1 109 ? 1.080 -36.150 25.898 1.00 39.08 135 GLY B O 1
ATOM 2774 N N . ASP B 1 110 ? 2.567 -37.256 24.594 1.00 34.99 136 ASP B N 1
ATOM 2775 C CA . ASP B 1 110 ? 3.701 -36.400 24.968 1.00 32.67 136 ASP B CA 1
ATOM 2776 C C . ASP B 1 110 ? 3.427 -34.937 24.667 1.00 35.09 136 ASP B C 1
ATOM 2777 O O . ASP B 1 110 ? 2.853 -34.605 23.628 1.00 36.23 136 ASP B O 1
ATOM 2782 N N . LYS B 1 111 ? 3.805 -34.069 25.602 1.00 30.35 137 LYS B N 1
ATOM 2783 C CA . LYS B 1 111 ? 3.654 -32.623 25.431 1.00 28.52 137 LYS B CA 1
ATOM 2784 C C . LYS B 1 111 ? 4.894 -32.061 24.745 1.00 30.16 137 LYS B C 1
ATOM 2785 O O . LYS B 1 111 ? 6.012 -32.430 25.112 1.00 26.96 137 LYS B O 1
ATOM 2791 N N . ILE B 1 112 ? 4.711 -31.151 23.774 1.00 25.91 138 ILE B N 1
ATOM 2792 C CA . ILE B 1 112 ? 5.852 -30.517 23.115 1.00 24.42 138 ILE B CA 1
ATOM 2793 C C . ILE B 1 112 ? 5.678 -29.008 23.264 1.00 26.41 138 ILE B C 1
ATOM 2794 O O . ILE B 1 112 ? 4.685 -28.471 22.777 1.00 27.95 138 ILE B O 1
ATOM 2799 N N . ALA B 1 113 ? 6.619 -28.338 23.947 1.00 22.60 139 ALA B N 1
ATOM 2800 C CA . ALA B 1 113 ? 6.567 -26.869 24.118 1.00 21.84 139 ALA B CA 1
ATOM 2801 C C . ALA B 1 113 ? 7.085 -26.176 22.873 1.00 24.76 139 ALA B C 1
ATOM 2802 O O . ALA B 1 113 ? 8.151 -26.513 22.359 1.00 21.19 139 ALA B O 1
ATOM 2804 N N . VAL B 1 114 ? 6.336 -25.172 22.396 1.00 23.51 140 VAL B N 1
ATOM 2805 C CA . VAL B 1 114 ? 6.703 -24.445 21.191 1.00 21.99 140 VAL B CA 1
ATOM 2806 C C . VAL B 1 114 ? 6.427 -22.947 21.381 1.00 25.11 140 VAL B C 1
ATOM 2807 O O . VAL B 1 114 ? 5.502 -22.614 22.128 1.00 23.59 140 VAL B O 1
ATOM 2811 N N . PRO B 1 115 ? 7.132 -22.045 20.646 1.00 22.78 141 PRO B N 1
ATOM 2812 C CA . PRO B 1 115 ? 6.769 -20.604 20.680 1.00 23.19 141 PRO B CA 1
ATOM 2813 C C . PRO B 1 115 ? 5.323 -20.397 20.193 1.00 27.94 141 PRO B C 1
ATOM 2814 O O . PRO B 1 115 ? 4.848 -21.159 19.345 1.00 27.83 141 PRO B O 1
ATOM 2818 N N . ASN B 1 116 ? 4.616 -19.394 20.733 1.00 25.62 142 ASN B N 1
ATOM 2819 C CA . ASN B 1 116 ? 3.192 -19.204 20.435 1.00 26.09 142 ASN B CA 1
ATOM 2820 C C . ASN B 1 116 ? 2.919 -18.102 19.410 1.00 28.23 142 ASN B C 1
ATOM 2821 O O . ASN B 1 116 ? 1.755 -17.828 19.133 1.00 28.23 142 ASN B O 1
ATOM 2826 N N . ASP B 1 117 ? 3.961 -17.434 18.886 1.00 24.13 143 ASP B N 1
ATOM 2827 C CA . ASP B 1 117 ? 3.724 -16.412 17.862 1.00 23.38 143 ASP B CA 1
ATOM 2828 C C . ASP B 1 117 ? 3.548 -17.138 16.528 1.00 26.83 143 ASP B C 1
ATOM 2829 O O . ASP B 1 117 ? 4.121 -18.205 16.339 1.00 25.53 143 ASP B O 1
ATOM 2834 N N . THR B 1 118 ? 2.764 -16.568 15.611 1.00 25.82 144 THR B N 1
ATOM 2835 C CA . THR B 1 118 ? 2.394 -17.174 14.331 1.00 26.90 144 THR B CA 1
ATOM 2836 C C . THR B 1 118 ? 3.543 -17.897 13.613 1.00 30.39 144 THR B C 1
ATOM 2837 O O . THR B 1 118 ? 3.430 -19.099 13.362 1.00 28.65 144 THR B O 1
ATOM 2841 N N . THR B 1 119 ? 4.638 -17.176 13.302 1.00 26.27 145 THR B N 1
ATOM 2842 C CA . THR B 1 119 ? 5.692 -17.710 12.453 1.00 25.60 145 THR B CA 1
ATOM 2843 C C . THR B 1 119 ? 6.639 -18.636 13.178 1.00 27.61 145 THR B C 1
ATOM 2844 O O . THR B 1 119 ? 7.111 -19.588 12.555 1.00 28.05 145 THR B O 1
ATOM 2848 N N . ASN B 1 120 ? 6.913 -18.411 14.475 1.00 24.19 146 ASN B N 1
ATOM 2849 C CA . ASN B 1 120 ? 7.794 -19.327 15.192 1.00 23.25 146 ASN B CA 1
ATOM 2850 C C . ASN B 1 120 ? 7.045 -20.610 15.593 1.00 26.56 146 ASN B C 1
ATOM 2851 O O . ASN B 1 120 ? 7.657 -21.681 15.623 1.00 24.48 146 ASN B O 1
ATOM 2856 N N . GLU B 1 121 ? 5.726 -20.520 15.817 1.00 24.19 147 GLU B N 1
ATOM 2857 C CA . GLU B 1 121 ? 4.913 -21.718 16.042 1.00 24.39 147 GLU B CA 1
ATOM 2858 C C . GLU B 1 121 ? 4.879 -22.539 14.759 1.00 27.71 147 GLU B C 1
ATOM 2859 O O . GLU B 1 121 ? 5.144 -23.735 14.794 1.00 28.25 147 GLU B O 1
ATOM 2865 N N . ALA B 1 122 ? 4.592 -21.880 13.612 1.00 26.26 148 ALA B N 1
ATOM 2866 C CA . ALA B 1 122 ? 4.570 -22.552 12.322 1.00 26.92 148 ALA B CA 1
ATOM 2867 C C . ALA B 1 122 ? 5.897 -23.229 12.055 1.00 30.74 148 ALA B C 1
ATOM 2868 O O . ALA B 1 122 ? 5.919 -24.394 11.659 1.00 30.05 148 ALA B O 1
ATOM 2870 N N . ARG B 1 123 ? 7.015 -22.514 12.346 1.00 27.39 149 ARG B N 1
ATOM 2871 C CA . ARG B 1 123 ? 8.377 -23.025 12.198 1.00 26.02 149 ARG B CA 1
ATOM 2872 C C . ARG B 1 123 ? 8.586 -24.316 13.023 1.00 28.73 149 ARG B C 1
ATOM 2873 O O . ARG B 1 123 ? 9.213 -25.259 12.522 1.00 30.02 149 ARG B O 1
ATOM 2881 N N . ALA B 1 124 ? 8.072 -24.342 14.269 1.00 25.14 150 ALA B N 1
ATOM 2882 C CA . ALA B 1 124 ? 8.139 -25.509 15.173 1.00 25.39 150 ALA B CA 1
ATOM 2883 C C . ALA B 1 124 ? 7.363 -26.698 14.578 1.00 31.49 150 ALA B C 1
ATOM 2884 O O . ALA B 1 124 ? 7.881 -27.817 14.559 1.00 30.52 150 ALA B O 1
ATOM 2886 N N . LEU B 1 125 ? 6.148 -26.448 14.052 1.00 29.43 151 LEU B N 1
ATOM 2887 C CA . LEU B 1 125 ? 5.318 -27.498 13.441 1.00 31.57 151 LEU B CA 1
ATOM 2888 C C . LEU B 1 125 ? 5.983 -28.082 12.195 1.00 36.67 151 LEU B C 1
ATOM 2889 O O . LEU B 1 125 ? 5.939 -29.296 11.989 1.00 36.80 151 LEU B O 1
ATOM 2894 N N . LEU B 1 126 ? 6.647 -27.225 11.407 1.00 33.31 152 LEU B N 1
ATOM 2895 C CA . LEU B 1 126 ? 7.376 -27.629 10.206 1.00 32.65 152 LEU B CA 1
ATOM 2896 C C . LEU B 1 126 ? 8.610 -28.466 10.590 1.00 35.88 152 LEU B C 1
ATOM 2897 O O . LEU B 1 126 ? 8.874 -29.467 9.914 1.00 35.81 152 LEU B O 1
ATOM 2902 N N . LEU B 1 127 ? 9.299 -28.120 11.724 1.00 29.97 153 LEU B N 1
ATOM 2903 C CA . LEU B 1 127 ? 10.454 -28.881 12.228 1.00 30.06 153 LEU B CA 1
ATOM 2904 C C . LEU B 1 127 ? 10.003 -30.258 12.754 1.00 34.79 153 LEU B C 1
ATOM 2905 O O . LEU B 1 127 ? 10.686 -31.253 12.488 1.00 34.36 153 LEU B O 1
ATOM 2910 N N . LEU B 1 128 ? 8.827 -30.326 13.417 1.00 31.86 154 LEU B N 1
ATOM 2911 C CA . LEU B 1 128 ? 8.238 -31.598 13.880 1.00 32.68 154 LEU B CA 1
ATOM 2912 C C . LEU B 1 128 ? 7.884 -32.483 12.674 1.00 39.65 154 LEU B C 1
ATOM 2913 O O . LEU B 1 128 ? 8.146 -33.695 12.693 1.00 40.44 154 LEU B O 1
ATOM 2918 N N . GLN B 1 129 ? 7.318 -31.867 11.614 1.00 37.42 155 GLN B N 1
ATOM 2919 C CA . GLN B 1 129 ? 6.968 -32.574 10.375 1.00 38.53 155 GLN B CA 1
ATOM 2920 C C . GLN B 1 129 ? 8.231 -33.144 9.722 1.00 43.39 155 GLN B C 1
ATOM 2921 O O . GLN B 1 129 ? 8.246 -34.330 9.361 1.00 42.34 155 GLN B O 1
ATOM 2927 N N . ASP B 1 130 ? 9.303 -32.322 9.636 1.00 40.70 156 ASP B N 1
ATOM 2928 C CA . ASP B 1 130 ? 10.598 -32.718 9.073 1.00 41.44 156 ASP B CA 1
ATOM 2929 C C . ASP B 1 130 ? 11.205 -33.902 9.830 1.00 45.14 156 ASP B C 1
ATOM 2930 O O . ASP B 1 130 ? 12.024 -34.634 9.273 1.00 45.59 156 ASP B O 1
ATOM 2935 N N . ASN B 1 131 ? 10.810 -34.078 11.104 1.00 40.95 157 ASN B N 1
ATOM 2936 C CA . ASN B 1 131 ? 11.323 -35.156 11.937 1.00 40.72 157 ASN B CA 1
ATOM 2937 C C . ASN B 1 131 ? 10.303 -36.298 12.125 1.00 46.54 157 ASN B C 1
ATOM 2938 O O . ASN B 1 131 ? 10.474 -37.129 13.021 1.00 46.67 157 ASN B O 1
ATOM 2943 N N . GLY B 1 132 ? 9.301 -36.346 11.242 1.00 43.33 158 GLY B N 1
ATOM 2944 C CA . GLY B 1 132 ? 8.268 -37.380 11.188 1.00 44.70 158 GLY B CA 1
ATOM 2945 C C . GLY B 1 132 ? 7.364 -37.543 12.398 1.00 46.38 158 GLY B C 1
ATOM 2946 O O . GLY B 1 132 ? 6.807 -38.627 12.607 1.00 46.44 158 GLY B O 1
ATOM 2947 N N . ILE B 1 133 ? 7.183 -36.478 13.192 1.00 40.04 159 ILE B N 1
ATOM 2948 C CA . ILE B 1 133 ? 6.343 -36.537 14.395 1.00 39.17 159 ILE B CA 1
ATOM 2949 C C . ILE B 1 133 ? 4.880 -36.248 14.037 1.00 43.16 159 ILE B C 1
ATOM 2950 O O . ILE B 1 133 ? 3.971 -36.813 14.643 1.00 44.05 159 ILE B O 1
ATOM 2955 N N . ILE B 1 134 ? 4.664 -35.346 13.079 1.00 39.40 160 ILE B N 1
ATOM 2956 C CA . ILE B 1 134 ? 3.344 -34.930 12.599 1.00 39.37 160 ILE B CA 1
ATOM 2957 C C . ILE B 1 134 ? 3.420 -34.709 11.103 1.00 45.70 160 ILE B C 1
ATOM 2958 O O . ILE B 1 134 ? 4.514 -34.655 10.545 1.00 45.03 160 ILE B O 1
ATOM 2963 N N . THR B 1 135 ? 2.270 -34.546 10.453 1.00 44.43 161 THR B N 1
ATOM 2964 C CA . THR B 1 135 ? 2.216 -34.164 9.051 1.00 45.94 161 THR B CA 1
ATOM 2965 C C . THR B 1 135 ? 1.185 -33.060 8.992 1.00 51.21 161 THR B C 1
ATOM 2966 O O . THR B 1 135 ? 0.167 -33.138 9.694 1.00 52.07 161 THR B O 1
ATOM 2970 N N . LEU B 1 136 ? 1.461 -32.024 8.193 1.00 46.88 162 LEU B N 1
ATOM 2971 C CA . LEU B 1 136 ? 0.590 -30.864 8.045 1.00 47.11 162 LEU B CA 1
ATOM 2972 C C . LEU B 1 136 ? -0.114 -30.903 6.718 1.00 55.54 162 LEU B C 1
ATOM 2973 O O . LEU B 1 136 ? 0.397 -31.533 5.788 1.00 56.72 162 LEU B O 1
ATOM 2978 N N . LYS B 1 137 ? -1.279 -30.217 6.618 1.00 54.71 163 LYS B N 1
ATOM 2979 C CA . LYS B 1 137 ? -2.066 -30.096 5.380 1.00 57.64 163 LYS B CA 1
ATOM 2980 C C . LYS B 1 137 ? -1.206 -29.533 4.255 1.00 62.03 163 LYS B C 1
ATOM 2981 O O . LYS B 1 137 ? -0.346 -28.689 4.518 1.00 59.70 163 LYS B O 1
ATOM 2987 N N . ASP B 1 138 ? -1.424 -29.997 3.006 1.00 61.12 164 ASP B N 1
ATOM 2988 C CA . ASP B 1 138 ? -0.684 -29.479 1.852 1.00 61.20 164 ASP B CA 1
ATOM 2989 C C . ASP B 1 138 ? -0.976 -27.977 1.742 1.00 62.45 164 ASP B C 1
ATOM 2990 O O . ASP B 1 138 ? -2.127 -27.565 1.896 1.00 62.56 164 ASP B O 1
ATOM 2995 N N . GLY B 1 139 ? 0.064 -27.172 1.585 1.00 57.19 165 GLY B N 1
ATOM 2996 C CA . GLY B 1 139 ? -0.113 -25.727 1.496 1.00 56.74 165 GLY B CA 1
ATOM 2997 C C . GLY B 1 139 ? -0.035 -24.964 2.808 1.00 58.91 165 GLY B C 1
ATOM 2998 O O . GLY B 1 139 ? -0.163 -23.732 2.798 1.00 57.46 165 GLY B O 1
ATOM 2999 N N A ALA B 1 140 ? 0.268 -25.665 3.936 0.50 54.43 166 ALA B N 1
ATOM 3000 N N B ALA B 1 140 ? 0.055 -25.686 3.941 0.50 54.89 166 ALA B N 1
ATOM 3001 C CA A ALA B 1 140 ? 0.392 -25.129 5.307 0.50 51.93 166 ALA B CA 1
ATOM 3002 C CA B ALA B 1 140 ? 0.245 -25.049 5.236 0.50 52.55 166 ALA B CA 1
ATOM 3003 C C A ALA B 1 140 ? 1.236 -23.828 5.394 0.50 52.60 166 ALA B C 1
ATOM 3004 C C B ALA B 1 140 ? 1.700 -24.625 5.245 0.50 53.59 166 ALA B C 1
ATOM 3005 O O A ALA B 1 140 ? 0.735 -22.809 5.869 0.50 51.40 166 ALA B O 1
ATOM 3006 O O B ALA B 1 140 ? 2.590 -25.479 5.142 0.50 52.83 166 ALA B O 1
ATOM 3009 N N A GLY B 1 141 ? 2.489 -23.890 4.947 0.50 47.56 167 GLY B N 1
ATOM 3010 N N B GLY B 1 141 ? 1.921 -23.318 5.188 0.50 47.95 167 GLY B N 1
ATOM 3011 C CA A GLY B 1 141 ? 3.395 -22.747 4.895 0.50 45.66 167 GLY B CA 1
ATOM 3012 C CA B GLY B 1 141 ? 3.260 -22.765 5.066 0.50 45.80 167 GLY B CA 1
ATOM 3013 C C A GLY B 1 141 ? 3.928 -22.172 6.192 0.50 46.71 167 GLY B C 1
ATOM 3014 C C B GLY B 1 141 ? 3.822 -22.109 6.300 0.50 46.65 167 GLY B C 1
ATOM 3015 O O A GLY B 1 141 ? 3.970 -22.845 7.231 0.50 45.21 167 GLY B O 1
ATOM 3016 O O B GLY B 1 141 ? 3.803 -22.687 7.395 0.50 44.83 167 GLY B O 1
ATOM 3017 N N . LEU B 1 142 ? 4.349 -20.893 6.107 1.00 41.78 168 LEU B N 1
ATOM 3018 C CA . LEU B 1 142 ? 4.984 -20.091 7.151 1.00 39.81 168 LEU B CA 1
ATOM 3019 C C . LEU B 1 142 ? 4.033 -19.616 8.255 1.00 43.17 168 LEU B C 1
ATOM 3020 O O . LEU B 1 142 ? 4.515 -19.161 9.289 1.00 40.41 168 LEU B O 1
ATOM 3025 N N . ASN B 1 143 ? 2.710 -19.746 8.065 1.00 43.51 169 ASN B N 1
ATOM 3026 C CA . ASN B 1 143 ? 1.718 -19.373 9.076 1.00 44.20 169 ASN B CA 1
ATOM 3027 C C . ASN B 1 143 ? 0.884 -20.601 9.493 1.00 49.40 169 ASN B C 1
ATOM 3028 O O . ASN B 1 143 ? -0.240 -20.441 9.980 1.00 51.15 169 ASN B O 1
ATOM 3033 N N . ALA B 1 144 ? 1.442 -21.820 9.304 1.00 45.07 170 ALA B N 1
ATOM 3034 C CA . ALA B 1 144 ? 0.821 -23.089 9.707 1.00 45.84 170 ALA B CA 1
ATOM 3035 C C . ALA B 1 144 ? 0.450 -23.066 11.196 1.00 49.21 170 ALA B C 1
ATOM 3036 O O . ALA B 1 144 ? 1.248 -22.608 12.012 1.00 45.85 170 ALA B O 1
ATOM 3038 N N . THR B 1 145 ? -0.773 -23.523 11.538 1.00 47.92 171 THR B N 1
ATOM 3039 C CA . THR B 1 145 ? -1.267 -23.574 12.925 1.00 47.46 171 THR B CA 1
ATOM 3040 C C . THR B 1 145 ? -1.525 -25.031 13.324 1.00 51.53 171 THR B C 1
ATOM 3041 O O . THR B 1 145 ? -1.436 -25.922 12.478 1.00 51.45 171 THR B O 1
ATOM 3045 N N . VAL B 1 146 ? -1.853 -25.276 14.606 1.00 48.38 172 VAL B N 1
ATOM 3046 C CA . VAL B 1 146 ? -2.148 -26.620 15.117 1.00 49.30 172 VAL B CA 1
ATOM 3047 C C . VAL B 1 146 ? -3.380 -27.213 14.395 1.00 55.58 172 VAL B C 1
ATOM 3048 O O . VAL B 1 146 ? -3.492 -28.432 14.295 1.00 56.22 172 VAL B O 1
ATOM 3052 N N . ASN B 1 147 ? -4.254 -26.348 13.837 1.00 53.41 173 ASN B N 1
ATOM 3053 C CA . ASN B 1 147 ? -5.435 -26.752 13.071 1.00 55.79 173 ASN B CA 1
ATOM 3054 C C . ASN B 1 147 ? -5.023 -27.315 11.698 1.00 59.82 173 ASN B C 1
ATOM 3055 O O . ASN B 1 147 ? -5.846 -27.945 11.030 1.00 61.88 173 ASN B O 1
ATOM 3060 N N . ASP B 1 148 ? -3.749 -27.109 11.287 1.00 52.80 174 ASP B N 1
ATOM 3061 C CA . ASP B 1 148 ? -3.234 -27.644 10.026 1.00 52.40 174 ASP B CA 1
ATOM 3062 C C . ASP B 1 148 ? -2.650 -29.042 10.216 1.00 54.23 174 ASP B C 1
ATOM 3063 O O . ASP B 1 148 ? -2.257 -29.666 9.234 1.00 55.00 174 ASP B O 1
ATOM 3068 N N . ILE B 1 149 ? -2.598 -29.546 11.464 1.00 48.76 175 ILE B N 1
ATOM 3069 C CA . ILE B 1 149 ? -2.078 -30.886 11.737 1.00 48.03 175 ILE B CA 1
ATOM 3070 C C . ILE B 1 149 ? -3.075 -31.916 11.192 1.00 56.33 175 ILE B C 1
ATOM 3071 O O . ILE B 1 149 ? -4.237 -31.938 11.610 1.00 57.07 175 ILE B O 1
ATOM 3076 N N . GLU B 1 150 ? -2.623 -32.737 10.239 1.00 54.58 176 GLU B N 1
ATOM 3077 C CA . GLU B 1 150 ? -3.498 -33.763 9.683 1.00 57.72 176 GLU B CA 1
ATOM 3078 C C . GLU B 1 150 ? -3.157 -35.104 10.333 1.00 61.07 176 GLU B C 1
ATOM 3079 O O . GLU B 1 150 ? -4.069 -35.733 10.868 1.00 64.26 176 GLU B O 1
ATOM 3085 N N . GLU B 1 151 ? -1.868 -35.519 10.343 1.00 53.31 177 GLU B N 1
ATOM 3086 C CA . GLU B 1 151 ? -1.444 -36.755 11.011 1.00 52.74 177 GLU B CA 1
ATOM 3087 C C . GLU B 1 151 ? -0.718 -36.419 12.303 1.00 53.75 177 GLU B C 1
ATOM 3088 O O . GLU B 1 151 ? 0.124 -35.520 12.338 1.00 50.56 177 GLU B O 1
ATOM 3094 N N . ASN B 1 152 ? -1.060 -37.138 13.369 1.00 51.03 178 ASN B N 1
ATOM 3095 C CA . ASN B 1 152 ? -0.447 -36.989 14.688 1.00 48.38 178 ASN B CA 1
ATOM 3096 C C . ASN B 1 152 ? -0.433 -38.390 15.289 1.00 53.30 178 ASN B C 1
ATOM 3097 O O . ASN B 1 152 ? -1.295 -38.704 16.121 1.00 52.69 178 ASN B O 1
ATOM 3102 N N . PRO B 1 153 ? 0.494 -39.272 14.817 1.00 51.87 179 PRO B N 1
ATOM 3103 C CA . PRO B 1 153 ? 0.466 -40.683 15.257 1.00 52.74 179 PRO B CA 1
ATOM 3104 C C . PRO B 1 153 ? 0.663 -40.903 16.764 1.00 53.74 179 PRO B C 1
ATOM 3105 O O . PRO B 1 153 ? 0.091 -41.849 17.319 1.00 52.94 179 PRO B O 1
ATOM 3109 N N . TYR B 1 154 ? 1.442 -40.034 17.428 1.00 48.10 180 TYR B N 1
ATOM 3110 C CA . TYR B 1 154 ? 1.692 -40.155 18.867 1.00 46.75 180 TYR B CA 1
ATOM 3111 C C . TYR B 1 154 ? 0.726 -39.314 19.696 1.00 47.98 180 TYR B C 1
ATOM 3112 O O . TYR B 1 154 ? 0.857 -39.277 20.920 1.00 46.59 180 TYR B O 1
ATOM 3121 N N . ASN B 1 155 ? -0.255 -38.653 19.045 1.00 44.49 181 ASN B N 1
ATOM 3122 C CA . ASN B 1 155 ? -1.241 -37.780 19.702 1.00 43.62 181 ASN B CA 1
ATOM 3123 C C . ASN B 1 155 ? -0.541 -36.792 20.648 1.00 43.30 181 ASN B C 1
ATOM 3124 O O . ASN B 1 155 ? -0.937 -36.625 21.810 1.00 41.26 181 ASN B O 1
ATOM 3129 N N . VAL B 1 156 ? 0.537 -36.171 20.137 1.00 37.89 182 VAL B N 1
ATOM 3130 C CA . VAL B 1 156 ? 1.311 -35.192 20.889 1.00 35.47 182 VAL B CA 1
ATOM 3131 C C . VAL B 1 156 ? 0.429 -33.984 21.190 1.00 39.87 182 VAL B C 1
ATOM 3132 O O . VAL B 1 156 ? -0.491 -33.669 20.426 1.00 39.51 182 VAL B O 1
ATOM 3136 N N . GLU B 1 157 ? 0.687 -33.349 22.330 1.00 36.64 183 GLU B N 1
ATOM 3137 C CA . GLU B 1 157 ? -0.007 -32.142 22.746 1.00 36.29 183 GLU B CA 1
ATOM 3138 C C . GLU B 1 157 ? 0.935 -30.974 22.549 1.00 36.79 183 GLU B C 1
ATOM 3139 O O . GLU B 1 157 ? 1.995 -30.932 23.167 1.00 34.50 183 GLU B O 1
ATOM 3145 N N . ILE B 1 158 ? 0.569 -30.050 21.654 1.00 34.08 184 ILE B N 1
ATOM 3146 C CA . ILE B 1 158 ? 1.367 -28.853 21.396 1.00 32.46 184 ILE B CA 1
ATOM 3147 C C . ILE B 1 158 ? 1.045 -27.861 22.503 1.00 35.49 184 ILE B C 1
ATOM 3148 O O . ILE B 1 158 ? -0.118 -27.493 22.702 1.00 36.18 184 ILE B O 1
ATOM 3153 N N . VAL B 1 159 ? 2.072 -27.496 23.270 1.00 29.20 185 VAL B N 1
ATOM 3154 C CA . VAL B 1 159 ? 1.927 -26.571 24.396 1.00 27.65 185 VAL B CA 1
ATOM 3155 C C . VAL B 1 159 ? 2.530 -25.255 23.941 1.00 30.56 185 VAL B C 1
ATOM 3156 O O . VAL B 1 159 ? 3.750 -25.153 23.781 1.00 28.55 185 VAL B O 1
ATOM 3160 N N . GLU B 1 160 ? 1.670 -24.271 23.661 1.00 28.77 186 GLU B N 1
ATOM 3161 C CA . GLU B 1 160 ? 2.077 -22.966 23.130 1.00 27.89 186 GLU B CA 1
ATOM 3162 C C . GLU B 1 160 ? 2.393 -21.971 24.233 1.00 30.46 186 GLU B C 1
ATOM 3163 O O . GLU B 1 160 ? 1.536 -21.679 25.071 1.00 29.73 186 GLU B O 1
ATOM 3169 N N . LEU B 1 161 ? 3.625 -21.434 24.232 1.00 26.15 187 LEU B N 1
ATOM 3170 C CA . LEU B 1 161 ? 4.051 -20.445 25.223 1.00 25.98 187 LEU B CA 1
ATOM 3171 C C . LEU B 1 161 ? 4.824 -19.312 24.554 1.00 29.61 187 LEU B C 1
ATOM 3172 O O . LEU B 1 161 ? 5.278 -19.463 23.412 1.00 29.30 187 LEU B O 1
ATOM 3177 N N . GLU B 1 162 ? 5.028 -18.203 25.272 1.00 25.36 188 GLU B N 1
ATOM 3178 C CA . GLU B 1 162 ? 5.832 -17.100 24.744 1.00 24.95 188 GLU B CA 1
ATOM 3179 C C . GLU B 1 162 ? 7.242 -17.665 24.472 1.00 24.53 188 GLU B C 1
ATOM 3180 O O . GLU B 1 162 ? 7.727 -18.445 25.286 1.00 21.96 188 GLU B O 1
ATOM 3186 N N . ALA B 1 163 ? 7.848 -17.371 23.315 1.00 20.10 189 ALA B N 1
ATOM 3187 C CA . ALA B 1 163 ? 9.178 -17.911 22.966 1.00 18.81 189 ALA B CA 1
ATOM 3188 C C . ALA B 1 163 ? 10.209 -17.823 24.128 1.00 22.26 189 ALA B C 1
ATOM 3189 O O . ALA B 1 163 ? 10.903 -18.810 24.387 1.00 20.74 189 ALA B O 1
ATOM 3191 N N . ALA B 1 164 ? 10.253 -16.677 24.856 1.00 21.83 190 ALA B N 1
ATOM 3192 C CA . ALA B 1 164 ? 11.162 -16.461 26.000 1.00 22.21 190 ALA B CA 1
ATOM 3193 C C . ALA B 1 164 ? 10.910 -17.461 27.145 1.00 25.80 190 ALA B C 1
ATOM 3194 O O . ALA B 1 164 ? 11.817 -17.696 27.945 1.00 26.73 190 ALA B O 1
ATOM 3196 N N . GLN B 1 165 ? 9.667 -18.004 27.245 1.00 21.40 191 GLN B N 1
ATOM 3197 C CA . GLN B 1 165 ? 9.245 -18.933 28.310 1.00 21.69 191 GLN B CA 1
ATOM 3198 C C . GLN B 1 165 ? 9.551 -20.402 28.045 1.00 23.51 191 GLN B C 1
ATOM 3199 O O . GLN B 1 165 ? 9.546 -21.192 28.986 1.00 20.88 191 GLN B O 1
ATOM 3205 N N . VAL B 1 166 ? 9.687 -20.798 26.774 1.00 20.42 192 VAL B N 1
ATOM 3206 C CA . VAL B 1 166 ? 9.792 -22.213 26.352 1.00 19.02 192 VAL B CA 1
ATOM 3207 C C . VAL B 1 166 ? 10.954 -22.961 27.048 1.00 24.71 192 VAL B C 1
ATOM 3208 O O . VAL B 1 166 ? 10.773 -24.108 27.462 1.00 25.67 192 VAL B O 1
ATOM 3212 N N . ALA B 1 167 ? 12.121 -22.313 27.214 1.00 22.31 193 ALA B N 1
ATOM 3213 C CA . ALA B 1 167 ? 13.272 -22.989 27.831 1.00 23.64 193 ALA B CA 1
ATOM 3214 C C . ALA B 1 167 ? 13.063 -23.324 29.312 1.00 27.18 193 ALA B C 1
ATOM 3215 O O . ALA B 1 167 ? 13.742 -24.209 29.835 1.00 28.19 193 ALA B O 1
ATOM 3217 N N . ARG B 1 168 ? 12.118 -22.638 29.968 1.00 23.62 194 ARG B N 1
ATOM 3218 C CA . ARG B 1 168 ? 11.823 -22.822 31.402 1.00 24.05 194 ARG B CA 1
ATOM 3219 C C . ARG B 1 168 ? 10.842 -23.973 31.678 1.00 24.07 194 ARG B C 1
ATOM 3220 O O . ARG B 1 168 ? 10.541 -24.217 32.850 1.00 22.96 194 ARG B O 1
ATOM 3228 N N . VAL B 1 169 ? 10.322 -24.679 30.633 1.00 19.10 195 VAL B N 1
ATOM 3229 C CA . VAL B 1 169 ? 9.330 -25.736 30.872 1.00 19.49 195 VAL B CA 1
ATOM 3230 C C . VAL B 1 169 ? 9.892 -27.137 30.530 1.00 21.39 195 VAL B C 1
ATOM 3231 O O . VAL B 1 169 ? 9.133 -28.080 30.321 1.00 21.50 195 VAL B O 1
ATOM 3235 N N . THR B 1 170 ? 11.229 -27.284 30.591 1.00 17.44 196 THR B N 1
ATOM 3236 C CA . THR B 1 170 ? 11.925 -28.552 30.340 1.00 18.16 196 THR B CA 1
ATOM 3237 C C . THR B 1 170 ? 11.607 -29.663 31.385 1.00 21.59 196 THR B C 1
ATOM 3238 O O . THR B 1 170 ? 11.968 -30.811 31.171 1.00 20.88 196 THR B O 1
ATOM 3242 N N . GLY B 1 171 ? 10.958 -29.321 32.503 1.00 18.82 197 GLY B N 1
ATOM 3243 C CA . GLY B 1 171 ? 10.532 -30.307 33.489 1.00 18.48 197 GLY B CA 1
ATOM 3244 C C . GLY B 1 171 ? 9.030 -30.562 33.455 1.00 21.50 197 GLY B C 1
ATOM 3245 O O . GLY B 1 171 ? 8.524 -31.299 34.284 1.00 21.23 197 GLY B O 1
ATOM 3246 N N . GLU B 1 172 ? 8.313 -29.955 32.486 1.00 21.06 198 GLU B N 1
ATOM 3247 C CA . GLU B 1 172 ? 6.846 -29.999 32.350 1.00 22.86 198 GLU B CA 1
ATOM 3248 C C . GLU B 1 172 ? 6.365 -30.595 31.040 1.00 28.15 198 GLU B C 1
ATOM 3249 O O . GLU B 1 172 ? 5.174 -30.872 30.894 1.00 29.53 198 GLU B O 1
ATOM 3255 N N . THR B 1 173 ? 7.253 -30.672 30.047 1.00 24.80 199 THR B N 1
ATOM 3256 C CA . THR B 1 173 ? 6.914 -31.175 28.707 1.00 25.36 199 THR B CA 1
ATOM 3257 C C . THR B 1 173 ? 7.974 -32.169 28.284 1.00 28.43 199 THR B C 1
ATOM 3258 O O . THR B 1 173 ? 9.099 -32.097 28.778 1.00 28.24 199 THR B O 1
ATOM 3262 N N . ALA B 1 174 ? 7.620 -33.122 27.401 1.00 26.20 200 ALA B N 1
ATOM 3263 C CA . ALA B 1 174 ? 8.555 -34.163 26.957 1.00 25.17 200 ALA B CA 1
ATOM 3264 C C . ALA B 1 174 ? 9.714 -33.563 26.162 1.00 25.14 200 ALA B C 1
ATOM 3265 O O . ALA B 1 174 ? 10.848 -33.994 26.322 1.00 23.83 200 ALA B O 1
ATOM 3267 N N . TYR B 1 175 ? 9.422 -32.579 25.298 1.00 22.45 201 TYR B N 1
ATOM 3268 C CA . TYR B 1 175 ? 10.412 -31.916 24.454 1.00 21.20 201 TYR B CA 1
ATOM 3269 C C . TYR B 1 175 ? 10.074 -30.452 24.336 1.00 24.42 201 TYR B C 1
ATOM 3270 O O . TYR B 1 175 ? 8.916 -30.068 24.526 1.00 23.51 201 TYR B O 1
ATOM 3279 N N . VAL B 1 176 ? 11.082 -29.632 24.040 1.00 18.94 202 VAL B N 1
ATOM 3280 C CA . VAL B 1 176 ? 10.880 -28.178 23.872 1.00 17.90 202 VAL B CA 1
ATOM 3281 C C . VAL B 1 176 ? 11.486 -27.739 22.526 1.00 22.83 202 VAL B C 1
ATOM 3282 O O . VAL B 1 176 ? 12.518 -28.271 22.119 1.00 23.84 202 VAL B O 1
ATOM 3286 N N . VAL B 1 177 ? 10.835 -26.782 21.829 1.00 19.72 203 VAL B N 1
ATOM 3287 C CA . VAL B 1 177 ? 11.326 -26.301 20.537 1.00 19.72 203 VAL B CA 1
ATOM 3288 C C . VAL B 1 177 ? 11.725 -24.855 20.755 1.00 23.29 203 VAL B C 1
ATOM 3289 O O . VAL B 1 177 ? 10.877 -24.017 21.054 1.00 21.78 203 VAL B O 1
ATOM 3293 N N . LEU B 1 178 ? 13.033 -24.579 20.647 1.00 20.76 204 LEU B N 1
ATOM 3294 C CA . LEU B 1 178 ? 13.611 -23.300 21.001 1.00 19.90 204 LEU B CA 1
ATOM 3295 C C . LEU B 1 178 ? 14.230 -22.497 19.871 1.00 22.79 204 LEU B C 1
ATOM 3296 O O . LEU B 1 178 ? 14.973 -23.037 19.034 1.00 21.92 204 LEU B O 1
ATOM 3301 N N . ASN B 1 179 ? 14.014 -21.162 19.940 1.00 20.23 205 ASN B N 1
ATOM 3302 C CA . ASN B 1 179 ? 14.703 -20.228 19.056 1.00 20.20 205 ASN B CA 1
ATOM 3303 C C . ASN B 1 179 ? 16.147 -20.203 19.505 1.00 23.63 205 ASN B C 1
ATOM 3304 O O . ASN B 1 179 ? 16.392 -20.246 20.715 1.00 21.45 205 ASN B O 1
ATOM 3309 N N . GLY B 1 180 ? 17.084 -20.174 18.559 1.00 20.40 206 GLY B N 1
ATOM 3310 C CA . GLY B 1 180 ? 18.504 -20.121 18.903 1.00 20.32 206 GLY B CA 1
ATOM 3311 C C . GLY B 1 180 ? 18.897 -19.108 19.974 1.00 21.76 206 GLY B C 1
ATOM 3312 O O . GLY B 1 180 ? 19.640 -19.436 20.904 1.00 20.00 206 GLY B O 1
ATOM 3313 N N . ASN B 1 181 ? 18.421 -17.855 19.853 1.00 18.43 207 ASN B N 1
ATOM 3314 C CA . ASN B 1 181 ? 18.769 -16.807 20.802 1.00 18.19 207 ASN B CA 1
ATOM 3315 C C . ASN B 1 181 ? 18.346 -17.181 22.233 1.00 20.39 207 ASN B C 1
ATOM 3316 O O . ASN B 1 181 ? 19.108 -16.911 23.174 1.00 19.30 207 ASN B O 1
ATOM 3321 N N . TYR B 1 182 ? 17.144 -17.809 22.403 1.00 17.39 208 TYR B N 1
ATOM 3322 C CA . TYR B 1 182 ? 16.683 -18.197 23.738 1.00 16.18 208 TYR B CA 1
ATOM 3323 C C . TYR B 1 182 ? 17.380 -19.456 24.234 1.00 20.74 208 TYR B C 1
ATOM 3324 O O . TYR B 1 182 ? 17.622 -19.546 25.453 1.00 19.92 208 TYR B O 1
ATOM 3333 N N . ALA B 1 183 ? 17.756 -20.385 23.329 1.00 20.13 209 ALA B N 1
ATOM 3334 C CA . ALA B 1 183 ? 18.527 -21.586 23.697 1.00 20.09 209 ALA B CA 1
ATOM 3335 C C . ALA B 1 183 ? 19.889 -21.105 24.266 1.00 22.26 209 ALA B C 1
ATOM 3336 O O . ALA B 1 183 ? 20.237 -21.472 25.394 1.00 18.98 209 ALA B O 1
ATOM 3338 N N . LEU B 1 184 ? 20.576 -20.184 23.555 1.00 20.03 210 LEU B N 1
ATOM 3339 C CA . LEU B 1 184 ? 21.870 -19.609 23.995 1.00 20.85 210 LEU B CA 1
ATOM 3340 C C . LEU B 1 184 ? 21.728 -18.884 25.330 1.00 25.21 210 LEU B C 1
ATOM 3341 O O . LEU B 1 184 ? 22.546 -19.081 26.241 1.00 24.40 210 LEU B O 1
ATOM 3346 N N . GLU B 1 185 ? 20.665 -18.064 25.465 1.00 20.44 211 GLU B N 1
ATOM 3347 C CA . GLU B 1 185 ? 20.386 -17.324 26.698 1.00 20.07 211 GLU B CA 1
ATOM 3348 C C . GLU B 1 185 ? 20.186 -18.261 27.894 1.00 24.33 211 GLU B C 1
ATOM 3349 O O . GLU B 1 185 ? 20.600 -17.927 29.008 1.00 24.30 211 GLU B O 1
ATOM 3355 N N . ALA B 1 186 ? 19.572 -19.440 27.659 1.00 21.41 212 ALA B N 1
ATOM 3356 C CA . ALA B 1 186 ? 19.302 -20.454 28.680 1.00 20.78 212 ALA B CA 1
ATOM 3357 C C . ALA B 1 186 ? 20.469 -21.430 28.856 1.00 24.21 212 ALA B C 1
ATOM 3358 O O . ALA B 1 186 ? 20.335 -22.390 29.613 1.00 22.35 212 ALA B O 1
ATOM 3360 N N . GLY B 1 187 ? 21.578 -21.207 28.137 1.00 21.20 213 GLY B N 1
ATOM 3361 C CA . GLY 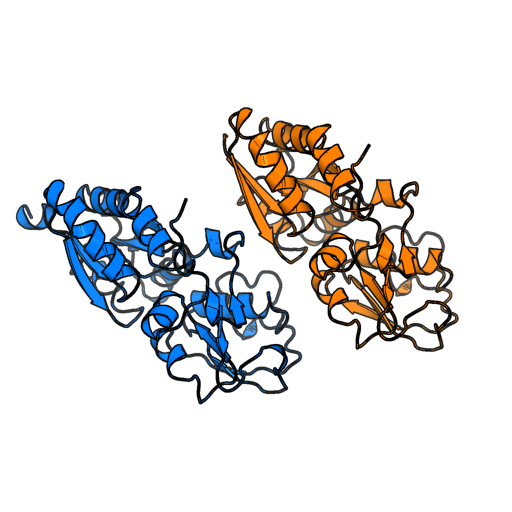B 1 187 ? 22.779 -22.037 28.232 1.00 21.42 213 GLY B CA 1
ATOM 3362 C C . GLY B 1 187 ? 22.781 -23.322 27.426 1.00 23.21 213 GLY B C 1
ATOM 3363 O O . GLY B 1 187 ? 23.599 -24.217 27.681 1.00 22.83 213 GLY B O 1
ATOM 3364 N N . TYR B 1 188 ? 21.836 -23.428 26.473 1.00 19.78 214 TYR B N 1
ATOM 3365 C CA . TYR B 1 188 ? 21.702 -24.544 25.529 1.00 21.00 214 TYR B CA 1
ATOM 3366 C C . TYR B 1 188 ? 22.395 -24.168 24.230 1.00 28.28 214 TYR B C 1
ATOM 3367 O O . TYR B 1 188 ? 22.472 -22.982 23.892 1.00 26.74 214 TYR B O 1
ATOM 3376 N N . SER B 1 189 ? 22.914 -25.169 23.511 1.00 26.97 215 SER B N 1
ATOM 3377 C CA . SER B 1 189 ? 23.563 -24.960 22.221 1.00 28.60 215 SER B CA 1
ATOM 3378 C C . SER B 1 189 ? 23.052 -26.024 21.302 1.00 32.81 215 SER B C 1
ATOM 3379 O O . SER B 1 189 ? 22.971 -27.204 21.650 1.00 31.44 215 SER B O 1
ATOM 3382 N N . VAL B 1 190 ? 22.686 -25.598 20.136 1.00 30.81 216 VAL B N 1
ATOM 3383 C CA . VAL B 1 190 ? 22.081 -26.459 19.164 1.00 31.15 216 VAL B CA 1
ATOM 3384 C C . VAL B 1 190 ? 22.970 -27.692 18.829 1.00 36.32 216 VAL B C 1
ATOM 3385 O O . VAL B 1 190 ? 22.453 -28.806 18.845 1.00 35.63 216 VAL B O 1
ATOM 3389 N N . ALA B 1 191 ? 24.294 -27.503 18.658 1.00 35.68 217 ALA B N 1
ATOM 3390 C CA . ALA B 1 191 ? 25.217 -28.576 18.286 1.00 38.45 217 ALA B CA 1
ATOM 3391 C C . ALA B 1 191 ? 25.379 -29.631 19.371 1.00 45.67 217 ALA B C 1
ATOM 3392 O O . ALA B 1 191 ? 25.539 -30.813 19.042 1.00 48.13 217 ALA B O 1
ATOM 3394 N N . LYS B 1 192 ? 25.352 -29.211 20.659 1.00 40.82 218 LYS B N 1
ATOM 3395 C CA . LYS B 1 192 ? 25.562 -30.113 21.774 1.00 41.05 218 LYS B CA 1
ATOM 3396 C C . LYS B 1 192 ? 24.277 -30.648 22.400 1.00 41.05 218 LYS B C 1
ATOM 3397 O O . LYS B 1 192 ? 24.270 -31.795 22.845 1.00 43.57 218 LYS B O 1
ATOM 3403 N N . ASP B 1 193 ? 23.220 -29.850 22.469 1.00 31.90 219 ASP B N 1
ATOM 3404 C CA . ASP B 1 193 ? 22.012 -30.263 23.185 1.00 28.85 219 ASP B CA 1
ATOM 3405 C C . ASP B 1 193 ? 20.833 -30.684 22.315 1.00 30.10 219 ASP B C 1
ATOM 3406 O O . ASP B 1 193 ? 20.013 -31.464 22.803 1.00 28.81 219 ASP B O 1
ATOM 3411 N N . ALA B 1 194 ? 20.672 -30.113 21.096 1.00 27.70 220 ALA B N 1
ATOM 3412 C CA . ALA B 1 194 ? 19.475 -30.389 20.303 1.00 27.50 220 ALA B CA 1
ATOM 3413 C C . ALA B 1 194 ? 19.396 -31.845 19.848 1.00 30.70 220 ALA B C 1
ATOM 3414 O O . ALA B 1 194 ? 20.409 -32.442 19.493 1.00 32.32 220 ALA B O 1
ATOM 3416 N N . LEU B 1 195 ? 18.182 -32.402 19.860 1.00 26.01 221 LEU B N 1
ATOM 3417 C CA . LEU B 1 195 ? 17.889 -33.760 19.381 1.00 26.07 221 LEU B CA 1
ATOM 3418 C C . LEU B 1 195 ? 17.756 -33.747 17.862 1.00 31.86 221 LEU B C 1
ATOM 3419 O O . LEU B 1 195 ? 18.092 -34.712 17.172 1.00 30.81 221 LEU B O 1
ATOM 3424 N N . ALA B 1 196 ? 17.229 -32.646 17.340 1.00 28.17 222 ALA B N 1
ATOM 3425 C CA . ALA B 1 196 ? 17.044 -32.428 15.907 1.00 27.98 222 ALA B CA 1
ATOM 3426 C C . ALA B 1 196 ? 17.039 -30.938 15.668 1.00 30.93 222 ALA B C 1
ATOM 3427 O O . ALA B 1 196 ? 16.548 -30.205 16.514 1.00 29.38 222 ALA B O 1
ATOM 3429 N N . TYR B 1 197 ? 17.577 -30.481 14.532 1.00 29.59 223 TYR B N 1
ATOM 3430 C CA . TYR B 1 197 ? 17.587 -29.053 14.240 1.00 27.91 223 TYR B CA 1
ATOM 3431 C C . TYR B 1 197 ? 17.643 -28.789 12.736 1.00 29.14 223 TYR B C 1
ATOM 3432 O O . TYR B 1 197 ? 17.952 -29.690 11.944 1.00 28.91 223 TYR B O 1
ATOM 3441 N N . GLU B 1 198 ? 17.283 -27.550 12.342 1.00 25.67 224 GLU B N 1
ATOM 3442 C CA . GLU B 1 198 ? 17.299 -27.149 10.937 1.00 24.34 224 GLU B CA 1
ATOM 3443 C C . GLU B 1 198 ? 18.733 -27.172 10.445 1.00 29.27 224 GLU B C 1
ATOM 3444 O O . GLU B 1 198 ? 19.658 -26.777 11.177 1.00 27.70 224 GLU B O 1
ATOM 3450 N N . LYS B 1 199 ? 18.915 -27.628 9.201 1.00 27.44 225 LYS B N 1
ATOM 3451 C CA . LYS B 1 199 ? 20.227 -27.722 8.576 1.00 29.03 225 LYS B CA 1
ATOM 3452 C C . LYS B 1 199 ? 20.697 -26.377 8.093 1.00 33.26 225 LYS B C 1
ATOM 3453 O O . LYS B 1 199 ? 19.885 -25.551 7.660 1.00 34.29 225 LYS B O 1
ATOM 3459 N N . SER B 1 200 ? 22.016 -26.165 8.143 1.00 31.01 226 SER B N 1
ATOM 3460 C CA . SER B 1 200 ? 22.662 -24.920 7.748 1.00 30.65 226 SER B CA 1
ATOM 3461 C C . SER B 1 200 ? 22.522 -24.616 6.242 1.00 32.24 226 SER B C 1
ATOM 3462 O O . SER B 1 200 ? 22.738 -23.477 5.846 1.00 31.25 226 SER B O 1
ATOM 3465 N N . ASP B 1 201 ? 22.173 -25.624 5.410 1.00 28.92 227 ASP B N 1
ATOM 3466 C CA . ASP B 1 201 ? 22.035 -25.438 3.963 1.00 29.41 227 ASP B CA 1
ATOM 3467 C C . ASP B 1 201 ? 20.581 -25.535 3.514 1.00 30.11 227 ASP B C 1
ATOM 3468 O O . ASP B 1 201 ? 20.327 -25.585 2.323 1.00 28.77 227 ASP B O 1
ATOM 3473 N N . SER B 1 202 ? 19.635 -25.537 4.455 1.00 27.18 228 SER B N 1
ATOM 3474 C CA . SER B 1 202 ? 18.227 -25.678 4.114 1.00 26.70 228 SER B CA 1
ATOM 3475 C C . SER B 1 202 ? 17.579 -24.340 3.771 1.00 28.38 228 SER B C 1
ATOM 3476 O O . SER B 1 202 ? 18.153 -23.268 4.036 1.00 26.90 228 SER B O 1
ATOM 3479 N N . GLU B 1 203 ? 16.338 -24.406 3.245 1.00 25.47 229 GLU B N 1
ATOM 3480 C CA . GLU B 1 203 ? 15.534 -23.215 2.967 1.00 24.70 229 GLU B CA 1
ATOM 3481 C C . GLU B 1 203 ? 15.331 -22.393 4.269 1.00 26.60 229 GLU B C 1
ATOM 3482 O O . GLU B 1 203 ? 15.282 -21.166 4.204 1.00 26.25 229 GLU B O 1
ATOM 3488 N N . ALA B 1 204 ? 15.274 -23.056 5.444 1.00 24.95 230 ALA B N 1
ATOM 3489 C CA . ALA B 1 204 ? 15.111 -22.377 6.752 1.00 24.14 230 ALA B CA 1
ATOM 3490 C C . ALA B 1 204 ? 16.202 -21.319 7.000 1.00 29.18 230 ALA B C 1
ATOM 3491 O O . ALA B 1 204 ? 15.886 -20.240 7.510 1.00 28.22 230 ALA B O 1
ATOM 3493 N N . ALA B 1 205 ? 17.459 -21.594 6.555 1.00 28.90 231 ALA B N 1
ATOM 3494 C CA . ALA B 1 205 ? 18.613 -20.678 6.633 1.00 29.15 231 ALA B CA 1
ATOM 3495 C C . ALA B 1 205 ? 18.368 -19.374 5.875 1.00 33.95 231 ALA B C 1
ATOM 3496 O O . ALA B 1 205 ? 18.893 -18.334 6.269 1.00 34.96 231 ALA B O 1
ATOM 3498 N N . LYS B 1 206 ? 17.557 -19.415 4.803 1.00 29.72 232 LYS B N 1
ATOM 3499 C CA . LYS B 1 206 ? 17.194 -18.230 4.047 1.00 28.73 232 LYS B CA 1
ATOM 3500 C C . LYS B 1 206 ? 15.977 -17.581 4.660 1.00 31.82 232 LYS B C 1
ATOM 3501 O O . LYS B 1 206 ? 15.988 -16.383 4.946 1.00 32.30 232 LYS B O 1
ATOM 3507 N N . THR B 1 207 ? 14.906 -18.370 4.823 1.00 27.83 233 THR B N 1
ATOM 3508 C CA . THR B 1 207 ? 13.619 -17.915 5.340 1.00 26.76 233 THR B CA 1
ATOM 3509 C C . THR B 1 207 ? 13.767 -17.199 6.699 1.00 26.11 233 THR B C 1
ATOM 3510 O O . THR B 1 207 ? 13.184 -16.132 6.867 1.00 23.20 233 THR B O 1
ATOM 3514 N N . TYR B 1 208 ? 14.551 -17.753 7.634 1.00 21.17 234 TYR B N 1
ATOM 3515 C CA . TYR B 1 208 ? 14.601 -17.195 8.972 1.00 19.13 234 TYR B CA 1
ATOM 3516 C C . TYR B 1 208 ? 15.875 -16.412 9.307 1.00 22.21 234 TYR B C 1
ATOM 3517 O O . TYR B 1 208 ? 16.252 -16.322 10.470 1.00 21.21 234 TYR B O 1
ATOM 3526 N N . VAL B 1 209 ? 16.484 -15.770 8.315 1.00 20.61 235 VAL B N 1
ATOM 3527 C CA . VAL B 1 209 ? 17.653 -14.922 8.541 1.00 19.58 235 VAL B CA 1
ATOM 3528 C C . VAL B 1 209 ? 17.229 -13.718 9.401 1.00 21.40 235 VAL B C 1
ATOM 3529 O O . VAL B 1 209 ? 16.131 -13.198 9.206 1.00 19.91 235 VAL B O 1
ATOM 3533 N N . ASN B 1 210 ? 18.047 -13.367 10.413 1.00 18.82 236 ASN B N 1
ATOM 3534 C CA . ASN B 1 210 ? 17.788 -12.265 11.322 1.00 17.57 236 ASN B CA 1
ATOM 3535 C C . ASN B 1 210 ? 18.243 -10.979 10.677 1.00 22.28 236 ASN B C 1
ATOM 3536 O O . ASN B 1 210 ? 19.258 -10.941 9.972 1.00 22.76 236 ASN B O 1
ATOM 3541 N N . ILE B 1 211 ? 17.473 -9.921 10.917 1.00 18.60 237 ILE B N 1
ATOM 3542 C CA . ILE B 1 211 ? 17.642 -8.651 10.202 1.00 17.52 237 ILE B CA 1
ATOM 3543 C C . ILE B 1 211 ? 17.834 -7.431 11.111 1.00 21.46 237 ILE B C 1
ATOM 3544 O O . ILE B 1 211 ? 17.615 -7.485 12.320 1.00 20.73 237 ILE B O 1
ATOM 3549 N N . ILE B 1 212 ? 18.148 -6.319 10.459 1.00 19.61 238 ILE B N 1
ATOM 3550 C CA . ILE B 1 212 ? 18.133 -4.970 11.000 1.00 19.58 238 ILE B CA 1
ATOM 3551 C C . ILE B 1 212 ? 16.825 -4.415 10.504 1.00 23.38 238 ILE B C 1
ATOM 3552 O O . ILE B 1 212 ? 16.639 -4.345 9.280 1.00 22.18 238 ILE B O 1
ATOM 3557 N N . ALA B 1 213 ? 15.891 -4.109 11.412 1.00 20.56 239 ALA B N 1
ATOM 3558 C CA . ALA B 1 213 ? 14.618 -3.525 10.993 1.00 20.52 239 ALA B CA 1
ATOM 3559 C C . ALA B 1 213 ? 14.535 -2.070 11.407 1.00 21.99 239 ALA B C 1
ATOM 3560 O O . ALA B 1 213 ? 14.986 -1.688 12.491 1.00 23.03 239 ALA B O 1
ATOM 3562 N N . VAL B 1 214 ? 13.948 -1.266 10.540 1.00 17.20 240 VAL B N 1
ATOM 3563 C CA . VAL B 1 214 ? 13.769 0.179 10.756 1.00 19.07 240 VAL B CA 1
ATOM 3564 C C . VAL B 1 214 ? 12.385 0.575 10.294 1.00 22.27 240 VAL B C 1
ATOM 3565 O O . VAL B 1 214 ? 11.720 -0.213 9.615 1.00 20.69 240 VAL B O 1
ATOM 3569 N N . LYS B 1 215 ? 11.990 1.833 10.558 1.00 20.23 241 LYS B N 1
ATOM 3570 C CA . LYS B 1 215 ? 10.728 2.357 10.026 1.00 20.01 241 LYS B CA 1
ATOM 3571 C C . LYS B 1 215 ? 10.860 2.527 8.524 1.00 25.95 241 LYS B C 1
ATOM 3572 O O . LYS B 1 215 ? 11.958 2.837 8.038 1.00 25.40 241 LYS B O 1
ATOM 3578 N N . GLU B 1 216 ? 9.767 2.320 7.770 1.00 23.07 242 GLU B N 1
ATOM 3579 C CA . GLU B 1 216 ? 9.824 2.491 6.311 1.00 21.51 242 GLU B CA 1
ATOM 3580 C C . GLU B 1 216 ? 10.243 3.930 5.972 1.00 27.26 242 GLU B C 1
ATOM 3581 O O . GLU B 1 216 ? 9.741 4.888 6.579 1.00 27.15 242 GLU B O 1
ATOM 3587 N N . GLY B 1 217 ? 11.182 4.051 5.039 1.00 27.54 243 GLY B N 1
ATOM 3588 C CA . GLY B 1 217 ? 11.725 5.345 4.648 1.00 30.68 243 GLY B CA 1
ATOM 3589 C C . GLY B 1 217 ? 13.066 5.626 5.292 1.00 34.97 243 GLY B C 1
ATOM 3590 O O . GLY B 1 217 ? 13.699 6.620 4.942 1.00 36.18 243 GLY B O 1
ATOM 3591 N N . ASN B 1 218 ? 13.525 4.752 6.229 1.00 30.77 244 ASN B N 1
ATOM 3592 C CA . ASN B 1 218 ? 14.808 4.909 6.926 1.00 30.86 244 ASN B CA 1
ATOM 3593 C C . ASN B 1 218 ? 15.857 3.870 6.528 1.00 32.23 244 ASN B C 1
ATOM 3594 O O . ASN B 1 218 ? 16.989 3.965 7.009 1.00 33.06 244 ASN B O 1
ATOM 3599 N N . GLU B 1 219 ? 15.510 2.903 5.648 1.00 28.35 245 GLU B N 1
ATOM 3600 C CA . GLU B 1 219 ? 16.403 1.806 5.234 1.00 27.15 245 GLU B CA 1
ATOM 3601 C C . GLU B 1 219 ? 17.703 2.291 4.553 1.00 31.54 245 GLU B C 1
ATOM 3602 O O . GLU B 1 219 ? 18.709 1.585 4.651 1.00 29.87 245 GLU B O 1
ATOM 3608 N N . LYS B 1 220 ? 17.701 3.488 3.905 1.00 29.23 246 LYS B N 1
ATOM 3609 C CA . LYS B 1 220 ? 18.906 4.015 3.252 1.00 29.97 246 LYS B CA 1
ATOM 3610 C C . LYS B 1 220 ? 19.576 5.157 4.043 1.00 36.76 246 LYS B C 1
ATOM 3611 O O . LYS B 1 220 ? 20.526 5.753 3.531 1.00 37.51 246 LYS B O 1
ATOM 3617 N N . GLU B 1 221 ? 19.166 5.410 5.316 1.00 34.65 247 GLU B N 1
ATOM 3618 C CA . GLU B 1 221 ? 19.863 6.406 6.159 1.00 36.74 247 GLU B CA 1
ATOM 3619 C C . GLU B 1 221 ? 21.334 6.036 6.222 1.00 40.23 247 GLU B C 1
ATOM 3620 O O . GLU B 1 221 ? 21.645 4.835 6.366 1.00 38.07 247 GLU B O 1
ATOM 3626 N N . GLU B 1 222 ? 22.233 7.038 6.117 1.00 38.95 248 GLU B N 1
ATOM 3627 C CA A GLU B 1 222 ? 23.684 6.823 6.154 0.50 39.93 248 GLU B CA 1
ATOM 3628 C CA B GLU B 1 222 ? 23.673 6.776 6.128 0.50 40.02 248 GLU B CA 1
ATOM 3629 C C . GLU B 1 222 ? 24.098 5.941 7.345 1.00 42.06 248 GLU B C 1
ATOM 3630 O O . GLU B 1 222 ? 24.824 4.960 7.175 1.00 40.99 248 GLU B O 1
ATOM 3641 N N . LYS B 1 223 ? 23.613 6.275 8.546 1.00 39.68 249 LYS B N 1
ATOM 3642 C CA . LYS B 1 223 ? 23.972 5.541 9.762 1.00 38.91 249 LYS B CA 1
ATOM 3643 C C . LYS B 1 223 ? 23.443 4.099 9.772 1.00 38.08 249 LYS B C 1
ATOM 3644 O O . LYS B 1 223 ? 24.114 3.224 10.321 1.00 37.70 249 LYS B O 1
ATOM 3650 N N . ILE B 1 224 ? 22.260 3.854 9.169 1.00 31.24 250 ILE B N 1
ATOM 3651 C CA . ILE B 1 224 ? 21.688 2.506 9.049 1.00 28.37 250 ILE B CA 1
ATOM 3652 C C . ILE B 1 224 ? 22.540 1.700 8.072 1.00 31.89 250 ILE B C 1
ATOM 3653 O O . ILE B 1 224 ? 22.880 0.541 8.358 1.00 29.57 250 ILE B O 1
ATOM 3658 N N . GLN B 1 225 ? 22.905 2.310 6.935 1.00 32.37 251 GLN B N 1
ATOM 3659 C CA . GLN B 1 225 ? 23.758 1.644 5.956 1.00 32.12 251 GLN B CA 1
ATOM 3660 C C . GLN B 1 225 ? 25.100 1.276 6.609 1.00 37.13 251 GLN B C 1
ATOM 3661 O O . GLN B 1 225 ? 25.566 0.149 6.428 1.00 36.46 251 GLN B O 1
ATOM 3667 N N . ALA B 1 226 ? 25.661 2.190 7.440 1.00 35.42 252 ALA B N 1
ATOM 3668 C CA . ALA B 1 226 ? 26.922 1.978 8.155 1.00 36.10 252 ALA B CA 1
ATOM 3669 C C . ALA B 1 226 ? 26.799 0.818 9.134 1.00 36.08 252 ALA B C 1
ATOM 3670 O O . ALA B 1 226 ? 27.678 -0.049 9.157 1.00 34.81 252 ALA B O 1
ATOM 3672 N N . LEU B 1 227 ? 25.676 0.766 9.892 1.00 31.08 253 LEU B N 1
ATOM 3673 C CA . LEU B 1 227 ? 25.404 -0.325 10.823 1.00 29.58 253 LEU B CA 1
ATOM 3674 C C . LEU B 1 227 ? 25.329 -1.666 10.081 1.00 32.04 253 LEU B C 1
ATOM 3675 O O . LEU B 1 227 ? 25.978 -2.627 10.494 1.00 29.99 253 LEU B O 1
ATOM 3680 N N . VAL B 1 228 ? 24.539 -1.728 8.988 1.00 29.98 254 VAL B N 1
ATOM 3681 C CA . VAL B 1 228 ? 24.346 -2.959 8.209 1.00 28.35 254 VAL B CA 1
ATOM 3682 C C . VAL B 1 228 ? 25.696 -3.418 7.608 1.00 32.99 254 VAL B C 1
ATOM 3683 O O . VAL B 1 228 ? 26.068 -4.591 7.770 1.00 31.37 254 VAL B O 1
ATOM 3687 N N . LYS B 1 229 ? 26.465 -2.482 7.023 1.00 32.76 255 LYS B N 1
ATOM 3688 C CA . LYS B 1 229 ? 27.779 -2.806 6.451 1.00 34.56 255 LYS B CA 1
ATOM 3689 C C . LYS B 1 229 ? 28.711 -3.398 7.503 1.00 37.08 255 LYS B C 1
ATOM 3690 O O . LYS B 1 229 ? 29.331 -4.420 7.223 1.00 36.84 255 LYS B O 1
ATOM 3696 N N . ALA B 1 230 ? 28.731 -2.828 8.738 1.00 33.72 256 ALA B N 1
ATOM 3697 C CA . ALA B 1 230 ? 29.562 -3.336 9.831 1.00 34.33 256 ALA B CA 1
ATOM 3698 C C . ALA B 1 230 ? 29.189 -4.779 10.201 1.00 35.59 256 ALA B C 1
ATOM 3699 O O . ALA B 1 230 ? 30.072 -5.629 10.334 1.00 35.32 256 ALA B O 1
ATOM 3701 N N . LEU B 1 231 ? 27.875 -5.060 10.324 1.00 29.62 257 LEU B N 1
ATOM 3702 C CA . LEU B 1 231 ? 27.352 -6.365 10.702 1.00 27.74 257 LEU B CA 1
ATOM 3703 C C . LEU B 1 231 ? 27.551 -7.431 9.624 1.00 31.35 257 LEU B C 1
ATOM 3704 O O . LEU B 1 231 ? 27.596 -8.617 9.956 1.00 31.29 257 LEU B O 1
ATOM 3709 N N . LYS B 1 232 ? 27.722 -7.016 8.364 1.00 29.38 258 LYS B N 1
ATOM 3710 C CA . LYS B 1 232 ? 27.964 -7.910 7.227 1.00 29.70 258 LYS B CA 1
ATOM 3711 C C . LYS B 1 232 ? 29.457 -7.966 6.850 1.00 37.68 258 LYS B C 1
ATOM 3712 O O . LYS B 1 232 ? 29.817 -8.629 5.870 1.00 38.51 258 LYS B O 1
ATOM 3718 N N . SER B 1 233 ? 30.325 -7.294 7.636 1.00 36.75 259 SER B N 1
ATOM 3719 C CA . SER B 1 233 ? 31.770 -7.254 7.356 1.00 40.38 259 SER B CA 1
ATOM 3720 C C . SER B 1 233 ? 32.438 -8.586 7.692 1.00 47.10 259 SER B C 1
ATOM 3721 O O . SER B 1 233 ? 31.881 -9.378 8.454 1.00 45.75 259 SER B O 1
ATOM 3724 N N . ASP B 1 234 ? 33.637 -8.826 7.139 1.00 46.70 260 ASP B N 1
ATOM 3725 C CA . ASP B 1 234 ? 34.400 -10.043 7.415 1.00 47.84 260 ASP B CA 1
ATOM 3726 C C . ASP B 1 234 ? 34.731 -10.167 8.917 1.00 51.22 260 ASP B C 1
ATOM 3727 O O . ASP B 1 234 ? 34.741 -11.285 9.431 1.00 50.58 260 ASP B O 1
ATOM 3732 N N . GLU B 1 235 ? 34.964 -9.028 9.621 1.00 49.01 261 GLU B N 1
ATOM 3733 C CA . GLU B 1 235 ? 35.255 -9.040 11.062 1.00 48.84 261 GLU B CA 1
ATOM 3734 C C . GLU B 1 235 ? 34.070 -9.554 11.868 1.00 49.14 261 GLU B C 1
ATOM 3735 O O . GLU B 1 235 ? 34.270 -10.371 12.763 1.00 48.12 261 GLU B O 1
ATOM 3741 N N . ILE B 1 236 ? 32.841 -9.129 11.537 1.00 42.98 262 ILE B N 1
ATOM 3742 C CA . ILE B 1 236 ? 31.668 -9.597 12.286 1.00 39.21 262 ILE B CA 1
ATOM 3743 C C . ILE B 1 236 ? 31.342 -11.055 11.903 1.00 43.24 262 ILE B C 1
ATOM 3744 O O . ILE B 1 236 ? 31.070 -11.867 12.792 1.00 42.93 262 ILE B O 1
ATOM 3749 N N . LYS B 1 237 ? 31.471 -11.406 10.612 1.00 40.82 263 LYS B N 1
ATOM 3750 C CA . LYS B 1 237 ? 31.199 -12.767 10.139 1.00 40.46 263 LYS B CA 1
ATOM 3751 C C . LYS B 1 237 ? 32.158 -13.770 10.797 1.00 46.76 263 LYS B C 1
ATOM 3752 O O . LYS B 1 237 ? 31.715 -14.840 11.221 1.00 45.99 263 LYS B O 1
ATOM 3758 N N . GLU B 1 238 ? 33.450 -13.401 10.938 1.00 45.51 264 GLU B N 1
ATOM 3759 C CA . GLU B 1 238 ? 34.453 -14.244 11.591 1.00 47.32 264 GLU B CA 1
ATOM 3760 C C . GLU B 1 238 ? 34.174 -14.339 13.098 1.00 48.57 264 GLU B C 1
ATOM 3761 O O . GLU B 1 238 ? 34.337 -15.418 13.669 1.00 47.70 264 GLU B O 1
ATOM 3767 N N . TYR B 1 239 ? 33.762 -13.224 13.739 1.00 44.18 265 TYR B N 1
ATOM 3768 C CA . TYR B 1 239 ? 33.409 -13.230 15.162 1.00 42.41 265 TYR B CA 1
ATOM 3769 C C . TYR B 1 239 ? 32.262 -14.214 15.398 1.00 44.61 265 TYR B C 1
ATOM 3770 O O . TYR B 1 239 ? 32.325 -15.003 16.339 1.00 43.74 265 TYR B O 1
ATOM 3779 N N . ILE B 1 240 ? 31.224 -14.175 14.537 1.00 39.19 266 ILE B N 1
ATOM 3780 C CA . ILE B 1 240 ? 30.063 -15.066 14.678 1.00 36.64 266 ILE B CA 1
ATOM 3781 C C . ILE B 1 240 ? 30.511 -16.552 14.580 1.00 42.48 266 ILE B C 1
ATOM 3782 O O . ILE B 1 240 ? 30.172 -17.353 15.447 1.00 40.19 266 ILE B O 1
ATOM 3787 N N . GLU B 1 241 ? 31.297 -16.888 13.542 1.00 42.91 267 GLU B N 1
ATOM 3788 C CA . GLU B 1 241 ? 31.789 -18.244 13.269 1.00 44.13 267 GLU B CA 1
ATOM 3789 C C . GLU B 1 241 ? 32.656 -18.804 14.396 1.00 49.61 267 GLU B C 1
ATOM 3790 O O . GLU B 1 241 ? 32.502 -19.972 14.761 1.00 49.50 267 GLU B O 1
ATOM 3796 N N . LYS B 1 242 ? 33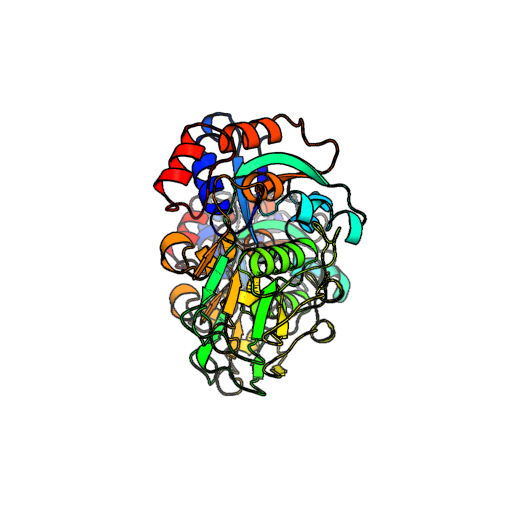.567 -17.979 14.933 1.00 48.31 268 LYS B N 1
ATOM 3797 C CA . LYS B 1 242 ? 34.512 -18.357 15.992 1.00 49.41 268 LYS B CA 1
ATOM 3798 C C . LYS B 1 242 ? 33.866 -18.434 17.392 1.00 49.25 268 LYS B C 1
ATOM 3799 O O . LYS B 1 242 ? 34.398 -19.116 18.271 1.00 49.08 268 LYS B O 1
ATOM 3805 N N . THR B 1 243 ? 32.733 -17.750 17.601 1.00 41.92 269 THR B N 1
ATOM 3806 C CA . THR B 1 243 ? 32.121 -17.664 18.917 1.00 39.26 269 THR B CA 1
ATOM 3807 C C . THR B 1 243 ? 30.970 -18.635 19.166 1.00 40.11 269 THR B C 1
ATOM 3808 O O . THR B 1 243 ? 30.843 -19.104 20.299 1.00 38.41 269 THR B O 1
ATOM 3812 N N . TYR B 1 244 ? 30.096 -18.892 18.167 1.00 34.15 270 TYR B N 1
ATOM 3813 C CA . TYR B 1 244 ? 28.853 -19.609 18.470 1.00 32.28 270 TYR B CA 1
ATOM 3814 C C . TYR B 1 244 ? 28.736 -21.090 18.071 1.00 38.49 270 TYR B C 1
ATOM 3815 O O . TYR B 1 244 ? 27.644 -21.649 18.238 1.00 37.28 270 TYR B O 1
ATOM 3824 N N . ASP B 1 245 ? 29.831 -21.741 17.633 1.00 38.00 271 ASP B N 1
ATOM 3825 C CA . ASP B 1 245 ? 29.867 -23.190 17.317 1.00 40.31 271 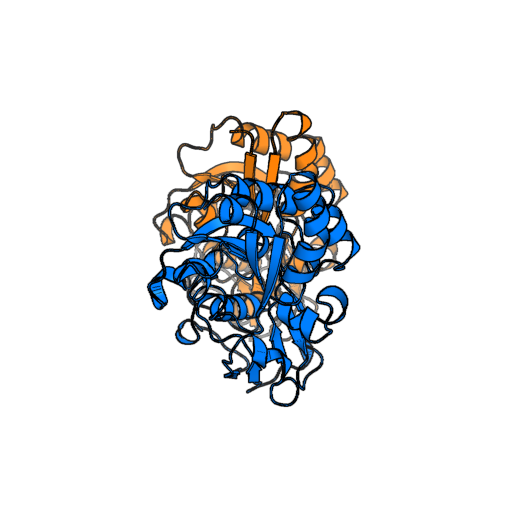ASP B CA 1
ATOM 3826 C C . ASP B 1 245 ? 28.624 -23.669 16.477 1.00 42.29 271 ASP B C 1
ATOM 3827 O O . ASP B 1 245 ? 27.967 -24.662 16.811 1.00 42.84 271 ASP B O 1
ATOM 3832 N N . GLY B 1 246 ? 28.301 -22.934 15.422 1.00 37.15 272 GLY B N 1
ATOM 3833 C CA . GLY B 1 246 ? 27.192 -23.293 14.543 1.00 35.69 272 GLY B CA 1
ATOM 3834 C C . GLY B 1 246 ? 25.792 -22.960 15.027 1.00 34.61 272 GLY B C 1
ATOM 3835 O O . GLY B 1 246 ? 24.827 -23.221 14.305 1.00 32.81 272 GLY B O 1
ATOM 3836 N N . ALA B 1 247 ? 25.651 -22.375 16.235 1.00 27.94 273 ALA B N 1
ATOM 3837 C CA . ALA B 1 247 ? 24.338 -21.964 16.731 1.00 25.69 273 ALA B CA 1
ATOM 3838 C C . ALA B 1 247 ? 23.898 -20.663 16.057 1.00 26.56 273 ALA B C 1
ATOM 3839 O O . ALA B 1 247 ? 22.710 -20.331 16.063 1.00 24.24 273 ALA B O 1
ATOM 3841 N N . VAL B 1 248 ? 24.873 -19.892 15.540 1.00 23.15 274 VAL B N 1
ATOM 3842 C CA . VAL B 1 248 ? 24.658 -18.604 14.854 1.00 22.48 274 VAL B CA 1
ATOM 3843 C C . VAL B 1 248 ? 25.518 -18.645 13.596 1.00 30.18 274 VAL B C 1
ATOM 3844 O O . VAL B 1 248 ? 26.716 -18.942 13.689 1.00 30.48 274 VAL B O 1
ATOM 3848 N N . ILE B 1 249 ? 24.903 -18.399 12.418 1.00 27.71 275 ILE B N 1
ATOM 3849 C CA . ILE B 1 249 ? 25.590 -18.517 11.129 1.00 28.91 275 ILE B CA 1
ATOM 3850 C C . ILE B 1 249 ? 25.479 -17.200 10.369 1.00 31.42 275 ILE B C 1
ATOM 3851 O O . ILE B 1 249 ? 24.373 -16.705 10.209 1.00 29.08 275 ILE B O 1
ATOM 3856 N N . PRO B 1 250 ? 26.600 -16.613 9.893 1.00 32.32 276 PRO B N 1
ATOM 3857 C CA . PRO B 1 250 ? 26.499 -15.352 9.135 1.00 31.73 276 PRO B CA 1
ATOM 3858 C C . PRO B 1 250 ? 25.747 -15.551 7.824 1.00 33.70 276 PRO B C 1
ATOM 3859 O O . PRO B 1 250 ? 25.810 -16.629 7.232 1.00 34.79 276 PRO B O 1
ATOM 3863 N N . PHE B 1 251 ? 24.972 -14.550 7.425 1.00 29.66 277 PHE B N 1
ATOM 3864 C CA . PHE B 1 251 ? 24.198 -14.662 6.191 1.00 31.33 277 PHE B CA 1
ATOM 3865 C C . PHE B 1 251 ? 25.075 -14.368 4.989 1.00 38.89 277 PHE B C 1
ATOM 3866 O O . PHE B 1 251 ? 25.849 -13.415 5.011 1.00 38.45 277 PHE B O 1
ATOM 3874 N N . GLU B 1 252 ? 24.934 -15.168 3.930 1.00 39.14 278 GLU B N 1
ATOM 3875 C CA . GLU B 1 252 ? 25.686 -14.964 2.693 1.00 43.44 278 GLU B CA 1
ATOM 3876 C C . GLU B 1 252 ? 24.824 -15.410 1.508 1.00 71.79 278 GLU B C 1
ATOM 3877 O O . GLU B 1 252 ? 24.821 -16.618 1.167 1.00 82.54 278 GLU B O 1
#

Secondary structure (DSSP, 8-state):
-HHHHHEEEEEE-TTTHHHHHHHHHHHHHHTT-EEEEEE-SSSSHHHHHHHTTSSSEEEEEEHHHHHHHHHHH---EEEEEEEEE---EEEESS-S-GGG--TT-EEEEE-SHHHHHHHHHHHHHTTS-EE-TT-GGG--GGGEEE-TT--EEEEE-GGGGGGGTTTSSEEEE-HHHHHHTT--HHHH-SEE--TTBHHHHHSEEEEEEETT-TT-HHHHHHHHHHTSHHHHHHHHHHSTTSSEE--/--EEEEEE-TTTHHHHHHHHHHHHHHTT-EEEEEE-SSSSHHHHHHHTTSSSEEEEEEHHHHHHHHHHHT---EEEEEEEE---EEEESS-S-GGG--TT-EEEEE-SHHHHHHHHHHHHHTTS-EE-TT-GGG--GGGEEE-TT--EEEEE-GGGGGGGTTTSSEEEE-HHHHHHTT--HHHH-SEE--TTSHHHHHT-EEEEE-TT-TT-HHHHHHHHHHTSHHHHHHHHHHSTTSSEE--

CATH classification: 3.40.190.10 (+1 more: 3.40.190.10)